Protein AF-A0AAJ1ADF1-F1 (afdb_monomer_lite)

Sequence (425 aa):
MHSAIRQTIESLRILTFALALIVPSACQGPNAGYLQNGIGSELSASDIATATKTQNLYFSHLCAQAGAAASCSAIPSIDRTAWTMIARQGMNDIDRRCDAYLQWLDDKKRSRAPILSEVRDLNSATVAIVGALDPSNGIALQVLAASFNLITRSIDNYHSRLLLEVDSSTINSVVLRARNDFRVNTRMAYYDTRPDAEYVLRSYLRLCLPFSIETNINNYTTLAAQGIRVDSQNSINTFPSQVIGPFAGGVERRFSSTGAVPPDPLPKALNGSITTWEKALQPNDLRTIQEYLCVREPASRFGANTRAAINIWREASTGSRDPKPLDSREGATLLSTAKKDGECANEHFRNIYERIHLGKPETEVAFIAKLATAVNRSVDAPAITTLSDARGLIAQYLTDHPEYTREGFGSDEVNPTMFKRIQSQ

Secondary structure (DSSP, 8-state):
-HHHHHHHHHHHHHHHHHHHHHSGGGS--TTHHHHHHTT-S-S--TTHHHHHHHHHHHHHHHHHHTTS-SSGGGS-SS-HHHHHHHHHHHHHHHHHHHHHHHHHHHHHHHHHHHHHHHHHHHHHHHHHHHHHH-TT-HHHHHHHHHHHHHHHHHHHHHH-SHHHHS-HHHHHHHHHHHHHHHHHHHTT----SHHHHHHHHHHHHHTTSHHHHHHHHHHHHHHHHTTPPP-SSSSS---------S-SS------------PPPPPPPPPBT--SHHHHT--HHHHHHHHHHTT----TTB--HHHHHHHHHHHHHHH---------HHHHHHHHHHHHHH----TTT-SSHHHHHHS-SHHHHHHHHHHHHHHTT--TTSS---STTTTHHHHHHHHHH-GGG--TT--TTPPPHHHHHHHHH-

pLDDT: mean 78.61, std 15.44, range [32.94, 97.19]

Organism: Rhizobium leguminosarum (NCBI:txid384)

Foldseek 3Di:
DVVVVVVVVVVVVVVVVVVVVVPPVPPPDPCPCCVVQNVHPDPPDVCVVVVVVVVQVVLLVLCVVLVHPSHCVPPPQFDFVSLQSSLVSLLVVLVVVLVVVLVVLVVVLVCLVVVLVVLVVVLVVVLVVCCVVCVPCVVVNVVSVVVSVVVNVVSVVVCPDPSSVDDSVLLCVQLVVLLVVLCVVCVPAIDTGPVSSVVSSVLNSCSSDPVLSVVSSVLVVVCVVVVHDDDPVSHPSPHPPHPDPDDDDDDDPDPPPPDDPPPDPDPDAAAAQDDPQSRPDDLVLQVLLCQLFLHDDRSRHCDPLVQVSLQQVCCQPPVDNDRDHQDNVNSVVSSVVSVVVDGDPNLQANGNNCCRQVVDQVSQQVLLVLLCVVLVHDCPPPPPSGLNSCQVSQLVVCVVPVVLDDPSDDSSHDGPVNSVVSVVD

Radius of gyration: 32.32 Å; chains: 1; bounding box: 68×87×89 Å

Structure (mmCIF, N/CA/C/O backbone):
data_AF-A0AAJ1ADF1-F1
#
_entry.id   AF-A0AAJ1ADF1-F1
#
loop_
_atom_site.group_PDB
_atom_site.id
_atom_site.type_symbol
_atom_site.label_atom_id
_atom_site.label_alt_id
_atom_site.label_comp_id
_atom_site.label_asym_id
_atom_site.label_entity_id
_atom_site.label_seq_id
_atom_site.pdbx_PDB_ins_code
_atom_site.Cartn_x
_atom_site.Cartn_y
_atom_site.Cartn_z
_atom_site.occupancy
_atom_site.B_iso_or_equiv
_atom_site.auth_seq_id
_atom_site.auth_comp_id
_atom_site.auth_asym_id
_atom_site.auth_atom_id
_atom_site.pdbx_PDB_model_num
ATOM 1 N N . MET A 1 1 ? -26.616 -5.960 48.939 1.00 52.31 1 MET A N 1
ATOM 2 C CA . MET A 1 1 ? -26.742 -6.902 47.799 1.00 52.31 1 MET A CA 1
ATOM 3 C C . MET A 1 1 ? -27.101 -6.226 46.477 1.00 52.31 1 MET A C 1
ATOM 5 O O . MET A 1 1 ? -26.425 -6.503 45.501 1.00 52.31 1 MET A O 1
ATOM 9 N N . HIS A 1 2 ? -28.089 -5.324 46.407 1.00 53.69 2 HIS A N 1
ATOM 10 C CA . HIS A 1 2 ? -28.489 -4.710 45.126 1.00 53.69 2 HIS A CA 1
ATOM 11 C C . HIS A 1 2 ? -27.421 -3.816 44.454 1.00 53.69 2 HIS A C 1
ATOM 13 O O . HIS A 1 2 ? -27.365 -3.778 43.229 1.00 53.69 2 HIS A O 1
ATOM 19 N N . SER A 1 3 ? -26.542 -3.135 45.206 1.00 57.75 3 SER A N 1
ATOM 20 C CA . SER A 1 3 ? -25.489 -2.304 44.588 1.00 57.75 3 SER A CA 1
ATOM 21 C C . SER A 1 3 ? -24.355 -3.130 43.968 1.00 57.75 3 SER A C 1
ATOM 23 O O . SER A 1 3 ? -23.874 -2.783 42.894 1.00 57.75 3 SER A O 1
ATOM 25 N N . ALA A 1 4 ? -23.993 -4.264 44.577 1.00 60.75 4 ALA A N 1
ATOM 26 C CA . ALA A 1 4 ? -22.943 -5.151 44.072 1.00 60.75 4 ALA A CA 1
ATOM 27 C C . ALA A 1 4 ? -23.319 -5.800 42.726 1.00 60.75 4 ALA A C 1
ATOM 29 O O . ALA A 1 4 ? -22.472 -5.944 41.852 1.00 60.75 4 ALA A O 1
ATOM 30 N N . ILE A 1 5 ? -24.604 -6.118 42.525 1.00 69.12 5 ILE A N 1
ATOM 31 C CA . ILE A 1 5 ? -25.114 -6.703 41.273 1.00 69.12 5 ILE A CA 1
ATOM 32 C C . ILE A 1 5 ? -25.142 -5.665 40.138 1.00 69.12 5 ILE A C 1
ATOM 34 O O . ILE A 1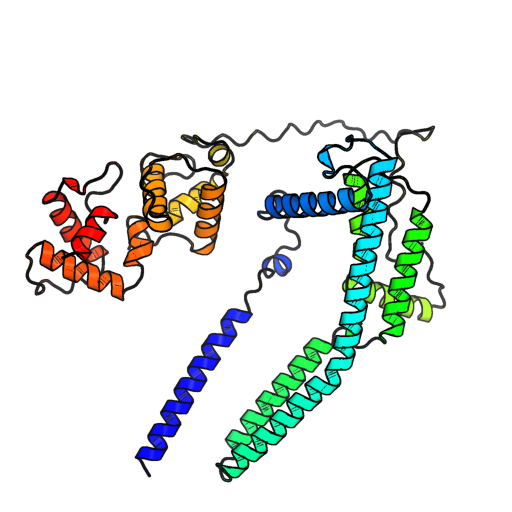 5 ? -24.932 -5.998 38.976 1.00 69.12 5 ILE A O 1
ATOM 38 N N . ARG A 1 6 ? -25.368 -4.383 40.449 1.00 71.94 6 ARG A N 1
ATOM 39 C CA . ARG A 1 6 ? -25.378 -3.321 39.429 1.00 71.94 6 ARG A CA 1
ATOM 40 C C . ARG A 1 6 ? -23.985 -3.059 38.858 1.00 71.94 6 ARG A C 1
ATOM 42 O O . ARG A 1 6 ? -23.842 -2.851 37.658 1.00 71.94 6 ARG A O 1
ATOM 49 N N . GLN A 1 7 ? -22.968 -3.122 39.714 1.00 72.94 7 GLN A N 1
ATOM 50 C CA . GLN A 1 7 ? -21.587 -2.820 39.344 1.00 72.94 7 GLN A CA 1
ATOM 51 C C . GLN A 1 7 ? -20.958 -3.924 38.472 1.00 72.94 7 GLN A C 1
ATOM 53 O O . GLN A 1 7 ? -20.185 -3.634 37.556 1.00 72.94 7 GLN A O 1
ATOM 58 N N . THR A 1 8 ? -21.343 -5.189 38.675 1.00 73.56 8 THR A N 1
ATOM 59 C CA . THR A 1 8 ? -20.903 -6.306 37.822 1.00 73.56 8 THR A CA 1
ATOM 60 C C . THR A 1 8 ? -21.534 -6.264 36.427 1.00 73.56 8 THR A C 1
ATOM 62 O O . THR A 1 8 ? -20.855 -6.563 35.445 1.00 73.56 8 THR A O 1
ATOM 65 N N . ILE A 1 9 ? -22.790 -5.818 36.304 1.00 76.19 9 ILE A N 1
ATOM 66 C CA . ILE A 1 9 ? -23.487 -5.703 35.010 1.00 76.19 9 ILE A CA 1
ATOM 67 C C . ILE A 1 9 ? -22.878 -4.601 34.126 1.00 76.19 9 ILE A C 1
ATOM 69 O O . ILE A 1 9 ? -22.724 -4.804 32.920 1.00 76.19 9 ILE A O 1
ATOM 73 N N . GLU A 1 10 ? -22.498 -3.451 34.692 1.00 74.25 10 GLU A N 1
ATOM 74 C CA . GLU A 1 10 ? -21.850 -2.380 33.914 1.00 74.25 10 GLU A CA 1
ATOM 75 C C . GLU A 1 10 ? -20.446 -2.770 33.442 1.00 74.25 10 GLU A C 1
ATOM 77 O O . GLU A 1 10 ? -20.095 -2.536 32.284 1.00 74.25 10 GLU A O 1
ATOM 82 N N . SER A 1 11 ? -19.683 -3.464 34.289 1.00 74.19 11 SER A N 1
ATOM 83 C CA . SER A 1 11 ? -18.347 -3.965 33.943 1.00 74.19 11 SER A CA 1
ATOM 84 C C . SER A 1 11 ? -18.398 -4.970 32.780 1.00 74.19 11 SER A C 1
ATOM 86 O O . SER A 1 11 ? -17.570 -4.922 31.869 1.00 74.19 11 SER A O 1
ATOM 88 N N . LEU A 1 12 ? -19.416 -5.841 32.761 1.00 73.00 12 LEU A N 1
ATOM 89 C CA . LEU A 1 12 ? -19.616 -6.833 31.702 1.00 73.00 12 LEU A CA 1
ATOM 90 C C . LEU A 1 12 ? -20.011 -6.189 30.360 1.00 73.00 12 LEU A C 1
ATOM 92 O O . LEU A 1 12 ? -19.578 -6.658 29.305 1.00 73.00 12 LEU A O 1
ATOM 96 N N . ARG A 1 13 ? -20.793 -5.098 30.392 1.00 76.88 13 ARG A N 1
ATOM 97 C CA . ARG A 1 13 ? -21.199 -4.333 29.197 1.00 76.88 13 ARG A CA 1
ATOM 98 C C . ARG A 1 13 ? -20.028 -3.613 28.536 1.00 76.88 13 ARG A C 1
ATOM 100 O O . ARG A 1 13 ? -19.919 -3.634 27.314 1.00 76.88 13 ARG A O 1
ATOM 107 N N . ILE A 1 14 ? -19.136 -3.016 29.328 1.00 76.00 14 ILE A N 1
ATOM 108 C CA . ILE A 1 14 ? -17.945 -2.334 28.800 1.00 76.00 14 ILE A CA 1
ATOM 109 C C . ILE A 1 14 ? -17.007 -3.349 28.129 1.00 76.00 14 ILE A C 1
ATOM 111 O O . ILE A 1 14 ? -16.511 -3.096 27.030 1.00 76.00 14 ILE A O 1
ATOM 115 N N . LEU A 1 15 ? -16.831 -4.531 28.731 1.00 76.44 15 LEU A N 1
ATOM 116 C CA . LEU A 1 15 ? -15.986 -5.588 28.168 1.00 76.44 15 LEU A CA 1
ATOM 117 C C . LEU A 1 15 ? -16.546 -6.149 26.847 1.00 76.44 15 LEU A C 1
ATOM 119 O O . LEU A 1 15 ? -15.790 -6.377 25.904 1.00 76.44 15 LEU A O 1
ATOM 123 N N . THR A 1 16 ? -17.869 -6.330 26.744 1.00 76.81 16 THR A N 1
ATOM 124 C CA . THR A 1 16 ? -18.513 -6.806 25.502 1.00 76.81 16 THR A CA 1
ATOM 125 C C . THR A 1 16 ? -18.439 -5.776 24.379 1.00 76.81 16 THR A C 1
ATOM 127 O O . THR A 1 16 ? -18.188 -6.151 23.234 1.00 76.81 16 THR A O 1
ATOM 130 N N . PHE A 1 17 ? -18.584 -4.485 24.690 1.00 74.31 17 PHE A N 1
ATOM 131 C CA . PHE A 1 17 ? -18.450 -3.418 23.694 1.00 74.31 17 PHE A CA 1
ATOM 132 C C . PHE A 1 17 ? -17.014 -3.291 23.168 1.00 74.31 17 PHE A C 1
ATOM 134 O O . PHE A 1 17 ? -16.808 -3.146 21.963 1.00 74.31 17 PHE A O 1
ATOM 141 N N . ALA A 1 18 ? -16.018 -3.409 24.052 1.00 70.69 18 ALA A N 1
ATOM 142 C CA . ALA A 1 18 ? -14.611 -3.384 23.664 1.00 70.69 18 ALA A CA 1
ATOM 143 C C . ALA A 1 18 ? -14.243 -4.573 22.759 1.00 70.69 18 ALA A C 1
ATOM 145 O O . ALA A 1 18 ? -13.550 -4.393 21.759 1.00 70.69 18 ALA A O 1
ATOM 146 N N . LEU A 1 19 ? -14.752 -5.775 23.054 1.00 70.44 19 LEU A N 1
ATOM 147 C CA . LEU A 1 19 ? -14.478 -6.967 22.249 1.00 70.44 19 LEU A CA 1
ATOM 148 C C . LEU A 1 19 ? -15.169 -6.915 20.872 1.00 70.44 19 LEU A C 1
ATOM 150 O O . LEU A 1 19 ? -14.577 -7.320 19.874 1.00 70.44 19 LEU A O 1
ATOM 154 N N . ALA A 1 20 ? -16.385 -6.361 20.792 1.00 71.06 20 ALA A N 1
ATOM 155 C CA . ALA A 1 20 ? -17.138 -6.233 19.540 1.00 71.06 20 ALA A CA 1
ATOM 156 C C . ALA A 1 20 ? -16.504 -5.248 18.536 1.00 71.06 20 ALA A C 1
ATOM 158 O O . ALA A 1 20 ? -16.662 -5.420 17.329 1.00 71.06 20 ALA A O 1
ATOM 159 N N . LEU A 1 21 ? -15.752 -4.249 19.011 1.00 63.16 21 LEU A N 1
ATOM 160 C CA . LEU A 1 21 ? -15.066 -3.266 18.160 1.00 63.16 21 LEU A CA 1
ATOM 161 C C . LEU A 1 21 ? -13.754 -3.787 17.547 1.00 63.16 21 LEU A C 1
ATOM 163 O O . LEU A 1 21 ? -13.321 -3.285 16.509 1.00 63.16 21 LEU A O 1
ATOM 167 N N . ILE A 1 22 ? -13.127 -4.804 18.143 1.00 65.06 22 ILE A N 1
ATOM 168 C CA . ILE A 1 22 ? -11.827 -5.325 17.683 1.00 65.06 22 ILE A CA 1
ATOM 169 C C . ILE A 1 22 ? -11.995 -6.331 16.530 1.00 65.06 22 ILE A C 1
ATOM 171 O O . ILE A 1 22 ? -11.151 -6.398 15.641 1.00 65.06 22 ILE A O 1
ATOM 175 N N . VAL A 1 23 ? -13.102 -7.077 16.487 1.00 66.38 23 VAL A N 1
ATOM 176 C CA . VAL A 1 23 ? -13.317 -8.150 15.497 1.00 66.38 23 VAL A CA 1
ATOM 177 C C . VAL A 1 23 ? -13.462 -7.658 14.039 1.00 66.38 23 VAL A C 1
ATOM 179 O O . VAL A 1 23 ? -12.849 -8.269 13.163 1.00 66.38 23 VAL A O 1
ATOM 182 N N . PRO A 1 24 ? -14.197 -6.574 13.709 1.00 57.03 24 PRO A N 1
ATOM 183 C CA . PRO A 1 24 ? -14.419 -6.212 12.305 1.00 57.03 24 PRO A CA 1
ATOM 184 C C . PRO A 1 24 ? -13.225 -5.519 11.626 1.00 57.03 24 PRO A C 1
ATOM 186 O O . PRO A 1 24 ? -13.122 -5.564 10.400 1.00 57.03 24 PRO A O 1
ATOM 189 N N . SER A 1 25 ? -12.290 -4.923 12.375 1.00 51.94 25 SER A N 1
ATOM 190 C CA . SER A 1 25 ? -11.129 -4.227 11.786 1.00 51.94 25 SER A CA 1
ATOM 191 C C . SER A 1 25 ? -10.020 -5.169 11.294 1.00 51.94 25 SER A C 1
ATOM 193 O O . SER A 1 25 ? -9.141 -4.743 10.547 1.00 51.94 25 SER A O 1
ATOM 195 N N . ALA A 1 26 ? -10.083 -6.460 11.637 1.00 54.59 26 ALA A N 1
ATOM 196 C CA . ALA A 1 26 ? -9.093 -7.458 11.231 1.00 54.59 26 ALA A CA 1
ATOM 197 C C . ALA A 1 26 ? -9.444 -8.216 9.931 1.00 54.59 26 ALA A C 1
ATOM 199 O O . ALA A 1 26 ? -8.597 -8.938 9.405 1.00 54.59 26 ALA A O 1
ATOM 200 N N . CYS A 1 27 ? -10.666 -8.077 9.396 1.00 57.41 27 CYS A N 1
ATOM 201 C CA . CYS A 1 27 ? -11.159 -8.953 8.320 1.00 57.41 27 CYS A CA 1
ATOM 202 C C . CYS A 1 27 ? -11.186 -8.350 6.906 1.00 57.41 27 CYS A C 1
ATOM 204 O O . CYS A 1 27 ? -11.403 -9.095 5.953 1.00 57.41 27 CYS A O 1
ATOM 206 N N . GLN A 1 28 ? -10.919 -7.055 6.715 1.00 51.38 28 GLN A N 1
ATOM 207 C CA . GLN A 1 28 ? -10.747 -6.478 5.372 1.00 51.38 28 GLN A CA 1
ATOM 208 C C . GLN A 1 28 ? -9.262 -6.345 5.042 1.00 51.38 28 GLN A C 1
ATOM 210 O O . GLN A 1 28 ? -8.676 -5.266 5.056 1.00 51.38 28 GLN A O 1
ATOM 215 N N . GLY A 1 29 ? -8.626 -7.487 4.777 1.00 52.69 29 GLY A N 1
ATOM 216 C CA . GLY A 1 29 ? -7.256 -7.497 4.284 1.00 52.69 29 GLY A CA 1
ATOM 217 C C . GLY A 1 29 ? -7.178 -6.878 2.878 1.00 52.69 29 GLY A C 1
ATOM 218 O O . GLY A 1 29 ? -8.080 -7.113 2.071 1.00 52.69 29 GLY A O 1
ATOM 219 N N . PRO A 1 30 ? -6.085 -6.176 2.525 1.00 52.12 30 PRO A N 1
ATOM 220 C CA . PRO A 1 30 ? -5.854 -5.565 1.203 1.00 52.12 30 PRO A CA 1
ATOM 221 C C . PRO A 1 30 ? -5.828 -6.553 0.012 1.00 52.12 30 PRO A C 1
ATOM 223 O O . PRO A 1 30 ? -5.516 -6.168 -1.109 1.00 52.12 30 PRO A O 1
ATOM 226 N N . ASN A 1 31 ? -6.182 -7.823 0.232 1.00 51.69 31 ASN A N 1
ATOM 227 C CA . ASN A 1 31 ? -6.078 -8.922 -0.722 1.00 51.69 31 ASN A CA 1
ATOM 228 C C . ASN A 1 31 ? -7.435 -9.484 -1.180 1.00 51.69 31 ASN A C 1
ATOM 230 O O . ASN A 1 31 ? -7.451 -10.440 -1.952 1.00 51.69 31 ASN A O 1
ATOM 234 N N . ALA A 1 32 ? -8.570 -8.923 -0.739 1.00 57.22 32 ALA A N 1
ATOM 235 C CA . ALA A 1 32 ? -9.896 -9.398 -1.157 1.00 57.22 32 ALA A CA 1
ATOM 236 C C . ALA A 1 32 ? -10.071 -9.385 -2.693 1.00 57.22 32 ALA A C 1
ATOM 238 O O . ALA A 1 32 ? -10.683 -10.290 -3.258 1.00 57.22 32 ALA A O 1
ATOM 239 N N . GLY A 1 33 ? -9.440 -8.421 -3.376 1.00 56.25 33 GLY A N 1
ATOM 240 C CA . GLY A 1 33 ? -9.437 -8.327 -4.838 1.00 56.25 33 GLY A CA 1
ATOM 241 C C . GLY A 1 33 ? -8.717 -9.481 -5.545 1.00 56.25 33 GLY A C 1
ATOM 242 O O . GLY A 1 33 ? -9.163 -9.893 -6.610 1.00 56.25 33 GLY A O 1
ATOM 243 N N . TYR A 1 34 ? -7.674 -10.068 -4.945 1.00 55.47 34 TYR A N 1
ATOM 244 C CA . TYR A 1 34 ? -6.945 -11.190 -5.554 1.00 55.47 34 TYR A CA 1
ATOM 245 C C . TYR A 1 34 ? -7.768 -12.482 -5.584 1.00 55.47 34 TYR A C 1
ATOM 247 O O . TYR A 1 34 ? -7.604 -13.292 -6.493 1.00 55.47 34 TYR A O 1
ATOM 255 N N . LEU A 1 35 ? -8.664 -12.673 -4.610 1.00 50.19 35 LEU A N 1
ATOM 256 C CA . LEU A 1 35 ? -9.540 -13.847 -4.555 1.00 50.19 35 LEU A CA 1
ATOM 257 C C . LEU A 1 35 ? -10.697 -13.764 -5.560 1.00 50.19 35 LEU A C 1
ATOM 259 O O . LEU A 1 35 ? -11.106 -14.796 -6.080 1.00 50.19 35 LEU A O 1
ATOM 263 N N . GLN A 1 36 ? -11.217 -12.564 -5.839 1.00 59.03 36 GLN A N 1
ATOM 264 C CA . GLN A 1 36 ? -12.329 -12.375 -6.782 1.00 59.03 36 GLN A CA 1
ATOM 265 C C . GLN A 1 36 ? -11.870 -12.139 -8.226 1.00 59.03 36 GLN A C 1
ATOM 267 O O . GLN A 1 36 ? -12.479 -12.675 -9.146 1.00 59.03 36 GLN A O 1
ATOM 272 N N . ASN A 1 37 ? -10.794 -11.373 -8.431 1.00 57.69 37 ASN A N 1
ATOM 273 C CA . ASN A 1 37 ? -10.387 -10.885 -9.755 1.00 57.69 37 ASN A CA 1
ATOM 274 C C . ASN A 1 37 ? -9.047 -11.469 -10.240 1.00 57.69 37 ASN A C 1
ATOM 276 O O . ASN A 1 37 ? -8.559 -11.106 -11.313 1.00 57.69 37 ASN A O 1
ATOM 280 N N . GLY A 1 38 ? -8.425 -12.364 -9.463 1.00 66.12 38 GLY A N 1
ATOM 281 C CA . GLY A 1 38 ? -7.092 -12.885 -9.761 1.00 66.12 38 GLY A CA 1
ATOM 282 C C . GLY A 1 38 ? -6.043 -11.770 -9.804 1.00 66.12 38 GLY A C 1
ATOM 283 O O . GLY A 1 38 ? -6.095 -10.825 -9.023 1.00 66.12 38 GLY A O 1
ATOM 284 N N . ILE A 1 39 ? -5.088 -11.864 -10.734 1.00 61.31 39 ILE A N 1
ATOM 285 C CA . ILE A 1 39 ? -4.073 -10.816 -10.958 1.00 61.31 39 ILE A CA 1
ATOM 286 C C . ILE A 1 39 ? -4.639 -9.563 -11.664 1.00 61.31 39 ILE A C 1
ATOM 288 O O . ILE A 1 39 ? -3.909 -8.601 -11.877 1.00 61.31 39 ILE A O 1
ATOM 292 N N . GLY A 1 40 ? -5.937 -9.559 -11.996 1.00 57.25 40 GLY A N 1
ATOM 293 C CA . GLY A 1 40 ? -6.588 -8.524 -12.795 1.00 57.25 40 GLY A CA 1
ATOM 294 C C . GLY A 1 40 ? -6.362 -8.713 -14.299 1.00 57.25 40 GLY A C 1
ATOM 295 O O . GLY A 1 40 ? -5.339 -9.237 -14.736 1.00 57.25 40 GLY A O 1
ATOM 296 N N . SER A 1 41 ? -7.341 -8.302 -15.107 1.00 62.44 41 SER A N 1
ATOM 297 C CA . SER A 1 41 ? -7.232 -8.251 -16.575 1.00 62.44 41 SER A CA 1
ATOM 298 C C . SER A 1 41 ? -6.757 -6.890 -17.090 1.00 62.44 41 SER A C 1
ATOM 300 O O . SER A 1 41 ? -6.517 -6.731 -18.285 1.00 62.44 41 SER A O 1
ATOM 302 N N . GLU A 1 42 ? -6.653 -5.893 -16.211 1.00 63.31 42 GLU A N 1
ATOM 303 C CA . GLU A 1 42 ? -6.238 -4.545 -16.579 1.00 63.31 42 GLU A CA 1
ATOM 304 C C . GLU A 1 42 ? -4.715 -4.424 -16.563 1.00 63.31 42 GLU A C 1
ATOM 306 O O . GLU A 1 42 ? -4.059 -4.668 -15.551 1.00 63.31 42 GLU A O 1
ATOM 311 N N . LEU A 1 43 ? -4.147 -3.985 -17.689 1.00 57.06 43 LEU A N 1
ATOM 312 C CA . LEU A 1 43 ? -2.718 -3.691 -17.793 1.00 57.06 43 LEU A CA 1
ATOM 313 C C . LEU A 1 43 ? -2.317 -2.449 -16.975 1.00 57.06 43 LEU A C 1
ATOM 315 O O . LEU A 1 43 ? -1.133 -2.232 -16.747 1.00 57.06 43 LEU A O 1
ATOM 319 N N . SER A 1 44 ? -3.288 -1.625 -16.565 1.00 58.53 44 SER A N 1
ATOM 320 C CA . SER A 1 44 ? -3.125 -0.400 -15.776 1.00 58.53 44 SER A CA 1
ATOM 321 C C . SER A 1 44 ? -3.500 -0.626 -14.311 1.00 58.53 44 SER A C 1
ATOM 323 O O . SER A 1 44 ? -4.377 0.046 -13.771 1.00 58.53 44 SER A O 1
ATOM 325 N N . ALA A 1 45 ? -2.859 -1.587 -13.651 1.00 68.19 45 ALA A N 1
ATOM 326 C CA . ALA A 1 45 ? -3.059 -1.766 -12.222 1.00 68.19 45 ALA A CA 1
ATOM 327 C C . ALA A 1 45 ? -2.546 -0.528 -11.454 1.00 68.19 45 ALA A C 1
ATOM 329 O O . ALA A 1 45 ? -1.471 0.017 -11.731 1.00 68.19 45 ALA A O 1
ATOM 330 N N . SER A 1 46 ? -3.338 -0.044 -10.491 1.00 67.06 46 SER A N 1
ATOM 331 C CA . SER A 1 46 ? -3.054 1.188 -9.734 1.00 67.06 46 SER A CA 1
ATOM 332 C C . SER A 1 46 ? -1.742 1.139 -8.941 1.00 67.06 46 SER A C 1
ATOM 334 O O . SER A 1 46 ? -1.231 2.167 -8.501 1.00 67.06 46 SER A O 1
ATOM 336 N N . ASP A 1 47 ? -1.192 -0.054 -8.743 1.00 70.12 47 ASP A N 1
ATOM 337 C CA . ASP A 1 47 ? 0.050 -0.319 -8.033 1.00 70.12 47 ASP A CA 1
ATOM 338 C C . ASP A 1 47 ? 1.292 -0.334 -8.941 1.00 70.12 47 ASP A C 1
ATOM 340 O O . ASP A 1 47 ? 2.404 -0.317 -8.412 1.00 70.12 47 ASP A O 1
ATOM 344 N N . ILE A 1 48 ? 1.156 -0.278 -10.275 1.00 76.50 48 ILE A N 1
ATOM 345 C CA . ILE A 1 48 ? 2.289 -0.387 -11.217 1.00 76.50 48 ILE A CA 1
ATOM 346 C C . ILE A 1 48 ? 3.364 0.662 -10.951 1.00 76.50 48 ILE A C 1
ATOM 348 O O . ILE A 1 48 ? 4.552 0.340 -10.980 1.00 76.50 48 ILE A O 1
ATOM 352 N N . ALA A 1 49 ? 2.988 1.907 -10.651 1.00 76.50 49 ALA A N 1
ATOM 353 C CA . ALA A 1 49 ? 3.958 2.961 -10.348 1.00 76.50 49 ALA A CA 1
ATOM 354 C C . ALA A 1 49 ? 4.782 2.629 -9.087 1.00 76.50 49 ALA A C 1
ATOM 356 O O . ALA A 1 49 ? 6.008 2.779 -9.070 1.00 76.50 49 ALA A O 1
ATOM 357 N N . THR A 1 50 ? 4.123 2.117 -8.046 1.00 70.38 50 THR A N 1
ATOM 358 C CA . THR A 1 50 ? 4.760 1.708 -6.787 1.00 70.38 50 THR A CA 1
ATOM 359 C C . THR A 1 50 ? 5.602 0.446 -6.967 1.00 70.38 50 THR A C 1
ATOM 361 O O . THR A 1 50 ? 6.731 0.387 -6.469 1.00 70.38 50 THR A O 1
ATOM 364 N N . ALA A 1 51 ? 5.104 -0.537 -7.718 1.00 69.06 51 ALA A N 1
ATOM 365 C CA . ALA A 1 51 ? 5.820 -1.760 -8.057 1.00 69.06 51 ALA A CA 1
ATOM 366 C C . ALA A 1 51 ? 7.080 -1.447 -8.877 1.00 69.06 51 ALA A C 1
ATOM 368 O O . ALA A 1 51 ? 8.171 -1.891 -8.522 1.00 69.06 51 ALA A O 1
ATOM 369 N N . THR A 1 52 ? 6.963 -0.586 -9.892 1.00 83.12 52 THR A N 1
ATOM 370 C CA . THR A 1 52 ? 8.082 -0.119 -10.727 1.00 83.12 52 THR A CA 1
ATOM 371 C C . THR A 1 52 ? 9.128 0.607 -9.887 1.00 83.12 52 THR A C 1
ATOM 373 O O . THR A 1 52 ? 10.322 0.331 -10.000 1.00 83.12 52 THR A O 1
ATOM 376 N N . LYS A 1 53 ? 8.702 1.510 -8.993 1.00 78.19 53 LYS A N 1
ATOM 377 C CA . LYS A 1 53 ? 9.612 2.216 -8.082 1.00 78.19 53 LYS A CA 1
ATOM 378 C C . LYS A 1 53 ? 10.352 1.243 -7.162 1.00 78.19 53 LYS A C 1
ATOM 380 O O . LYS A 1 53 ? 11.572 1.322 -7.054 1.00 78.19 53 LYS A O 1
ATOM 385 N N . THR A 1 54 ? 9.635 0.313 -6.535 1.00 69.69 54 THR A N 1
ATOM 386 C CA . THR A 1 54 ? 10.216 -0.694 -5.632 1.00 69.69 54 THR A CA 1
ATOM 387 C C . THR A 1 54 ? 11.186 -1.609 -6.370 1.00 69.69 54 THR A C 1
ATOM 389 O O . THR A 1 54 ? 12.274 -1.895 -5.877 1.00 69.69 54 THR A O 1
ATOM 392 N N . GLN A 1 55 ? 10.838 -2.015 -7.586 1.00 77.69 55 GLN A N 1
ATOM 393 C CA . GLN A 1 55 ? 11.698 -2.829 -8.429 1.00 77.69 55 GLN A CA 1
ATOM 394 C C . GLN A 1 55 ? 12.965 -2.078 -8.851 1.00 77.69 55 GLN A C 1
ATOM 396 O O . GLN A 1 55 ? 14.056 -2.635 -8.768 1.00 77.69 55 GLN A O 1
ATOM 401 N N . ASN A 1 56 ? 12.852 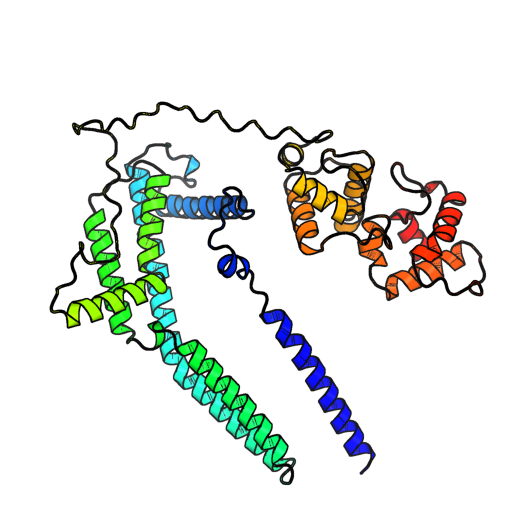-0.809 -9.253 1.00 82.88 56 ASN A N 1
ATOM 402 C CA . ASN A 1 56 ? 14.009 0.035 -9.565 1.00 82.88 56 ASN A CA 1
ATOM 403 C C . ASN A 1 56 ? 14.946 0.176 -8.358 1.00 82.88 56 ASN A C 1
ATOM 405 O O . ASN A 1 56 ? 16.161 0.057 -8.512 1.00 82.88 56 ASN A O 1
ATOM 409 N N . LEU A 1 57 ? 14.388 0.375 -7.161 1.00 74.75 57 LEU A N 1
ATOM 410 C CA . LEU A 1 57 ? 15.159 0.423 -5.918 1.00 74.75 57 LEU A CA 1
ATOM 411 C C . LEU A 1 57 ? 15.849 -0.915 -5.634 1.00 74.75 57 LEU A C 1
ATOM 413 O O . LEU A 1 57 ? 17.042 -0.938 -5.341 1.00 74.75 57 LEU A O 1
ATOM 417 N N . TYR A 1 58 ? 15.143 -2.035 -5.792 1.00 79.75 58 TYR A N 1
ATOM 418 C CA . TYR A 1 58 ? 15.730 -3.360 -5.612 1.00 79.75 58 TYR A CA 1
ATOM 419 C C . TYR A 1 58 ? 16.922 -3.591 -6.547 1.00 79.75 58 TYR A C 1
ATOM 421 O O . TYR A 1 58 ? 18.009 -3.934 -6.084 1.00 79.75 58 TYR A O 1
ATOM 429 N N . PHE A 1 59 ? 16.758 -3.316 -7.844 1.00 84.00 59 PHE A N 1
ATOM 430 C CA . PHE A 1 59 ? 17.857 -3.420 -8.800 1.00 84.00 59 PHE A CA 1
ATOM 431 C C . PHE A 1 59 ? 19.011 -2.479 -8.447 1.00 84.00 59 PHE A C 1
ATOM 433 O O . PHE A 1 59 ? 20.158 -2.906 -8.517 1.00 84.00 59 PHE A O 1
ATOM 440 N N . SER A 1 60 ? 18.741 -1.251 -7.989 1.00 79.31 60 SER A N 1
ATOM 441 C CA . SER A 1 60 ? 19.807 -0.332 -7.564 1.00 79.31 60 SER A CA 1
ATOM 442 C C . SER A 1 60 ? 20.680 -0.917 -6.445 1.00 79.31 60 SER A C 1
ATOM 444 O O . SER A 1 60 ? 21.905 -0.829 -6.519 1.00 79.31 60 SER A O 1
ATOM 446 N N . HIS A 1 61 ? 20.078 -1.619 -5.477 1.00 81.94 61 HIS A N 1
ATOM 447 C CA . HIS A 1 61 ? 20.823 -2.326 -4.435 1.00 81.94 61 HIS A CA 1
ATOM 448 C C . HIS A 1 61 ? 21.621 -3.510 -4.987 1.00 81.94 61 HIS A C 1
ATOM 450 O O . HIS A 1 61 ? 22.763 -3.706 -4.577 1.00 81.94 61 HIS A O 1
ATOM 456 N N . LEU A 1 62 ? 21.060 -4.278 -5.927 1.00 85.50 62 LEU A N 1
ATOM 457 C CA . LEU A 1 62 ? 21.788 -5.379 -6.563 1.00 85.50 62 LEU A CA 1
ATOM 458 C C . LEU A 1 62 ? 22.985 -4.884 -7.379 1.00 85.50 62 LEU A C 1
ATOM 460 O O . LEU A 1 62 ? 24.043 -5.499 -7.315 1.00 85.50 62 LEU A O 1
ATOM 464 N N . CYS A 1 63 ? 22.846 -3.768 -8.097 1.00 89.44 63 CYS A N 1
ATOM 465 C CA . CYS A 1 63 ? 23.942 -3.156 -8.847 1.00 89.44 63 CYS A CA 1
ATOM 466 C C . CYS A 1 63 ? 25.083 -2.731 -7.918 1.00 89.44 63 CYS A C 1
ATOM 468 O O . CYS A 1 63 ? 26.226 -3.121 -8.151 1.00 89.44 63 CYS A O 1
ATOM 470 N N . ALA A 1 64 ? 24.762 -2.047 -6.815 1.00 85.25 64 ALA A N 1
ATOM 471 C CA . ALA A 1 64 ? 25.755 -1.679 -5.809 1.00 85.25 64 ALA A CA 1
ATOM 472 C C . ALA A 1 64 ? 26.452 -2.910 -5.193 1.00 85.25 64 ALA A C 1
ATOM 474 O O . ALA A 1 64 ? 27.668 -2.913 -5.017 1.00 85.25 64 ALA A O 1
ATOM 475 N N . GLN A 1 65 ? 25.705 -3.979 -4.897 1.00 85.62 65 GLN A N 1
ATOM 476 C CA . GLN A 1 65 ? 26.265 -5.212 -4.328 1.00 85.62 65 GLN A CA 1
ATOM 477 C C . GLN A 1 65 ? 27.076 -6.043 -5.329 1.00 85.62 65 GLN A C 1
ATOM 479 O O . GLN A 1 65 ? 28.004 -6.739 -4.930 1.00 85.62 65 GLN A O 1
ATOM 484 N N . ALA A 1 66 ? 26.742 -5.981 -6.619 1.00 90.38 66 ALA A N 1
ATOM 485 C CA . ALA A 1 66 ? 27.466 -6.675 -7.680 1.00 90.38 66 ALA A CA 1
ATOM 486 C C . ALA A 1 66 ? 28.807 -5.999 -8.030 1.00 90.38 66 ALA A C 1
ATOM 488 O O . ALA A 1 66 ? 29.496 -6.459 -8.938 1.00 90.38 66 ALA A O 1
ATOM 489 N N . GLY A 1 67 ? 29.169 -4.900 -7.353 1.00 86.88 67 GLY A N 1
ATOM 490 C CA . GLY A 1 67 ? 30.340 -4.088 -7.693 1.00 86.88 67 GLY A CA 1
ATOM 491 C C . GLY A 1 67 ? 30.177 -3.313 -9.003 1.00 86.88 67 GLY A C 1
ATOM 492 O O . GLY A 1 67 ? 31.156 -2.791 -9.533 1.00 86.88 67 GLY A O 1
ATOM 493 N N . ALA A 1 68 ? 28.952 -3.239 -9.534 1.00 74.31 68 ALA A N 1
ATOM 494 C CA . ALA A 1 68 ? 28.618 -2.348 -10.632 1.00 74.31 68 ALA A CA 1
ATOM 495 C C . ALA A 1 68 ? 28.440 -0.914 -10.097 1.00 74.31 68 ALA A C 1
ATOM 497 O O . ALA A 1 68 ? 28.437 -0.675 -8.888 1.00 74.31 68 ALA A O 1
ATOM 498 N N . ALA A 1 69 ? 28.303 0.057 -11.003 1.00 72.06 69 ALA A N 1
ATOM 499 C CA . ALA A 1 69 ? 28.042 1.450 -10.644 1.00 72.06 69 ALA A CA 1
ATOM 500 C C . ALA A 1 69 ? 26.909 1.585 -9.601 1.00 72.06 69 ALA A C 1
ATOM 502 O O . ALA A 1 69 ? 25.981 0.775 -9.562 1.00 72.06 69 ALA A O 1
ATOM 503 N N . ALA A 1 70 ? 26.958 2.649 -8.786 1.00 65.31 70 ALA A N 1
ATOM 504 C CA . ALA A 1 70 ? 26.010 2.895 -7.690 1.00 65.31 70 ALA A CA 1
ATOM 505 C C . ALA A 1 70 ? 24.529 2.903 -8.125 1.00 65.31 70 ALA A C 1
ATOM 507 O O . ALA A 1 70 ? 23.637 2.697 -7.304 1.00 65.31 70 ALA A O 1
ATOM 508 N N . SER A 1 71 ? 24.258 3.110 -9.416 1.00 76.06 71 SER A N 1
ATOM 509 C CA . SER A 1 71 ? 22.947 2.929 -10.025 1.00 76.06 71 SER A CA 1
ATOM 510 C C . SER A 1 71 ? 23.042 2.083 -11.296 1.00 76.06 71 SER A C 1
ATOM 512 O O . SER A 1 71 ? 23.924 2.269 -12.135 1.00 76.06 71 SER A O 1
ATOM 514 N N . CYS A 1 72 ? 22.053 1.209 -11.504 1.00 80.12 72 CYS A N 1
ATOM 515 C CA . CYS A 1 72 ? 21.940 0.440 -12.748 1.00 80.12 72 CYS A CA 1
ATOM 516 C C . CYS A 1 72 ? 21.689 1.319 -13.984 1.00 80.12 72 CYS A C 1
ATOM 518 O O . CYS A 1 72 ? 21.741 0.823 -15.101 1.00 80.12 72 CYS A O 1
ATOM 520 N N . SER A 1 73 ? 21.390 2.611 -13.803 1.00 82.50 73 SER A N 1
ATOM 521 C CA . SER A 1 73 ? 21.185 3.559 -14.903 1.00 82.50 73 SER A CA 1
ATOM 522 C C . SER A 1 73 ? 22.464 3.862 -15.684 1.00 82.50 73 SER A C 1
ATOM 524 O O . SER A 1 73 ? 22.377 4.365 -16.796 1.00 82.50 73 SER A O 1
ATOM 526 N N . ALA A 1 74 ? 23.636 3.585 -15.103 1.00 81.31 74 ALA A N 1
ATOM 527 C CA . ALA A 1 74 ? 24.925 3.730 -15.777 1.00 81.31 74 ALA A CA 1
ATOM 528 C C . ALA A 1 74 ? 25.319 2.485 -16.592 1.00 81.31 74 ALA A C 1
ATOM 530 O O . ALA A 1 74 ? 26.305 2.522 -17.323 1.00 81.31 74 ALA A O 1
ATOM 531 N N . ILE A 1 75 ? 24.571 1.385 -16.460 1.00 83.81 75 ILE A N 1
ATOM 532 C CA . ILE A 1 75 ? 24.820 0.151 -17.203 1.00 83.81 75 ILE A CA 1
ATOM 533 C C . ILE A 1 75 ? 24.154 0.287 -18.576 1.00 83.81 75 ILE A C 1
ATOM 535 O O . ILE A 1 75 ? 22.973 0.649 -18.633 1.00 83.81 75 ILE A O 1
ATOM 539 N N . PRO A 1 76 ? 24.865 0.001 -19.681 1.00 85.00 76 PRO A N 1
ATOM 540 C CA . PRO A 1 76 ? 24.262 -0.032 -21.005 1.00 85.00 76 PRO A CA 1
ATOM 541 C C . PRO A 1 76 ? 23.024 -0.941 -21.050 1.00 85.00 76 PRO A C 1
ATOM 543 O O . PRO A 1 76 ? 22.931 -1.944 -20.338 1.00 85.00 76 PRO A O 1
ATOM 546 N N . SER A 1 77 ? 22.068 -0.612 -21.924 1.00 84.56 77 SER A N 1
ATOM 547 C CA . SER A 1 77 ? 20.853 -1.422 -22.113 1.00 84.56 77 SER A CA 1
ATOM 548 C C . SER A 1 77 ? 21.164 -2.876 -22.482 1.00 84.56 77 SER A C 1
ATOM 550 O O . SER A 1 77 ? 20.384 -3.767 -22.148 1.00 84.56 77 SER A O 1
ATOM 552 N N . ILE A 1 78 ? 22.314 -3.097 -23.124 1.00 87.94 78 ILE A N 1
ATOM 553 C CA . ILE A 1 78 ? 22.872 -4.403 -23.457 1.00 87.94 78 ILE A CA 1
ATOM 554 C C . ILE A 1 78 ? 24.287 -4.471 -22.872 1.00 87.94 78 ILE A C 1
ATOM 556 O O . ILE A 1 78 ? 25.219 -3.879 -23.412 1.00 87.94 78 ILE A O 1
ATOM 560 N N . ASP A 1 79 ? 24.437 -5.190 -21.763 1.00 88.94 79 ASP A N 1
ATOM 561 C CA . ASP A 1 79 ? 25.729 -5.485 -21.132 1.00 88.94 79 ASP A CA 1
ATOM 562 C C . ASP A 1 79 ? 25.665 -6.862 -20.469 1.00 88.94 79 ASP A C 1
ATOM 564 O O . ASP A 1 79 ? 25.257 -7.025 -19.314 1.00 88.94 79 ASP A O 1
ATOM 568 N N . ARG A 1 80 ? 26.094 -7.867 -21.234 1.00 91.81 80 ARG A N 1
ATOM 569 C CA . ARG A 1 80 ? 26.101 -9.273 -20.829 1.00 91.81 80 ARG A CA 1
ATOM 570 C C . ARG A 1 80 ? 26.762 -9.504 -19.477 1.00 91.81 80 ARG A C 1
ATOM 572 O O . ARG A 1 80 ? 26.270 -10.283 -18.659 1.00 91.81 80 ARG A O 1
ATOM 579 N N . THR A 1 81 ? 27.915 -8.884 -19.258 1.00 91.81 81 THR A N 1
ATOM 580 C CA . THR A 1 81 ? 28.734 -9.154 -18.077 1.00 91.81 81 THR A CA 1
ATOM 581 C C . THR A 1 81 ? 28.079 -8.535 -16.852 1.00 91.81 81 THR A C 1
ATOM 583 O O . THR A 1 81 ? 27.897 -9.224 -15.845 1.00 91.81 81 THR A O 1
ATOM 586 N N . ALA A 1 82 ? 27.652 -7.273 -16.950 1.00 91.25 82 ALA A N 1
ATOM 587 C CA . ALA A 1 82 ? 27.008 -6.573 -15.847 1.00 91.25 82 ALA A CA 1
ATOM 588 C C . ALA A 1 82 ? 25.681 -7.230 -15.443 1.00 91.25 82 ALA A C 1
ATOM 590 O O . ALA A 1 82 ? 25.499 -7.573 -14.271 1.00 91.25 82 ALA A O 1
ATOM 591 N N . TRP A 1 83 ? 24.780 -7.489 -16.398 1.00 92.94 83 TRP A N 1
ATOM 592 C CA . TRP A 1 83 ? 23.478 -8.098 -16.103 1.00 92.94 83 TRP A CA 1
ATOM 593 C C . TRP A 1 83 ? 23.607 -9.533 -15.586 1.00 92.94 83 TRP A C 1
ATOM 595 O O . TRP A 1 83 ? 22.854 -9.931 -14.694 1.00 92.94 83 TRP A O 1
ATOM 605 N N . THR A 1 84 ? 24.624 -10.280 -16.028 1.00 93.19 84 THR A N 1
ATOM 606 C CA . THR A 1 84 ? 24.916 -11.607 -15.469 1.00 93.19 84 THR A CA 1
ATOM 607 C C . THR A 1 84 ? 25.417 -11.554 -14.031 1.00 93.19 84 THR A C 1
ATOM 609 O O . THR A 1 84 ? 24.983 -12.361 -13.205 1.00 93.19 84 THR A O 1
ATOM 612 N N . MET A 1 85 ? 26.291 -10.605 -13.692 1.00 92.94 85 MET A N 1
ATOM 613 C CA . MET A 1 85 ? 26.727 -10.413 -12.305 1.00 92.94 85 MET A CA 1
ATOM 614 C C . MET A 1 85 ? 25.562 -9.988 -11.407 1.00 92.94 85 MET A C 1
ATOM 616 O O . MET A 1 85 ? 25.402 -10.541 -10.321 1.00 92.94 85 MET A O 1
ATOM 620 N N . ILE A 1 86 ? 24.698 -9.091 -11.887 1.00 90.50 86 ILE A N 1
ATOM 621 C CA . ILE A 1 86 ? 23.498 -8.644 -11.166 1.00 90.50 86 ILE A CA 1
ATOM 622 C C . ILE A 1 86 ? 22.531 -9.803 -10.927 1.00 90.50 86 ILE A C 1
ATOM 624 O O . ILE A 1 86 ? 22.068 -9.982 -9.803 1.00 90.50 86 ILE A O 1
ATOM 628 N N . ALA A 1 87 ? 22.249 -10.620 -11.946 1.00 91.88 87 ALA A N 1
ATOM 629 C CA . ALA A 1 87 ? 21.386 -11.789 -11.800 1.00 91.88 87 ALA A CA 1
ATOM 630 C C . ALA A 1 87 ? 21.959 -12.789 -10.782 1.00 91.88 87 ALA A C 1
ATOM 632 O O . ALA A 1 87 ? 21.242 -13.282 -9.915 1.00 91.88 87 ALA A O 1
ATOM 633 N N . ARG A 1 88 ? 23.271 -13.057 -10.822 1.00 93.69 88 ARG A N 1
ATOM 634 C CA . ARG A 1 88 ? 23.941 -13.926 -9.837 1.00 93.69 88 ARG A CA 1
ATOM 635 C C . ARG A 1 88 ? 23.897 -13.343 -8.426 1.00 93.69 88 ARG A C 1
ATOM 637 O O . ARG A 1 88 ? 23.658 -14.086 -7.476 1.00 93.69 88 ARG A O 1
ATOM 644 N N . GLN A 1 89 ? 24.072 -12.032 -8.286 1.00 93.38 89 GLN A N 1
ATOM 645 C CA . GLN A 1 89 ? 23.967 -11.361 -6.996 1.00 93.38 89 GLN A CA 1
ATOM 646 C C . GLN A 1 89 ? 22.535 -11.395 -6.451 1.00 93.38 89 GLN A C 1
ATOM 648 O O . GLN A 1 89 ? 22.335 -11.684 -5.274 1.00 93.38 89 GLN A O 1
ATOM 653 N N . GLY A 1 90 ? 21.531 -11.184 -7.304 1.00 85.94 90 GLY A N 1
ATOM 654 C CA . GLY A 1 90 ? 20.129 -11.323 -6.918 1.00 85.94 90 GLY A CA 1
ATOM 655 C C . GLY A 1 90 ? 19.775 -12.754 -6.504 1.00 85.94 90 GLY A C 1
ATOM 656 O O . GLY A 1 90 ? 19.063 -12.934 -5.523 1.00 85.94 90 GLY A O 1
ATOM 657 N N . MET A 1 91 ? 20.334 -13.780 -7.158 1.00 90.19 91 MET A N 1
ATOM 658 C CA . MET A 1 91 ? 20.184 -15.170 -6.703 1.00 90.19 91 MET A CA 1
ATOM 659 C C . MET A 1 91 ? 20.765 -15.379 -5.294 1.00 90.19 91 MET A C 1
ATOM 661 O O . MET A 1 91 ? 20.143 -16.056 -4.482 1.00 90.19 91 MET A O 1
ATOM 665 N N . ASN A 1 92 ? 21.903 -14.758 -4.959 1.00 92.56 92 ASN A N 1
ATOM 666 C CA . ASN A 1 92 ? 22.475 -14.830 -3.607 1.00 92.56 92 ASN A CA 1
ATOM 667 C C . ASN A 1 92 ? 21.617 -14.093 -2.552 1.00 92.56 92 ASN A C 1
ATOM 669 O O . ASN A 1 92 ? 21.529 -14.536 -1.408 1.00 92.56 92 ASN A O 1
ATOM 673 N N . ASP A 1 93 ? 20.974 -12.974 -2.903 1.00 83.25 93 ASP A N 1
ATOM 674 C CA . ASP A 1 93 ? 20.004 -12.301 -2.020 1.00 83.25 93 ASP A CA 1
ATOM 675 C C . ASP A 1 93 ? 18.749 -13.165 -1.805 1.00 83.25 93 ASP A C 1
ATOM 677 O O . ASP A 1 93 ? 18.313 -13.346 -0.666 1.00 83.25 93 ASP A O 1
ATOM 681 N N . ILE A 1 94 ? 18.210 -13.759 -2.876 1.00 82.12 94 ILE A N 1
ATOM 682 C CA . ILE A 1 94 ? 17.080 -14.697 -2.803 1.00 82.12 94 ILE A CA 1
ATOM 683 C C . ILE A 1 94 ? 17.433 -15.896 -1.919 1.00 82.12 94 ILE A C 1
ATOM 685 O O . ILE A 1 94 ? 16.620 -16.279 -1.085 1.00 82.12 94 ILE A O 1
ATOM 689 N N . ASP A 1 95 ? 18.646 -16.437 -2.039 1.00 87.62 95 ASP A N 1
ATOM 690 C CA . ASP A 1 95 ? 19.147 -17.527 -1.200 1.00 87.62 95 ASP A CA 1
ATOM 691 C C . ASP A 1 95 ? 19.072 -17.185 0.291 1.00 87.62 95 ASP A C 1
ATOM 693 O O . ASP A 1 95 ? 18.469 -17.927 1.063 1.00 87.62 95 ASP A O 1
ATOM 697 N N . ARG A 1 96 ? 19.582 -16.013 0.686 1.00 79.31 96 ARG A N 1
ATOM 698 C CA . ARG A 1 96 ? 19.534 -15.553 2.083 1.00 79.31 96 ARG A CA 1
ATOM 699 C C . ARG A 1 96 ? 18.105 -15.415 2.604 1.00 79.31 96 ARG A C 1
ATOM 701 O O . ARG A 1 96 ? 17.827 -15.776 3.745 1.00 79.31 96 ARG A O 1
ATOM 708 N N . ARG A 1 97 ? 17.195 -14.877 1.786 1.00 76.75 97 ARG A N 1
ATOM 709 C CA . ARG A 1 97 ? 15.774 -14.734 2.151 1.00 76.75 97 ARG A CA 1
ATOM 710 C C . ARG A 1 97 ? 15.079 -16.086 2.240 1.00 76.75 97 ARG A C 1
ATOM 712 O O . ARG A 1 97 ? 14.239 -16.277 3.112 1.00 76.75 97 ARG A O 1
ATOM 719 N N . CYS A 1 98 ? 15.437 -17.008 1.354 1.00 78.06 98 CYS A N 1
ATOM 720 C CA . CYS A 1 98 ? 14.936 -18.371 1.347 1.00 78.06 98 CYS A CA 1
ATOM 721 C C . CYS A 1 98 ? 15.368 -19.118 2.613 1.00 78.06 98 CYS A C 1
ATOM 723 O O . CYS A 1 98 ? 14.524 -19.690 3.291 1.00 78.06 98 CYS A O 1
ATOM 725 N N . ASP A 1 99 ? 16.645 -19.032 2.993 1.00 85.88 99 ASP A N 1
ATOM 726 C CA . ASP A 1 99 ? 17.166 -19.655 4.215 1.00 85.88 99 ASP A CA 1
ATOM 727 C C . ASP A 1 99 ? 16.508 -19.061 5.471 1.00 85.88 99 ASP A C 1
ATOM 729 O O . ASP A 1 99 ? 16.084 -19.800 6.358 1.00 85.88 99 ASP A O 1
ATOM 733 N N . ALA A 1 100 ? 16.323 -17.736 5.514 1.00 65.81 100 ALA A N 1
ATOM 734 C CA . ALA A 1 100 ? 15.592 -17.073 6.594 1.00 65.81 100 ALA A CA 1
ATOM 735 C C . ALA A 1 100 ? 14.117 -17.508 6.660 1.00 65.81 100 ALA A C 1
ATOM 737 O O . ALA A 1 100 ? 13.578 -17.698 7.749 1.00 65.81 100 ALA A O 1
ATOM 738 N N . TYR A 1 101 ? 13.462 -17.693 5.508 1.00 76.06 101 TYR A N 1
ATOM 739 C CA . TYR A 1 101 ? 12.093 -18.205 5.442 1.00 76.06 101 TYR A CA 1
ATOM 740 C C . TYR A 1 101 ? 11.998 -19.652 5.947 1.00 76.06 101 TYR A C 1
ATOM 742 O O . TYR A 1 101 ? 11.093 -19.968 6.715 1.00 76.06 101 TYR A O 1
ATOM 750 N N . LEU A 1 102 ? 12.947 -20.513 5.574 1.00 80.44 102 LEU A N 1
ATOM 751 C CA . LEU A 1 102 ? 13.014 -21.900 6.040 1.00 80.44 102 LEU A CA 1
ATOM 752 C C . LEU A 1 102 ? 13.285 -21.993 7.546 1.00 80.44 102 LEU A C 1
ATOM 754 O O . LEU A 1 102 ? 12.643 -22.785 8.234 1.00 80.44 102 LEU A O 1
ATOM 758 N N . GLN A 1 103 ? 14.179 -21.152 8.073 1.00 80.81 103 GLN A N 1
ATOM 759 C CA . GLN A 1 103 ? 14.425 -21.052 9.511 1.00 80.81 103 GLN A CA 1
ATOM 760 C C . GLN A 1 103 ? 13.172 -20.579 10.253 1.00 80.81 103 GLN A C 1
ATOM 762 O O . GLN A 1 103 ? 12.759 -21.204 11.225 1.00 80.81 103 GLN A O 1
ATOM 767 N N . TRP A 1 104 ? 12.519 -19.526 9.753 1.00 78.94 104 TRP A N 1
ATOM 768 C CA . TRP A 1 104 ? 11.254 -19.052 10.306 1.00 78.94 104 TRP A CA 1
ATOM 769 C C . TRP A 1 104 ? 10.177 -20.144 10.287 1.00 78.94 104 TRP A C 1
ATOM 771 O O . TRP A 1 104 ? 9.415 -20.263 11.244 1.00 78.94 104 TRP A O 1
ATOM 781 N N . LEU A 1 105 ? 10.111 -20.957 9.228 1.00 75.19 105 LEU A N 1
ATOM 782 C CA . LEU A 1 105 ? 9.158 -22.060 9.123 1.00 75.19 105 LEU A CA 1
ATOM 783 C C . LEU A 1 105 ? 9.432 -23.146 10.177 1.00 75.19 105 LEU A C 1
ATOM 785 O O . LEU A 1 105 ? 8.489 -23.600 10.827 1.00 75.19 105 LEU A O 1
ATOM 789 N N . ASP A 1 106 ? 10.700 -23.517 10.391 1.00 83.31 106 ASP A N 1
ATOM 790 C CA . ASP A 1 106 ? 11.099 -24.463 11.443 1.00 83.31 106 ASP A CA 1
ATOM 791 C C . ASP A 1 106 ? 10.788 -23.912 12.844 1.00 83.31 106 ASP A C 1
ATOM 793 O O . ASP A 1 106 ? 10.160 -24.598 13.655 1.00 83.31 106 ASP A O 1
ATOM 797 N N . ASP A 1 107 ? 11.129 -22.647 13.107 1.00 76.19 107 ASP A N 1
ATOM 798 C CA . ASP A 1 107 ? 10.820 -21.962 14.366 1.00 76.19 107 ASP A CA 1
ATOM 799 C C . ASP A 1 107 ? 9.308 -21.926 14.616 1.00 76.19 107 ASP A C 1
ATOM 801 O O . ASP A 1 107 ? 8.838 -22.214 15.721 1.00 76.19 107 ASP A O 1
ATOM 805 N N . LYS A 1 108 ? 8.511 -21.637 13.579 1.00 74.38 108 LYS A N 1
ATOM 806 C CA . LYS A 1 108 ? 7.048 -21.641 13.678 1.00 74.38 108 LYS A CA 1
ATOM 807 C C . LYS A 1 108 ? 6.487 -23.030 13.936 1.00 74.38 108 LYS A C 1
ATOM 809 O O . LYS A 1 108 ? 5.611 -23.155 14.796 1.00 74.38 108 LYS A O 1
ATOM 814 N N . LYS A 1 109 ? 7.010 -24.066 13.278 1.00 79.62 109 LYS A N 1
ATOM 815 C CA . LYS A 1 109 ? 6.634 -25.460 13.552 1.00 79.62 109 LYS A CA 1
ATOM 816 C C . LYS A 1 109 ? 6.927 -25.828 15.009 1.00 79.62 109 LYS A C 1
ATOM 818 O O . LYS A 1 109 ? 6.041 -26.334 15.697 1.00 79.62 109 LYS A O 1
ATOM 823 N N . ARG A 1 110 ? 8.122 -25.502 15.513 1.00 82.56 110 ARG A N 1
ATOM 824 C CA . ARG A 1 110 ? 8.519 -25.755 16.911 1.00 82.56 110 ARG A CA 1
ATOM 825 C C . ARG A 1 110 ? 7.712 -24.940 17.918 1.00 82.56 110 ARG A C 1
ATOM 827 O O . ARG A 1 110 ? 7.418 -25.445 18.996 1.00 82.56 110 ARG A O 1
ATOM 834 N N . SER A 1 111 ? 7.297 -23.723 17.562 1.00 78.56 111 SER A N 1
ATOM 835 C CA . SER A 1 111 ? 6.490 -22.858 18.433 1.00 78.56 111 SER A CA 1
ATOM 836 C C . SER A 1 111 ? 5.046 -23.333 18.629 1.00 78.56 111 SER A C 1
ATOM 838 O O . SER A 1 111 ? 4.401 -22.900 19.580 1.00 78.56 111 SER A O 1
ATOM 840 N N . ARG A 1 112 ? 4.541 -24.264 17.798 1.00 79.31 112 ARG A N 1
ATOM 841 C CA . ARG A 1 112 ? 3.168 -24.785 17.919 1.00 79.31 112 ARG A CA 1
ATOM 842 C C . ARG A 1 112 ? 2.913 -25.403 19.293 1.00 79.31 112 ARG A C 1
ATOM 844 O O . ARG A 1 112 ? 1.907 -25.089 19.919 1.00 79.31 112 ARG A O 1
ATOM 851 N N . ALA A 1 113 ? 3.806 -26.278 19.760 1.00 79.50 113 ALA A N 1
ATOM 852 C CA . ALA A 1 113 ? 3.617 -26.973 21.033 1.00 79.50 113 ALA A CA 1
ATOM 853 C C . ALA A 1 113 ? 3.650 -26.015 22.246 1.00 79.50 113 ALA A C 1
ATOM 855 O O . ALA A 1 113 ? 2.722 -26.089 23.048 1.00 79.50 113 ALA A O 1
ATOM 856 N N . PRO A 1 114 ? 4.613 -25.076 22.360 1.00 77.25 114 PRO A N 1
ATOM 857 C CA . PRO A 1 114 ? 4.590 -24.033 23.386 1.00 77.25 114 PRO A CA 1
ATOM 858 C C . PRO A 1 114 ? 3.336 -23.157 23.354 1.00 77.25 114 PRO A C 1
ATOM 860 O O . PRO A 1 114 ? 2.726 -22.966 24.396 1.00 77.25 114 PRO A O 1
ATOM 863 N N . ILE A 1 115 ? 2.899 -22.688 22.179 1.00 69.69 115 ILE A N 1
ATOM 864 C CA . ILE A 1 115 ? 1.697 -21.843 22.059 1.00 69.69 115 ILE A CA 1
ATOM 865 C C . ILE A 1 115 ? 0.442 -22.621 22.482 1.00 69.69 115 ILE A C 1
ATOM 867 O O . ILE A 1 115 ? -0.399 -22.102 23.211 1.00 69.69 115 ILE A O 1
ATOM 871 N N . LEU A 1 116 ? 0.312 -23.884 22.064 1.00 78.00 116 LEU A N 1
ATOM 872 C CA . LEU A 1 116 ? -0.795 -24.739 22.500 1.00 78.00 116 LEU A CA 1
ATOM 873 C C . LEU A 1 116 ? -0.735 -25.040 24.003 1.00 78.00 116 LEU A C 1
ATOM 875 O O . LEU A 1 116 ? -1.785 -25.115 24.638 1.00 78.00 116 LEU A O 1
ATOM 879 N N . SER A 1 117 ? 0.463 -25.209 24.573 1.00 79.31 117 SER A N 1
ATOM 880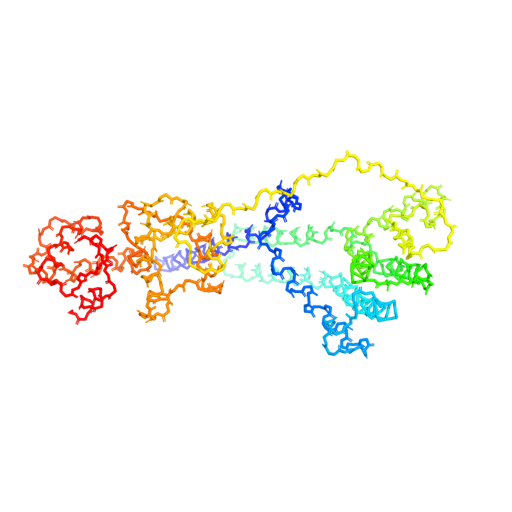 C CA . SER A 1 117 ? 0.644 -25.354 26.022 1.00 79.31 117 SER A CA 1
ATOM 881 C C . SER A 1 117 ? 0.197 -24.092 26.748 1.00 79.31 117 SER A C 1
ATOM 883 O O . SER A 1 117 ? -0.629 -24.180 27.643 1.00 79.31 117 SER A O 1
ATOM 885 N N . GLU A 1 118 ? 0.641 -22.919 26.300 1.00 74.19 118 GLU A N 1
ATOM 886 C CA . GLU A 1 118 ? 0.286 -21.630 26.891 1.00 74.19 118 GLU A CA 1
ATOM 887 C C . GLU A 1 118 ? -1.228 -21.384 26.849 1.00 74.19 118 GLU A C 1
ATOM 889 O O . GLU A 1 118 ? -1.820 -21.006 27.855 1.00 74.19 118 GLU A O 1
ATOM 894 N N . VAL A 1 119 ? -1.899 -21.683 25.730 1.00 71.06 119 VAL A N 1
ATOM 895 C CA . VAL A 1 119 ? -3.369 -21.590 25.633 1.00 71.06 119 VAL A CA 1
ATOM 896 C C . VAL A 1 119 ? -4.062 -22.546 26.611 1.00 71.06 119 VAL A C 1
ATOM 898 O O . VAL A 1 119 ? -5.080 -22.184 27.206 1.00 71.06 119 VAL A O 1
ATOM 901 N N . ARG A 1 120 ? -3.523 -23.756 26.815 1.00 76.88 120 ARG A N 1
ATOM 902 C CA . ARG A 1 120 ? -4.053 -24.717 27.799 1.00 76.88 120 ARG A CA 1
ATOM 903 C C . ARG A 1 120 ? -3.818 -24.252 29.236 1.00 76.88 120 ARG A C 1
ATOM 905 O O . ARG A 1 120 ? -4.734 -24.366 30.048 1.00 76.88 120 ARG A O 1
ATOM 912 N N . ASP A 1 121 ? -2.648 -23.696 29.528 1.00 75.19 121 ASP A N 1
ATOM 913 C CA . ASP A 1 121 ? -2.284 -23.174 30.846 1.00 75.19 121 ASP A CA 1
ATOM 914 C C . ASP A 1 121 ? -3.133 -21.943 31.196 1.00 75.19 121 ASP A C 1
ATOM 916 O O . ASP A 1 121 ? -3.689 -21.866 32.293 1.00 75.19 121 ASP A O 1
ATOM 920 N N . LEU A 1 122 ? -3.347 -21.036 30.236 1.00 67.00 122 LEU A N 1
ATOM 921 C CA . LEU A 1 122 ? -4.257 -19.895 30.367 1.00 67.00 122 LEU A CA 1
ATOM 922 C C . LEU A 1 122 ? -5.705 -20.341 30.584 1.00 67.00 122 LEU A C 1
ATOM 924 O O . LEU A 1 122 ? -6.387 -19.787 31.446 1.00 67.00 122 LEU A O 1
ATOM 928 N N . ASN A 1 123 ? -6.176 -21.350 29.846 1.00 71.81 123 ASN A N 1
ATOM 929 C CA . ASN A 1 123 ? -7.507 -21.917 30.056 1.00 71.81 123 ASN A CA 1
ATOM 930 C C . ASN A 1 123 ? -7.642 -22.503 31.473 1.00 71.81 123 ASN A C 1
ATOM 932 O O . ASN A 1 123 ? -8.600 -22.190 32.176 1.00 71.81 123 ASN A O 1
ATOM 936 N N . SER A 1 124 ? -6.659 -23.292 31.921 1.00 76.19 124 SER A N 1
ATOM 937 C CA . SER A 1 124 ? -6.623 -23.884 33.266 1.00 76.19 124 SER A CA 1
ATOM 938 C C . SER A 1 124 ? -6.645 -22.815 34.365 1.00 76.19 124 SER A C 1
ATOM 940 O O . SER A 1 124 ? -7.481 -22.865 35.270 1.00 76.19 124 SER A O 1
ATOM 942 N N . ALA A 1 125 ? -5.796 -21.790 34.246 1.00 71.62 125 ALA A N 1
ATOM 943 C CA . ALA A 1 125 ? -5.748 -20.672 35.183 1.00 71.62 125 ALA A CA 1
ATOM 944 C C . ALA A 1 125 ? -7.066 -19.882 35.205 1.00 71.62 125 ALA A C 1
ATOM 946 O O . ALA A 1 125 ? -7.585 -19.567 36.275 1.00 71.62 125 ALA A O 1
ATOM 947 N N . THR A 1 126 ? -7.647 -19.608 34.034 1.00 66.38 126 THR A N 1
ATOM 948 C CA . THR A 1 126 ? -8.913 -18.870 33.917 1.00 66.38 126 THR A CA 1
ATOM 949 C C . THR A 1 126 ? -10.071 -19.647 34.548 1.00 66.38 126 THR A C 1
ATOM 951 O O . THR A 1 126 ? -10.856 -19.073 35.302 1.00 66.38 126 THR A O 1
ATOM 954 N N . VAL A 1 127 ? -10.157 -20.960 34.306 1.00 71.19 127 VAL A N 1
ATOM 955 C CA . VAL A 1 127 ? -11.157 -21.845 34.928 1.00 71.19 127 VAL A CA 1
ATOM 956 C C . VAL A 1 127 ? -10.992 -21.885 36.449 1.00 71.19 127 VAL A C 1
ATOM 958 O O . VAL A 1 127 ? -11.989 -21.788 37.162 1.00 71.19 127 VAL A O 1
ATOM 961 N N . ALA A 1 128 ? -9.759 -21.966 36.960 1.00 70.38 128 ALA A N 1
ATOM 962 C CA . ALA A 1 128 ? -9.490 -21.960 38.398 1.00 70.38 128 ALA A CA 1
ATOM 963 C C . ALA A 1 128 ? -9.899 -20.636 39.067 1.00 70.38 128 ALA A C 1
ATOM 965 O O . ALA A 1 128 ? -10.534 -20.652 40.121 1.00 70.38 128 ALA A O 1
ATOM 966 N N . ILE A 1 129 ? -9.592 -19.493 38.441 1.00 61.53 129 ILE A N 1
ATOM 967 C CA . ILE A 1 129 ? -9.966 -18.163 38.947 1.00 61.53 129 ILE A CA 1
ATOM 968 C C . ILE A 1 129 ? -11.489 -18.004 38.971 1.00 61.53 129 ILE A C 1
ATOM 970 O O . ILE A 1 129 ? -12.051 -17.602 39.987 1.00 61.53 129 ILE A O 1
ATOM 974 N N . VAL A 1 130 ? -12.173 -18.342 37.876 1.00 64.06 130 VAL A N 1
ATOM 975 C CA . VAL A 1 130 ? -13.634 -18.191 37.786 1.00 64.06 130 VAL A CA 1
ATOM 976 C C . VAL A 1 130 ? -14.350 -19.164 38.719 1.00 64.06 130 VAL A C 1
ATOM 978 O O . VAL A 1 130 ? -15.299 -18.766 39.387 1.00 64.06 130 VAL A O 1
ATOM 981 N N . GLY A 1 131 ? -13.858 -20.399 38.846 1.00 67.94 131 GLY A N 1
ATOM 982 C CA . GLY A 1 131 ? -14.389 -21.371 39.802 1.00 67.94 131 GLY A CA 1
ATOM 983 C C . GLY A 1 131 ? -14.205 -20.948 41.263 1.00 67.94 131 GLY A C 1
ATOM 984 O O . GLY A 1 131 ? -15.066 -21.241 42.088 1.00 67.94 131 GLY A O 1
ATOM 985 N N . ALA A 1 132 ? -13.125 -20.228 41.588 1.00 67.06 132 ALA A N 1
ATOM 986 C CA . ALA A 1 132 ? -12.902 -19.684 42.928 1.00 67.06 132 ALA A CA 1
ATOM 987 C C . ALA A 1 132 ? -13.793 -18.467 43.240 1.00 67.06 132 ALA A C 1
ATOM 989 O O . ALA A 1 132 ? -14.178 -18.273 44.392 1.00 67.06 132 ALA A O 1
ATOM 990 N N . LEU A 1 133 ? -14.114 -17.647 42.234 1.00 64.81 133 LEU A N 1
ATOM 991 C CA . LEU A 1 133 ? -14.908 -16.424 42.399 1.00 64.81 133 LEU A CA 1
ATOM 992 C C . LEU A 1 133 ? -16.423 -16.665 42.342 1.00 64.81 133 LEU A C 1
ATOM 994 O O . LEU A 1 133 ? -17.168 -15.959 43.019 1.00 64.81 133 LEU A O 1
ATOM 998 N N . ASP A 1 134 ? -16.885 -17.642 41.558 1.00 60.47 134 ASP A N 1
ATOM 999 C CA . ASP A 1 134 ? -18.306 -17.989 41.439 1.00 60.47 134 ASP A CA 1
ATOM 1000 C C . ASP A 1 134 ? -18.496 -19.514 41.283 1.00 60.47 134 ASP A C 1
ATOM 1002 O O . ASP A 1 134 ? -18.728 -20.018 40.177 1.00 60.47 134 ASP A O 1
ATOM 1006 N N . PRO A 1 135 ? -18.419 -20.277 42.393 1.00 61.66 135 PRO A N 1
ATOM 1007 C CA . PRO A 1 135 ? -18.500 -21.742 42.378 1.00 61.66 135 PRO A CA 1
ATOM 1008 C C . PRO A 1 135 ? -19.849 -22.277 41.876 1.00 61.66 135 PRO A C 1
ATOM 1010 O O . PRO A 1 135 ? -19.956 -23.434 41.474 1.00 61.66 135 PRO A O 1
ATOM 1013 N N . SER A 1 136 ? -20.895 -21.447 41.928 1.00 51.19 136 SER A N 1
ATOM 1014 C CA . SER A 1 136 ? -22.269 -21.802 41.566 1.00 51.19 136 SER A CA 1
ATOM 1015 C C . SER A 1 136 ? -22.587 -21.647 40.079 1.00 51.19 136 SER A C 1
ATOM 1017 O O . SER A 1 136 ? -23.598 -22.176 39.613 1.00 51.19 136 SER A O 1
ATOM 1019 N N . ASN A 1 137 ? -21.753 -20.941 39.313 1.00 57.75 137 ASN A N 1
ATOM 1020 C CA . ASN A 1 137 ? -22.083 -20.535 37.950 1.00 57.75 137 ASN A CA 1
ATOM 1021 C C . ASN A 1 137 ? -21.346 -21.367 36.895 1.00 57.75 137 ASN A C 1
ATOM 1023 O O . ASN A 1 137 ? -20.442 -20.909 36.192 1.00 57.75 137 ASN A O 1
ATOM 1027 N N . GLY A 1 138 ? -21.784 -22.620 36.749 1.00 59.31 138 GLY A N 1
ATOM 1028 C CA . GLY A 1 138 ? -21.232 -23.558 35.766 1.00 59.31 138 GLY A CA 1
ATOM 1029 C C . GLY A 1 138 ? -21.361 -23.100 34.305 1.00 59.31 138 GLY A C 1
ATOM 1030 O O . GLY A 1 138 ? -20.589 -23.545 33.458 1.00 59.31 138 GLY A O 1
ATOM 1031 N N . ILE A 1 139 ? -22.282 -22.179 33.998 1.00 65.44 139 ILE A N 1
ATOM 1032 C CA . ILE A 1 139 ? -22.480 -21.647 32.641 1.00 65.44 139 ILE A CA 1
ATOM 1033 C C . ILE A 1 139 ? -21.298 -20.757 32.230 1.00 65.44 139 ILE A C 1
ATOM 1035 O O . ILE A 1 139 ? -20.806 -20.873 31.107 1.00 65.44 139 ILE A O 1
ATOM 1039 N N . ALA A 1 140 ? -20.786 -19.918 33.137 1.00 52.50 140 ALA A N 1
ATOM 1040 C CA . ALA A 1 140 ? -19.628 -19.065 32.859 1.00 52.50 140 ALA A CA 1
ATOM 1041 C C . ALA A 1 140 ? -18.367 -19.892 32.542 1.00 52.50 140 ALA A C 1
ATOM 1043 O O . ALA A 1 140 ? -17.639 -19.588 31.594 1.00 52.50 140 ALA A O 1
ATOM 1044 N N . LEU A 1 141 ? -18.156 -20.992 33.274 1.00 63.12 141 LEU A N 1
ATOM 1045 C CA . LEU A 1 141 ? -17.059 -21.934 33.031 1.00 63.12 141 LEU A CA 1
ATOM 1046 C C . LEU A 1 141 ? -17.185 -22.642 31.670 1.00 63.12 141 LEU A C 1
ATOM 1048 O O . LEU A 1 141 ? -16.185 -22.805 30.970 1.00 63.12 141 LEU A O 1
ATOM 1052 N N . GLN A 1 142 ? -18.403 -23.011 31.255 1.00 65.75 142 GLN A N 1
ATOM 1053 C CA . GLN A 1 142 ? -18.647 -23.641 29.949 1.00 65.75 142 GLN A CA 1
ATOM 1054 C C . GLN A 1 142 ? -18.365 -22.696 28.774 1.00 65.75 142 GLN A C 1
ATOM 1056 O O . GLN A 1 142 ? -17.756 -23.111 27.786 1.00 65.75 142 GLN A O 1
ATOM 1061 N N . VAL A 1 143 ? -18.763 -21.424 28.875 1.00 62.12 143 VAL A N 1
ATOM 1062 C CA . VAL A 1 143 ? -18.523 -20.421 27.820 1.00 62.12 143 VAL A CA 1
ATOM 1063 C C . VAL A 1 143 ? -17.027 -20.138 27.647 1.00 62.12 143 VAL A C 1
ATOM 1065 O O . VAL A 1 143 ? -16.536 -20.048 26.516 1.00 62.12 143 VAL A O 1
ATOM 1068 N N . LEU A 1 144 ? -16.276 -20.053 28.748 1.00 57.38 144 LEU A N 1
ATOM 1069 C CA . LEU A 1 144 ? -14.821 -19.876 28.705 1.00 57.38 144 LEU A CA 1
ATOM 1070 C C . LEU A 1 144 ? -14.128 -21.088 28.078 1.00 57.38 144 LEU A C 1
ATOM 1072 O O . LEU A 1 144 ? -13.333 -20.923 27.151 1.00 57.38 144 LEU A O 1
ATOM 1076 N N . ALA A 1 145 ? -14.502 -22.302 28.491 1.00 64.12 145 ALA A N 1
ATOM 1077 C CA . ALA A 1 145 ? -13.972 -23.530 27.907 1.00 64.12 145 ALA A CA 1
ATOM 1078 C C . ALA A 1 145 ? -14.253 -23.623 26.394 1.00 64.12 145 ALA A C 1
ATOM 1080 O O . ALA A 1 145 ? -13.367 -23.986 25.618 1.00 64.12 145 ALA A O 1
ATOM 1081 N N . ALA A 1 146 ? -15.456 -23.242 25.949 1.00 66.31 146 ALA A N 1
ATOM 1082 C CA . ALA A 1 146 ? -15.804 -23.200 24.528 1.00 66.31 146 ALA A CA 1
ATOM 1083 C C . ALA A 1 146 ? -14.951 -22.184 23.744 1.00 66.31 146 ALA A C 1
ATOM 1085 O O . ALA A 1 146 ? -14.522 -22.479 22.627 1.00 66.31 146 ALA A O 1
ATOM 1086 N N . SER A 1 147 ? -14.651 -21.027 24.339 1.00 59.38 147 SER A N 1
ATOM 1087 C CA . SER A 1 147 ? -13.843 -19.966 23.721 1.00 59.38 147 SER A CA 1
ATOM 1088 C C . SER A 1 147 ? -12.381 -20.386 23.548 1.00 59.38 147 SER A C 1
ATOM 1090 O O . SER A 1 147 ? -11.826 -20.261 22.456 1.00 59.38 147 SER A O 1
ATOM 1092 N N . PHE A 1 148 ? -11.764 -20.975 24.577 1.00 70.25 148 PHE A N 1
ATOM 1093 C CA . PHE A 1 148 ? -10.399 -21.504 24.470 1.00 70.25 148 PHE A CA 1
ATOM 1094 C C . PHE A 1 148 ? -10.308 -22.716 23.533 1.00 70.25 148 PHE A C 1
ATOM 1096 O O . PHE A 1 148 ? -9.319 -22.864 22.812 1.00 70.25 148 PHE A O 1
ATOM 1103 N N . ASN A 1 149 ? -11.348 -23.554 23.465 1.00 71.31 149 ASN A N 1
ATOM 1104 C CA . ASN A 1 149 ? -11.422 -24.644 22.491 1.00 71.31 149 ASN A CA 1
ATOM 1105 C C . ASN A 1 149 ? -11.533 -24.113 21.050 1.00 71.31 149 ASN A C 1
ATOM 1107 O O . ASN A 1 149 ? -10.904 -24.655 20.145 1.00 71.31 149 ASN A O 1
ATOM 1111 N N . LEU A 1 150 ? -12.273 -23.022 20.825 1.00 67.88 150 LEU A N 1
ATOM 1112 C CA . LEU A 1 150 ? -12.325 -22.350 19.524 1.00 67.88 150 LEU A CA 1
ATOM 1113 C C . LEU A 1 150 ? -10.963 -21.757 19.138 1.00 67.88 150 LEU A C 1
ATOM 1115 O O . LEU A 1 150 ? -10.540 -21.923 17.995 1.00 67.88 150 LEU A O 1
ATOM 1119 N N . ILE A 1 151 ? -10.258 -21.118 20.077 1.00 60.66 151 ILE A N 1
ATOM 1120 C CA .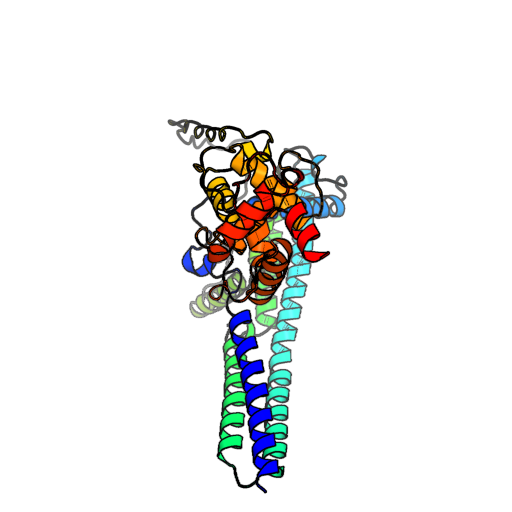 ILE A 1 151 ? -8.892 -20.608 19.863 1.00 60.66 151 ILE A CA 1
ATOM 1121 C C . ILE A 1 151 ? -7.945 -21.763 19.519 1.00 60.66 151 ILE A C 1
ATOM 1123 O O . ILE A 1 151 ? -7.236 -21.690 18.520 1.00 60.66 151 ILE A O 1
ATOM 1127 N N . THR A 1 152 ? -7.997 -22.861 20.277 1.00 71.06 152 THR A N 1
ATOM 1128 C CA . THR A 1 152 ? -7.206 -24.076 20.019 1.00 71.06 152 THR A CA 1
ATOM 1129 C C . THR A 1 152 ? -7.471 -24.620 18.614 1.00 71.06 152 THR A C 1
ATOM 1131 O O . THR A 1 152 ? -6.534 -24.809 17.846 1.00 71.06 152 THR A O 1
ATOM 1134 N N . ARG A 1 153 ? -8.745 -24.768 18.224 1.00 70.38 153 ARG A N 1
ATOM 1135 C CA . ARG A 1 153 ? -9.137 -25.214 16.875 1.00 70.38 153 ARG A CA 1
ATOM 1136 C C . ARG A 1 153 ? -8.737 -24.228 15.781 1.00 70.38 153 ARG A C 1
ATOM 1138 O O . ARG A 1 153 ? -8.430 -24.647 14.674 1.00 70.38 153 ARG A O 1
ATOM 1145 N N . SER A 1 154 ? 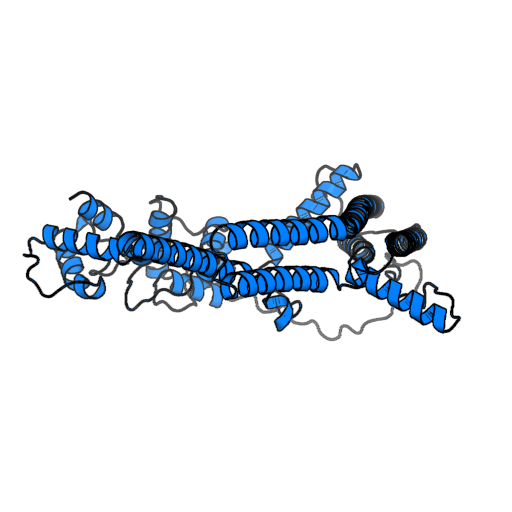-8.734 -22.929 16.068 1.00 63.41 154 SER A N 1
ATOM 1146 C CA . SER A 1 154 ? -8.296 -21.898 15.120 1.00 63.41 154 SER A CA 1
ATOM 1147 C C . SER A 1 154 ? -6.788 -21.961 14.897 1.00 63.41 154 SER A C 1
ATOM 1149 O O . SER A 1 154 ? -6.341 -21.848 13.760 1.00 63.41 154 SER A O 1
ATOM 1151 N N . ILE A 1 155 ? -6.014 -22.207 15.959 1.00 69.25 155 ILE A N 1
ATOM 1152 C CA . ILE A 1 155 ? -4.573 -22.470 15.882 1.00 69.25 155 ILE A CA 1
ATOM 1153 C C . ILE A 1 155 ? -4.333 -23.769 15.106 1.00 69.25 155 ILE A C 1
ATOM 1155 O O . ILE A 1 155 ? -3.532 -23.770 14.178 1.00 69.25 155 ILE A O 1
ATOM 1159 N N . ASP A 1 156 ? -5.061 -24.847 15.399 1.00 72.19 156 ASP A N 1
ATOM 1160 C CA . ASP A 1 156 ? -4.935 -26.108 14.659 1.00 72.19 156 ASP A CA 1
ATOM 1161 C C . ASP A 1 156 ? -5.284 -25.946 13.171 1.00 72.19 156 ASP A C 1
ATOM 1163 O O . ASP A 1 156 ? -4.513 -26.382 12.322 1.00 72.19 156 ASP A O 1
ATOM 1167 N N . ASN A 1 157 ? -6.367 -25.237 12.833 1.00 65.62 157 ASN A N 1
ATOM 1168 C CA . ASN A 1 157 ? -6.739 -24.937 11.446 1.00 65.62 157 ASN A CA 1
ATOM 1169 C C . ASN A 1 157 ? -5.703 -24.043 10.747 1.00 65.62 157 ASN A C 1
ATOM 1171 O O . ASN A 1 157 ? -5.386 -24.259 9.579 1.00 65.62 157 ASN A O 1
ATOM 1175 N N . TYR A 1 158 ? -5.143 -23.056 11.451 1.00 65.94 158 TYR A N 1
ATOM 1176 C CA . TYR A 1 158 ? -4.062 -22.214 10.935 1.00 65.94 158 TYR A CA 1
ATOM 1177 C C . TYR A 1 158 ? -2.790 -23.032 10.662 1.00 65.94 158 TYR A C 1
ATOM 1179 O O . TYR A 1 158 ? -2.111 -22.820 9.655 1.00 65.94 158 TYR A O 1
ATOM 1187 N N . HIS A 1 159 ? -2.500 -24.006 11.528 1.00 62.66 159 HIS A N 1
ATOM 1188 C CA . HIS A 1 159 ? -1.375 -24.927 11.398 1.00 62.66 159 HIS A CA 1
ATOM 1189 C C . HIS A 1 159 ? -1.654 -26.144 10.494 1.00 62.66 159 HIS A C 1
ATOM 1191 O O . HIS A 1 159 ? -0.728 -26.909 10.246 1.00 62.66 159 HIS A O 1
ATOM 1197 N N . SER A 1 160 ? -2.866 -26.296 9.945 1.00 60.19 160 SER A N 1
ATOM 1198 C CA . SER A 1 160 ? -3.274 -27.412 9.067 1.00 60.19 160 SER A CA 1
ATOM 1199 C C . SER A 1 160 ? -2.755 -27.293 7.623 1.00 60.19 160 SER A C 1
ATOM 1201 O O . SER A 1 160 ? -3.154 -28.058 6.746 1.00 60.19 160 SER A O 1
ATOM 1203 N N . ARG A 1 161 ? -1.894 -26.313 7.323 1.00 63.31 161 ARG A N 1
ATOM 1204 C CA . ARG A 1 161 ? -1.242 -26.223 6.010 1.00 63.31 161 ARG A CA 1
ATOM 1205 C C . ARG A 1 161 ? -0.175 -27.307 5.888 1.00 63.31 161 ARG A C 1
ATOM 1207 O O . ARG A 1 161 ? 0.624 -27.480 6.805 1.00 63.31 161 ARG A O 1
ATOM 1214 N N . LEU A 1 162 ? -0.101 -27.950 4.721 1.00 62.84 162 LEU A N 1
ATOM 1215 C CA . LEU A 1 162 ? 0.823 -29.051 4.421 1.00 62.84 162 LEU A CA 1
ATOM 1216 C C . LEU A 1 162 ? 2.276 -28.752 4.843 1.00 62.84 162 LEU A C 1
ATOM 1218 O O . LEU A 1 162 ? 2.958 -29.613 5.394 1.00 62.84 162 LEU A O 1
ATOM 1222 N N . LEU A 1 163 ? 2.740 -27.511 4.658 1.00 59.28 163 LEU A N 1
ATOM 1223 C CA . LEU A 1 163 ? 4.095 -27.079 5.035 1.00 59.28 163 LEU A CA 1
ATOM 1224 C C . LEU A 1 163 ? 4.413 -27.147 6.533 1.00 59.28 163 LEU A C 1
ATOM 1226 O O . LEU A 1 163 ? 5.583 -27.119 6.898 1.00 59.28 163 LEU A O 1
ATOM 1230 N N . LEU A 1 164 ? 3.409 -27.192 7.406 1.00 63.38 164 LEU A N 1
ATOM 1231 C CA . LEU A 1 164 ? 3.600 -27.281 8.856 1.00 63.38 164 LEU A CA 1
ATOM 1232 C C . LEU A 1 164 ? 3.481 -28.723 9.367 1.00 63.38 164 LEU A C 1
ATOM 1234 O O . LEU A 1 164 ? 3.935 -29.019 10.474 1.00 63.38 164 LEU A O 1
ATOM 1238 N N . GLU A 1 165 ? 2.931 -29.622 8.550 1.00 72.12 165 GLU A N 1
ATOM 1239 C CA . GLU A 1 165 ? 2.842 -31.055 8.834 1.00 72.12 165 GLU A CA 1
ATOM 1240 C C . GLU A 1 165 ? 4.105 -31.792 8.376 1.00 72.12 165 GLU A C 1
ATOM 1242 O O . GLU A 1 165 ? 4.670 -32.581 9.136 1.00 72.12 165 GLU A O 1
ATOM 1247 N N . VAL A 1 166 ? 4.616 -31.470 7.183 1.00 79.94 166 VAL A N 1
ATOM 1248 C CA . VAL A 1 166 ? 5.833 -32.085 6.631 1.00 79.94 166 VAL A CA 1
ATOM 1249 C C . VAL A 1 166 ? 7.060 -31.754 7.488 1.00 79.94 166 VAL A C 1
ATOM 1251 O O . VAL A 1 166 ? 7.195 -30.661 8.042 1.00 79.94 166 VAL A O 1
ATOM 1254 N N . ASP A 1 167 ? 7.977 -32.711 7.634 1.00 83.94 167 ASP A N 1
ATOM 1255 C CA . ASP A 1 167 ? 9.227 -32.512 8.368 1.00 83.94 167 ASP A CA 1
ATOM 1256 C C . ASP A 1 167 ? 10.100 -31.413 7.759 1.00 83.94 167 ASP A C 1
ATOM 1258 O O . ASP A 1 167 ? 10.331 -31.384 6.548 1.00 83.94 167 ASP A O 1
ATOM 1262 N N . SER A 1 168 ? 10.642 -30.535 8.614 1.00 84.69 168 SER A N 1
ATOM 1263 C CA . SER A 1 168 ? 11.513 -29.428 8.199 1.00 84.69 168 SER A CA 1
ATOM 1264 C C . SER A 1 168 ? 12.719 -29.925 7.394 1.00 84.69 168 SER A C 1
ATOM 1266 O O . SER A 1 168 ? 13.166 -29.255 6.469 1.00 84.69 168 SER A O 1
ATOM 1268 N N . SER A 1 169 ? 13.221 -31.132 7.688 1.00 84.06 169 SER A N 1
ATOM 1269 C CA . SER A 1 169 ? 14.288 -31.794 6.925 1.00 84.06 169 SER A CA 1
ATOM 1270 C C . SER A 1 169 ? 13.880 -32.088 5.478 1.00 84.06 169 SER A C 1
ATOM 1272 O O . SER A 1 169 ? 14.662 -31.837 4.561 1.00 84.06 169 SER A O 1
ATOM 1274 N N . THR A 1 170 ? 12.650 -32.555 5.257 1.00 85.31 170 THR A N 1
ATOM 1275 C CA . THR A 1 170 ? 12.096 -32.813 3.923 1.00 85.31 170 THR A CA 1
ATOM 1276 C C . THR A 1 170 ? 11.954 -31.508 3.153 1.00 85.31 170 THR A C 1
ATOM 1278 O O . THR A 1 170 ? 12.459 -31.410 2.035 1.00 85.31 170 THR A O 1
ATOM 1281 N N . ILE A 1 171 ? 11.371 -30.479 3.776 1.00 85.81 171 ILE A N 1
ATOM 1282 C CA . ILE A 1 171 ? 11.214 -29.148 3.170 1.00 85.81 171 ILE A CA 1
ATOM 1283 C C . ILE A 1 171 ? 12.578 -28.572 2.768 1.00 85.81 171 ILE A C 1
ATOM 1285 O O . ILE A 1 171 ? 12.777 -28.196 1.611 1.00 85.81 171 ILE A O 1
ATOM 1289 N N . ASN A 1 172 ? 13.542 -28.585 3.693 1.00 88.81 172 ASN A N 1
ATOM 1290 C CA . ASN A 1 172 ? 14.902 -28.118 3.440 1.00 88.81 172 ASN A CA 1
ATOM 1291 C C . ASN A 1 172 ? 15.555 -28.893 2.291 1.00 88.81 172 ASN A C 1
ATOM 1293 O O . ASN A 1 172 ? 16.126 -28.284 1.390 1.00 88.81 172 ASN A O 1
ATOM 1297 N N . SER A 1 173 ? 15.439 -30.225 2.270 1.00 86.06 173 SER A N 1
ATOM 1298 C CA . SER A 1 173 ? 16.042 -31.050 1.216 1.00 86.06 173 SER A CA 1
ATOM 1299 C C . SER A 1 173 ? 15.469 -30.751 -0.174 1.00 86.06 173 SER A C 1
ATOM 1301 O O . SER A 1 173 ? 16.223 -30.677 -1.145 1.00 86.06 173 SER A O 1
ATOM 1303 N N . VAL A 1 174 ? 14.155 -30.523 -0.268 1.00 87.06 174 VAL A N 1
ATOM 1304 C CA . VAL A 1 174 ? 13.459 -30.208 -1.521 1.00 87.06 174 VAL A CA 1
ATOM 1305 C C . VAL A 1 174 ? 13.894 -28.845 -2.046 1.00 87.06 174 VAL A C 1
ATOM 1307 O O . VAL A 1 174 ? 14.255 -28.727 -3.217 1.00 87.06 174 VAL A O 1
ATOM 1310 N N . VAL A 1 175 ? 13.911 -27.827 -1.183 1.00 87.56 175 VAL A N 1
ATOM 1311 C CA . VAL A 1 175 ? 14.278 -26.460 -1.572 1.00 87.56 175 VAL A CA 1
ATOM 1312 C C . VAL A 1 175 ? 15.757 -26.357 -1.933 1.00 87.56 175 VAL A C 1
ATOM 1314 O O . VAL A 1 175 ? 16.092 -25.779 -2.968 1.00 87.56 175 VAL A O 1
ATOM 1317 N N . LEU A 1 176 ? 16.647 -26.950 -1.130 1.00 91.00 176 LEU A N 1
ATOM 1318 C CA . LEU A 1 176 ? 18.087 -26.947 -1.403 1.00 91.00 176 LEU A CA 1
ATOM 1319 C C . LEU A 1 176 ? 18.413 -27.669 -2.712 1.00 91.00 176 LEU A C 1
ATOM 1321 O O . LEU A 1 176 ? 19.209 -27.160 -3.501 1.00 91.00 176 LEU A O 1
ATOM 1325 N N . ARG A 1 177 ? 17.764 -28.811 -2.983 1.00 87.38 177 ARG A N 1
ATOM 1326 C CA . ARG A 1 177 ? 17.917 -29.519 -4.259 1.00 87.38 177 ARG A CA 1
ATOM 1327 C C . ARG A 1 177 ? 17.430 -28.666 -5.429 1.00 87.38 177 ARG A C 1
ATOM 1329 O O . ARG A 1 177 ? 18.196 -28.445 -6.357 1.00 87.38 177 ARG A O 1
ATOM 1336 N N . ALA A 1 178 ? 16.213 -28.123 -5.356 1.00 86.38 178 ALA A N 1
ATOM 1337 C CA . ALA A 1 178 ? 15.649 -27.308 -6.433 1.00 86.38 178 ALA A CA 1
ATOM 1338 C C . ALA A 1 178 ? 16.515 -26.074 -6.752 1.00 86.38 178 ALA A C 1
ATOM 1340 O O . ALA A 1 178 ? 16.758 -25.765 -7.920 1.00 86.38 178 ALA A O 1
ATOM 1341 N N . ARG A 1 179 ? 17.031 -25.394 -5.720 1.00 90.31 179 ARG A N 1
ATOM 1342 C CA . ARG A 1 179 ? 17.964 -24.267 -5.871 1.00 90.31 179 ARG A CA 1
ATOM 1343 C C . ARG A 1 179 ? 19.276 -24.699 -6.514 1.00 90.31 179 ARG A C 1
ATOM 1345 O O . ARG A 1 179 ? 19.730 -24.052 -7.456 1.00 90.31 179 ARG A O 1
ATOM 1352 N N . ASN A 1 180 ? 19.871 -25.792 -6.035 1.00 92.56 180 ASN A N 1
ATOM 1353 C CA . ASN A 1 180 ? 21.104 -26.327 -6.602 1.00 92.56 180 ASN A CA 1
ATOM 1354 C C . ASN A 1 180 ? 20.931 -26.684 -8.084 1.00 92.56 180 ASN A C 1
ATOM 1356 O O . ASN A 1 180 ? 21.727 -26.243 -8.909 1.00 92.56 180 ASN A O 1
ATOM 1360 N N . ASP A 1 181 ? 19.868 -27.407 -8.428 1.00 87.56 181 ASP A N 1
ATOM 1361 C CA . ASP A 1 181 ? 19.585 -27.825 -9.802 1.00 87.56 181 ASP A CA 1
ATOM 1362 C C . ASP A 1 181 ? 19.399 -26.609 -10.719 1.00 87.56 181 ASP A C 1
ATOM 1364 O O . ASP A 1 181 ? 19.963 -26.550 -11.813 1.00 87.56 181 ASP A O 1
ATOM 1368 N N . PHE A 1 182 ? 18.700 -25.573 -10.244 1.00 90.12 182 PHE A N 1
ATOM 1369 C CA . PHE A 1 182 ? 18.585 -24.308 -10.964 1.00 90.12 182 PHE A CA 1
ATOM 1370 C C . PHE A 1 182 ? 19.940 -23.627 -11.170 1.00 90.12 182 PHE A C 1
ATOM 1372 O O . PHE A 1 182 ? 20.246 -23.197 -12.284 1.00 90.12 182 PHE A O 1
ATOM 1379 N N . ARG A 1 183 ? 20.788 -23.542 -10.137 1.00 91.94 183 ARG A N 1
ATOM 1380 C CA . ARG A 1 183 ? 22.124 -22.930 -10.255 1.00 91.94 183 ARG A CA 1
ATOM 1381 C C . ARG A 1 183 ? 23.037 -23.717 -11.194 1.00 91.94 183 ARG A C 1
ATOM 1383 O O . ARG A 1 183 ? 23.775 -23.102 -11.960 1.00 91.94 183 ARG A O 1
ATOM 1390 N N . VAL A 1 184 ? 22.978 -25.048 -11.175 1.00 90.00 184 VAL A N 1
ATOM 1391 C CA . VAL A 1 184 ? 23.719 -25.909 -12.110 1.00 90.00 184 VAL A CA 1
ATOM 1392 C C . VAL A 1 184 ? 23.263 -25.652 -13.547 1.00 90.00 184 VAL A C 1
ATOM 1394 O O . VAL A 1 184 ? 24.101 -25.375 -14.406 1.00 90.00 184 VAL A O 1
ATOM 1397 N N . ASN A 1 185 ? 21.952 -25.646 -13.793 1.00 85.75 185 ASN A N 1
ATOM 1398 C CA . ASN A 1 185 ? 21.388 -25.470 -15.135 1.00 85.75 185 ASN A CA 1
ATOM 1399 C C . ASN A 1 185 ? 21.620 -24.063 -15.706 1.00 85.75 185 ASN A C 1
ATOM 1401 O O . ASN A 1 185 ? 21.766 -23.891 -16.914 1.00 85.75 185 ASN A O 1
ATOM 1405 N N . THR A 1 186 ? 21.704 -23.050 -14.844 1.00 87.62 186 THR A N 1
ATOM 1406 C CA . THR A 1 186 ? 21.941 -21.650 -15.232 1.00 87.62 186 THR A CA 1
ATOM 1407 C C . THR A 1 186 ? 23.406 -21.219 -15.156 1.00 87.62 186 THR A C 1
ATOM 1409 O O . THR A 1 186 ? 23.724 -20.073 -15.475 1.00 87.62 186 THR A O 1
ATOM 1412 N N . ARG A 1 187 ? 24.334 -22.108 -14.776 1.00 87.94 187 ARG A N 1
ATOM 1413 C CA . ARG A 1 187 ? 25.751 -21.752 -14.574 1.00 87.94 187 ARG A CA 1
ATOM 1414 C C . ARG A 1 187 ? 26.402 -21.156 -15.826 1.00 87.94 187 ARG A C 1
ATOM 1416 O O . ARG A 1 187 ? 27.200 -20.225 -15.711 1.00 87.94 187 ARG A O 1
ATOM 1423 N N . MET A 1 188 ? 26.038 -21.689 -16.992 1.00 84.81 188 MET A N 1
ATOM 1424 C CA . MET A 1 188 ? 26.529 -21.271 -18.312 1.00 84.81 188 MET A CA 1
ATOM 1425 C C . MET A 1 188 ? 25.590 -20.284 -19.020 1.00 84.81 188 MET A C 1
ATOM 1427 O O . MET A 1 188 ? 25.851 -19.909 -20.159 1.00 84.81 188 MET A O 1
ATOM 1431 N N . ALA A 1 189 ? 24.493 -19.878 -18.373 1.00 87.31 189 ALA A N 1
ATOM 1432 C CA . ALA A 1 189 ? 23.574 -18.902 -18.936 1.00 87.31 189 ALA A CA 1
ATOM 1433 C C . ALA A 1 189 ? 24.147 -17.485 -18.802 1.00 87.31 189 ALA A C 1
ATOM 1435 O O . ALA A 1 189 ? 24.754 -17.127 -17.785 1.00 87.31 189 ALA A O 1
ATOM 1436 N N . TYR A 1 190 ? 23.918 -16.688 -19.840 1.00 91.19 190 TYR A N 1
ATOM 1437 C CA . TYR A 1 190 ? 24.254 -15.273 -19.900 1.00 91.19 190 TYR A CA 1
ATOM 1438 C C . TYR A 1 190 ? 22.966 -14.459 -19.986 1.00 91.19 190 TYR A C 1
ATOM 1440 O O . TYR A 1 190 ? 22.002 -14.897 -20.611 1.00 91.19 190 TYR A O 1
ATOM 1448 N N . TYR A 1 191 ? 22.965 -13.286 -19.363 1.00 91.38 191 TYR A N 1
ATOM 1449 C CA . TYR A 1 191 ? 21.827 -12.370 -19.355 1.00 91.38 191 TYR A CA 1
ATOM 1450 C C . TYR A 1 191 ? 22.292 -11.052 -19.958 1.00 91.38 191 TYR A C 1
ATOM 1452 O O . TYR A 1 191 ? 23.215 -10.440 -19.424 1.00 91.38 191 TYR A O 1
ATOM 1460 N N . ASP A 1 192 ? 21.702 -10.660 -21.086 1.00 92.44 192 ASP A N 1
ATOM 1461 C CA . ASP A 1 192 ? 22.167 -9.518 -21.879 1.00 92.44 192 ASP A CA 1
ATOM 1462 C C . ASP A 1 192 ? 21.465 -8.217 -21.472 1.00 92.44 192 ASP A C 1
ATOM 1464 O O . ASP A 1 192 ? 22.046 -7.138 -21.602 1.00 92.44 192 ASP A O 1
ATOM 1468 N N . THR A 1 193 ? 20.239 -8.314 -20.951 1.00 92.75 193 THR A N 1
ATOM 1469 C CA . THR A 1 193 ? 19.390 -7.162 -20.636 1.00 92.75 193 THR A CA 1
ATOM 1470 C C . THR A 1 193 ? 18.789 -7.230 -19.229 1.00 92.75 193 THR A C 1
ATOM 1472 O O . THR A 1 193 ? 18.736 -8.280 -18.580 1.00 92.75 193 THR A O 1
ATOM 1475 N N . ARG A 1 194 ? 18.270 -6.091 -18.749 1.00 90.38 194 ARG A N 1
ATOM 1476 C CA . ARG A 1 194 ? 17.544 -6.016 -17.471 1.00 90.38 194 ARG A CA 1
ATOM 1477 C C . ARG A 1 194 ? 16.325 -6.952 -17.404 1.00 90.38 194 ARG A C 1
ATOM 1479 O O . ARG A 1 194 ? 16.194 -7.630 -16.384 1.00 90.38 194 ARG A O 1
ATOM 1486 N N . PRO A 1 195 ? 15.436 -7.014 -18.418 1.00 90.38 195 PRO A N 1
ATOM 1487 C CA . PRO A 1 195 ? 14.322 -7.962 -18.412 1.00 90.38 195 PRO A CA 1
ATOM 1488 C C . PRO A 1 195 ? 14.761 -9.424 -18.277 1.00 90.38 195 PRO A C 1
ATOM 1490 O O . PRO A 1 195 ? 14.112 -10.173 -17.550 1.00 90.38 195 PRO A O 1
ATOM 1493 N N . ASP A 1 196 ? 15.883 -9.819 -18.890 1.00 88.19 196 ASP A N 1
ATOM 1494 C CA . ASP A 1 196 ? 16.405 -11.190 -18.771 1.00 88.19 196 ASP A CA 1
ATOM 1495 C C . ASP A 1 196 ? 16.824 -11.497 -17.331 1.00 88.19 196 ASP A C 1
ATOM 1497 O O . ASP A 1 196 ? 16.449 -12.530 -16.766 1.00 88.19 196 ASP A O 1
ATOM 1501 N N . ALA A 1 197 ? 17.556 -10.564 -16.710 1.00 87.50 197 ALA A N 1
ATOM 1502 C CA . ALA A 1 197 ? 17.955 -10.661 -15.310 1.00 87.50 197 ALA A CA 1
ATOM 1503 C C . ALA A 1 197 ? 16.730 -10.711 -14.379 1.00 87.50 197 ALA A C 1
ATOM 1505 O O . ALA A 1 197 ? 16.675 -11.501 -13.440 1.00 87.50 197 ALA A O 1
ATOM 1506 N N . GLU A 1 198 ? 15.706 -9.903 -14.640 1.00 84.69 198 GLU A N 1
ATOM 1507 C CA . GLU A 1 198 ? 14.465 -9.925 -13.869 1.00 84.69 198 GLU A CA 1
ATOM 1508 C C . GLU A 1 198 ? 13.714 -11.252 -13.998 1.00 84.69 198 GLU A C 1
ATOM 1510 O O . GLU A 1 198 ? 13.242 -11.807 -13.001 1.00 84.69 198 GLU A O 1
ATOM 1515 N N . TYR A 1 199 ? 13.610 -11.768 -15.219 1.00 85.75 199 TYR A N 1
ATOM 1516 C CA . TYR A 1 199 ? 12.910 -13.007 -15.508 1.00 85.75 199 TYR A CA 1
ATOM 1517 C C . TYR A 1 199 ? 13.557 -14.204 -14.803 1.00 85.75 199 TYR A C 1
ATOM 1519 O O . TYR A 1 199 ? 12.853 -14.994 -14.160 1.00 85.75 199 TYR A O 1
ATOM 1527 N N . VAL A 1 200 ? 14.892 -14.312 -14.837 1.00 87.25 200 VAL A N 1
ATOM 1528 C CA . VAL A 1 200 ? 15.596 -15.378 -14.110 1.00 87.25 200 VAL A CA 1
ATOM 1529 C C . VAL A 1 200 ? 15.439 -15.229 -12.596 1.00 87.25 200 VAL A C 1
ATOM 1531 O O . VAL A 1 200 ? 15.166 -16.220 -11.921 1.00 87.25 200 VAL A O 1
ATOM 1534 N N . LEU A 1 201 ? 15.523 -14.009 -12.054 1.00 84.00 201 LEU A N 1
ATOM 1535 C CA . LEU A 1 201 ? 15.371 -13.769 -10.615 1.00 84.00 201 LEU A CA 1
ATOM 1536 C C . LEU A 1 201 ? 13.968 -14.126 -10.120 1.00 84.00 201 LEU A C 1
ATOM 1538 O O . LEU A 1 201 ? 13.828 -14.785 -9.091 1.00 84.00 201 LEU A O 1
ATOM 1542 N N . ARG A 1 202 ? 12.920 -13.756 -10.866 1.00 79.75 202 ARG A N 1
ATOM 1543 C CA . ARG A 1 202 ? 11.537 -14.148 -10.548 1.00 79.75 202 ARG A CA 1
ATOM 1544 C C . ARG A 1 202 ? 11.353 -15.662 -10.608 1.00 79.75 202 ARG A C 1
ATOM 1546 O O . ARG A 1 202 ? 10.674 -16.222 -9.750 1.00 79.75 202 ARG A O 1
ATOM 1553 N N . SER A 1 203 ? 11.963 -16.319 -11.590 1.00 79.06 203 SER A N 1
ATOM 1554 C CA . SER A 1 203 ? 11.911 -17.778 -11.727 1.00 79.06 203 SER A CA 1
ATOM 1555 C C . SER A 1 203 ? 12.614 -18.479 -10.563 1.00 79.06 203 SER A C 1
ATOM 1557 O O . SER A 1 203 ? 12.071 -19.428 -10.007 1.00 79.06 203 SER A O 1
ATOM 1559 N N . TYR A 1 204 ? 13.767 -17.964 -10.132 1.00 86.62 204 TYR A N 1
ATOM 1560 C CA . TYR A 1 204 ? 14.502 -18.496 -8.988 1.00 86.62 204 TYR A CA 1
ATOM 1561 C C . TYR A 1 204 ? 13.766 -18.268 -7.660 1.00 86.62 204 TYR A C 1
ATOM 1563 O O . TYR A 1 204 ? 13.635 -19.191 -6.859 1.00 86.62 204 TYR A O 1
ATOM 1571 N N . LEU A 1 205 ? 13.196 -17.074 -7.450 1.00 81.50 205 LEU A N 1
ATOM 1572 C CA . LEU A 1 205 ? 12.403 -16.746 -6.259 1.00 81.50 205 LEU A CA 1
ATOM 1573 C C . LEU A 1 205 ? 11.209 -17.692 -6.081 1.00 81.50 205 LEU A C 1
ATOM 1575 O O . LEU A 1 205 ? 10.887 -18.072 -4.954 1.00 81.50 205 LEU A O 1
ATOM 1579 N N . ARG A 1 206 ? 10.569 -18.103 -7.184 1.00 76.56 206 ARG A N 1
ATOM 1580 C CA . ARG A 1 206 ? 9.427 -19.028 -7.151 1.00 76.56 206 ARG A CA 1
ATOM 1581 C C . ARG A 1 206 ? 9.757 -20.362 -6.490 1.00 76.56 206 ARG A C 1
ATOM 1583 O O . ARG A 1 206 ? 8.849 -20.943 -5.908 1.00 76.56 206 ARG A O 1
ATOM 1590 N N . LEU A 1 207 ? 11.011 -20.820 -6.512 1.00 77.19 207 LEU A N 1
ATOM 1591 C CA . LEU A 1 207 ? 11.422 -22.082 -5.880 1.00 77.19 207 LEU A CA 1
ATOM 1592 C C . LEU A 1 207 ? 11.239 -22.071 -4.355 1.00 77.19 207 LEU A C 1
ATOM 1594 O O . LEU A 1 207 ? 11.015 -23.118 -3.755 1.00 77.19 207 LEU A O 1
ATOM 1598 N N . CYS A 1 208 ? 11.308 -20.888 -3.742 1.00 78.88 208 CYS A N 1
ATOM 1599 C CA . CYS A 1 208 ? 11.191 -20.693 -2.298 1.00 78.88 208 CYS A CA 1
ATOM 1600 C C . CYS A 1 208 ? 9.783 -20.273 -1.856 1.00 78.88 208 CYS A C 1
ATOM 1602 O O . CYS A 1 208 ? 9.563 -20.015 -0.674 1.00 78.88 208 CYS A O 1
ATOM 1604 N N . LEU A 1 209 ? 8.828 -20.164 -2.787 1.00 77.44 209 LEU A N 1
ATOM 1605 C CA . LEU A 1 209 ? 7.457 -19.805 -2.443 1.00 77.44 209 LEU A CA 1
ATOM 1606 C C . LEU A 1 209 ? 6.715 -21.002 -1.829 1.00 77.44 209 LEU A C 1
ATOM 1608 O O . LEU A 1 209 ? 6.873 -22.120 -2.326 1.00 77.44 209 LEU A O 1
ATOM 1612 N N . PRO A 1 210 ? 5.837 -20.770 -0.832 1.00 75.69 210 PRO A N 1
ATOM 1613 C CA . PRO A 1 210 ? 5.091 -21.826 -0.145 1.00 75.69 210 PRO A CA 1
ATOM 1614 C C . PRO A 1 210 ? 4.419 -22.823 -1.102 1.00 75.69 210 PRO A C 1
ATOM 1616 O O . PRO A 1 210 ? 4.637 -24.027 -1.009 1.00 75.69 210 PRO A O 1
ATOM 1619 N N . PHE A 1 211 ? 3.674 -22.311 -2.086 1.00 74.38 211 PHE A N 1
ATOM 1620 C CA . PHE A 1 211 ? 2.948 -23.127 -3.061 1.00 74.38 211 PHE A CA 1
ATOM 1621 C C . PHE A 1 211 ? 3.869 -24.041 -3.887 1.00 74.38 211 PHE A C 1
ATOM 1623 O O . PHE A 1 211 ? 3.543 -25.204 -4.123 1.00 74.38 211 PHE A O 1
ATOM 1630 N N . SER A 1 212 ? 5.032 -23.542 -4.312 1.00 76.50 212 SER A N 1
ATOM 1631 C CA . SER A 1 212 ? 5.991 -24.335 -5.088 1.00 76.50 212 SER A CA 1
ATOM 1632 C C . SER A 1 212 ? 6.601 -25.453 -4.249 1.00 76.50 212 SER A C 1
ATOM 1634 O O . SER A 1 212 ? 6.832 -26.545 -4.759 1.00 76.50 212 SER A O 1
ATOM 1636 N N . ILE A 1 213 ? 6.848 -25.202 -2.961 1.00 77.25 213 ILE A N 1
ATOM 1637 C CA . ILE A 1 213 ? 7.368 -26.204 -2.026 1.00 77.25 213 ILE A CA 1
ATOM 1638 C C . ILE A 1 213 ? 6.338 -27.321 -1.828 1.00 77.25 213 ILE A C 1
ATOM 1640 O O . ILE A 1 213 ? 6.681 -28.488 -2.003 1.00 77.25 213 ILE A O 1
ATOM 1644 N N . GLU A 1 214 ? 5.081 -26.972 -1.533 1.00 79.81 214 GLU A N 1
ATOM 1645 C CA . GLU A 1 214 ? 3.974 -27.934 -1.389 1.00 79.81 214 GLU A CA 1
ATOM 1646 C C . GLU A 1 214 ? 3.808 -28.783 -2.648 1.00 79.81 214 GLU A C 1
ATOM 1648 O O . GLU A 1 214 ? 3.755 -30.010 -2.590 1.00 79.81 214 GLU A O 1
ATOM 1653 N N . THR A 1 215 ? 3.802 -28.121 -3.803 1.00 77.88 215 THR A N 1
ATOM 1654 C CA . THR A 1 215 ? 3.682 -28.769 -5.107 1.00 77.88 215 THR A CA 1
ATOM 1655 C C . THR A 1 215 ? 4.854 -29.713 -5.380 1.00 77.88 215 THR A C 1
ATOM 1657 O O . THR A 1 215 ? 4.647 -30.842 -5.820 1.00 77.88 215 THR A O 1
ATOM 1660 N N . ASN A 1 216 ? 6.087 -29.294 -5.083 1.00 80.62 216 ASN A N 1
ATOM 1661 C CA . ASN A 1 216 ? 7.261 -30.146 -5.249 1.00 80.62 216 ASN A CA 1
ATOM 1662 C C . ASN A 1 216 ? 7.192 -31.367 -4.327 1.00 80.62 216 ASN A C 1
ATOM 1664 O O . ASN A 1 216 ? 7.421 -32.476 -4.799 1.00 80.62 216 ASN A O 1
ATOM 1668 N N . ILE A 1 217 ? 6.825 -31.197 -3.054 1.00 82.06 217 ILE A N 1
ATOM 1669 C CA . ILE A 1 217 ? 6.644 -32.314 -2.114 1.00 82.06 217 ILE A CA 1
ATOM 1670 C C . ILE A 1 217 ? 5.591 -33.295 -2.642 1.00 82.06 217 ILE A C 1
ATOM 1672 O O . ILE A 1 217 ? 5.870 -34.490 -2.710 1.00 82.06 217 ILE A O 1
ATOM 1676 N N . ASN A 1 218 ? 4.432 -32.801 -3.085 1.00 81.38 218 ASN A N 1
ATOM 1677 C CA . ASN A 1 218 ? 3.362 -33.632 -3.645 1.00 81.38 218 ASN A CA 1
ATOM 1678 C C . ASN A 1 218 ? 3.797 -34.383 -4.913 1.00 81.38 218 ASN A C 1
ATOM 1680 O O . ASN A 1 218 ? 3.439 -35.545 -5.106 1.00 81.38 218 ASN A O 1
ATOM 1684 N N . ASN A 1 219 ? 4.605 -33.756 -5.768 1.00 80.12 219 ASN A N 1
ATOM 1685 C CA . ASN A 1 219 ? 5.176 -34.430 -6.931 1.00 80.12 219 ASN A CA 1
ATOM 1686 C C . ASN A 1 219 ? 6.174 -35.515 -6.520 1.00 80.12 219 ASN A C 1
ATOM 1688 O O . ASN A 1 219 ? 6.117 -36.617 -7.056 1.00 80.12 219 ASN A O 1
ATOM 1692 N N . TYR A 1 220 ? 7.060 -35.241 -5.555 1.00 79.81 220 TYR A N 1
ATOM 1693 C CA . TYR A 1 220 ? 8.009 -36.238 -5.054 1.00 79.81 220 TYR A CA 1
ATOM 1694 C C . TYR A 1 220 ? 7.291 -37.447 -4.452 1.00 79.81 220 TYR A C 1
ATOM 1696 O O . TYR A 1 220 ? 7.688 -38.574 -4.734 1.00 79.81 220 TYR A O 1
ATOM 1704 N N . THR A 1 221 ? 6.231 -37.240 -3.666 1.00 77.62 221 THR A N 1
ATOM 1705 C CA . THR A 1 221 ? 5.459 -38.342 -3.071 1.00 77.62 221 THR A CA 1
ATOM 1706 C C . THR A 1 221 ? 4.689 -39.133 -4.128 1.00 77.62 221 THR A C 1
ATOM 1708 O O . THR A 1 221 ? 4.726 -40.362 -4.111 1.00 77.62 221 THR A O 1
ATOM 1711 N N . THR A 1 222 ? 4.062 -38.454 -5.093 1.00 76.94 222 THR A N 1
ATOM 1712 C CA . THR A 1 222 ? 3.297 -39.101 -6.172 1.00 76.94 222 THR A CA 1
ATOM 1713 C C . THR A 1 222 ? 4.201 -39.900 -7.113 1.00 76.94 222 THR A C 1
ATOM 1715 O O . THR A 1 222 ? 3.915 -41.059 -7.406 1.00 76.94 222 THR A O 1
ATOM 1718 N N . LEU A 1 223 ? 5.323 -39.322 -7.551 1.00 74.81 223 LEU A N 1
ATOM 1719 C CA . LEU A 1 223 ? 6.277 -39.994 -8.440 1.00 74.81 223 LEU A CA 1
ATOM 1720 C C . LEU A 1 223 ? 6.991 -41.148 -7.729 1.00 74.81 223 LEU A C 1
ATOM 1722 O O . LEU A 1 223 ? 7.153 -42.217 -8.317 1.00 74.81 223 LEU A O 1
ATOM 1726 N N . ALA A 1 224 ? 7.343 -40.983 -6.447 1.00 72.25 224 ALA A N 1
ATOM 1727 C CA . ALA A 1 224 ? 7.901 -42.070 -5.645 1.00 72.25 224 ALA A CA 1
ATOM 1728 C C . ALA A 1 224 ? 6.916 -43.241 -5.504 1.00 72.25 224 ALA A C 1
ATOM 1730 O O . ALA A 1 224 ? 7.327 -44.391 -5.650 1.00 72.25 224 ALA A O 1
ATOM 1731 N N . ALA A 1 225 ? 5.622 -42.969 -5.294 1.00 73.25 225 ALA A N 1
ATOM 1732 C CA . ALA A 1 225 ? 4.587 -44.004 -5.258 1.00 73.25 225 ALA A CA 1
ATOM 1733 C C . ALA A 1 225 ? 4.438 -44.744 -6.601 1.00 73.25 225 ALA A C 1
ATOM 1735 O O . ALA A 1 225 ? 4.092 -45.922 -6.624 1.00 73.25 225 ALA A O 1
ATOM 1736 N N . GLN A 1 226 ? 4.744 -44.076 -7.715 1.00 79.62 226 GLN A N 1
ATOM 1737 C CA . GLN A 1 226 ? 4.752 -44.658 -9.061 1.00 79.62 226 GLN A CA 1
ATOM 1738 C C . GLN A 1 226 ? 6.086 -45.336 -9.426 1.00 79.62 226 GLN A C 1
ATOM 1740 O O . GLN A 1 226 ? 6.223 -45.865 -10.527 1.00 79.62 226 GLN A O 1
ATOM 1745 N N . GLY A 1 227 ? 7.084 -45.321 -8.535 1.00 76.69 227 GLY A N 1
ATOM 1746 C CA . GLY A 1 227 ? 8.425 -45.849 -8.809 1.00 76.69 227 GLY A CA 1
ATOM 1747 C C . GLY A 1 227 ? 9.225 -45.030 -9.831 1.00 76.69 227 GLY A C 1
ATOM 1748 O O . GLY A 1 227 ? 10.252 -45.497 -10.325 1.00 76.69 227 GLY A O 1
ATOM 1749 N N . ILE A 1 228 ? 8.779 -43.812 -10.152 1.00 76.75 228 ILE A N 1
ATOM 1750 C CA . ILE A 1 228 ? 9.411 -42.923 -11.127 1.00 76.75 228 ILE A CA 1
ATOM 1751 C C . ILE A 1 228 ? 10.418 -42.028 -10.400 1.00 76.75 228 ILE A C 1
ATOM 1753 O O . ILE A 1 228 ? 10.110 -41.396 -9.388 1.00 76.75 228 ILE A O 1
ATOM 1757 N N . ARG A 1 229 ? 11.647 -41.946 -10.923 1.00 71.62 229 ARG A N 1
ATOM 1758 C CA . ARG A 1 229 ? 12.640 -40.987 -10.423 1.00 71.62 229 ARG A CA 1
ATOM 1759 C C . ARG A 1 229 ? 12.275 -39.584 -10.897 1.00 71.62 229 ARG A C 1
ATOM 1761 O O . ARG A 1 229 ? 12.023 -39.379 -12.078 1.00 71.62 229 ARG A O 1
ATOM 1768 N N . VAL A 1 230 ? 12.286 -38.622 -9.979 1.00 64.25 230 VAL A N 1
ATOM 1769 C CA . VAL A 1 230 ? 12.075 -37.213 -10.327 1.00 64.25 230 VAL A CA 1
ATOM 1770 C C . VAL A 1 230 ? 13.292 -36.703 -11.091 1.00 64.25 230 VAL A C 1
ATOM 1772 O O . VAL A 1 230 ? 14.412 -36.756 -10.581 1.00 64.25 230 VAL A O 1
ATOM 1775 N N . ASP A 1 231 ? 13.062 -36.217 -12.305 1.00 65.69 231 ASP A N 1
ATOM 1776 C CA . ASP A 1 231 ? 14.052 -35.564 -13.155 1.00 65.69 231 ASP A CA 1
ATOM 1777 C C . ASP A 1 231 ? 13.578 -34.152 -13.545 1.00 65.69 231 ASP A C 1
ATOM 1779 O O . ASP A 1 231 ? 12.503 -33.696 -13.148 1.00 65.69 231 ASP A O 1
ATOM 1783 N N . SER A 1 232 ? 14.398 -33.430 -14.310 1.00 58.31 232 SER A N 1
ATOM 1784 C CA . SER A 1 232 ? 14.082 -32.075 -14.772 1.00 58.31 232 SER A CA 1
ATOM 1785 C C . SER A 1 232 ? 12.888 -32.010 -15.730 1.00 58.31 232 SER A C 1
ATOM 1787 O O . SER A 1 232 ? 12.304 -30.936 -15.861 1.00 58.31 232 SER A O 1
ATOM 1789 N N . GLN A 1 233 ? 12.514 -33.118 -16.380 1.00 60.75 233 GLN A N 1
ATOM 1790 C CA . GLN A 1 233 ? 11.394 -33.182 -17.326 1.00 60.75 233 GLN A CA 1
ATOM 1791 C C . GLN A 1 233 ? 10.057 -33.400 -16.613 1.00 60.75 233 GLN A C 1
ATOM 1793 O O . GLN A 1 233 ? 9.029 -32.905 -17.067 1.00 60.75 233 GLN A O 1
ATOM 1798 N N . ASN A 1 234 ? 10.091 -34.072 -15.464 1.00 61.53 234 ASN A N 1
ATOM 1799 C CA . ASN A 1 234 ? 8.917 -34.411 -14.663 1.00 61.53 234 ASN A CA 1
ATOM 1800 C C . ASN A 1 234 ? 8.748 -33.489 -13.440 1.00 61.53 234 ASN A C 1
ATOM 1802 O O . ASN A 1 234 ? 7.897 -33.733 -12.584 1.00 61.53 234 ASN A O 1
ATOM 1806 N N . SER A 1 235 ? 9.558 -32.428 -13.338 1.00 62.34 235 SER A N 1
ATOM 1807 C CA . SER A 1 235 ? 9.446 -31.409 -12.290 1.00 62.34 235 SER A CA 1
ATOM 1808 C C . SER A 1 235 ? 8.664 -30.184 -12.777 1.00 62.34 235 SER A C 1
ATOM 1810 O O . SER A 1 235 ? 8.823 -29.737 -13.910 1.00 62.34 235 SER A O 1
ATOM 1812 N N . ILE A 1 236 ? 7.868 -29.577 -11.890 1.00 57.62 236 ILE A N 1
ATOM 1813 C CA . ILE A 1 236 ? 7.133 -28.325 -12.170 1.00 57.62 236 ILE A CA 1
ATOM 1814 C C . ILE A 1 236 ? 8.069 -27.112 -12.302 1.00 57.62 236 ILE A C 1
ATOM 1816 O O . ILE A 1 236 ? 7.662 -26.045 -12.761 1.00 57.62 236 ILE A O 1
ATOM 1820 N N . ASN A 1 237 ? 9.350 -27.273 -11.971 1.00 60.56 237 ASN A N 1
ATOM 1821 C CA . ASN A 1 237 ? 10.354 -26.241 -12.157 1.00 60.56 237 ASN A CA 1
ATOM 1822 C C . ASN A 1 237 ? 10.735 -26.173 -13.644 1.00 60.56 237 ASN A C 1
ATOM 1824 O O . ASN A 1 237 ? 11.784 -26.662 -14.059 1.00 60.56 237 ASN A O 1
ATOM 1828 N N . THR A 1 238 ? 9.867 -25.579 -14.467 1.00 54.62 238 THR A N 1
ATOM 1829 C CA . THR A 1 238 ? 10.184 -25.285 -15.865 1.00 54.62 238 THR A CA 1
ATOM 1830 C C . THR A 1 238 ? 11.318 -24.268 -15.875 1.00 54.62 238 THR A C 1
ATOM 1832 O O . THR A 1 238 ? 11.142 -23.108 -15.493 1.00 54.62 238 THR A O 1
ATOM 1835 N N . PHE A 1 239 ? 12.511 -24.712 -16.260 1.00 56.41 239 PHE A N 1
ATOM 1836 C CA . PHE A 1 239 ? 13.645 -23.815 -16.417 1.00 56.41 239 PHE A CA 1
ATOM 1837 C C . PHE A 1 239 ? 13.325 -22.807 -17.523 1.00 56.41 239 PHE A C 1
ATOM 1839 O O . PHE A 1 239 ? 12.688 -23.182 -18.516 1.00 56.41 239 PHE A O 1
ATOM 1846 N N . PRO A 1 240 ? 13.766 -21.546 -17.395 1.00 52.38 240 PRO A N 1
ATOM 1847 C CA . PRO A 1 240 ? 13.753 -20.638 -18.525 1.00 52.38 240 PRO A CA 1
ATOM 1848 C C . PRO A 1 240 ? 14.574 -21.298 -19.636 1.00 52.38 240 PRO A C 1
ATOM 1850 O O . PRO A 1 240 ? 15.796 -21.414 -19.530 1.00 52.38 240 PRO A O 1
ATOM 1853 N N . SER A 1 241 ? 13.890 -21.820 -20.660 1.00 48.22 241 SER A N 1
ATOM 1854 C CA . SER A 1 241 ? 14.549 -22.308 -21.870 1.00 48.22 241 SER A CA 1
ATOM 1855 C C . SER A 1 241 ? 15.408 -21.155 -22.347 1.00 48.22 241 SER A C 1
ATOM 1857 O O . SER A 1 241 ? 14.879 -20.055 -22.489 1.00 48.22 241 SER A O 1
ATOM 1859 N N . GLN A 1 242 ? 16.718 -21.393 -22.439 1.00 42.44 242 GLN A N 1
ATOM 1860 C CA . GLN A 1 242 ? 17.739 -20.372 -22.647 1.00 42.44 242 GLN A CA 1
ATOM 1861 C C . GLN A 1 242 ? 17.196 -19.250 -23.532 1.00 42.44 242 GLN A C 1
ATOM 1863 O O . GLN A 1 242 ? 16.836 -19.488 -24.685 1.00 42.44 242 GLN A O 1
ATOM 1868 N N . VAL A 1 243 ? 17.096 -18.039 -22.980 1.00 42.81 243 VAL A N 1
ATOM 1869 C CA . VAL A 1 243 ? 16.899 -16.838 -23.789 1.00 42.81 243 VAL A CA 1
ATOM 1870 C C . VAL A 1 243 ? 18.227 -16.662 -24.516 1.00 42.81 243 VAL A C 1
ATOM 1872 O O . VAL A 1 243 ? 19.163 -16.051 -24.009 1.00 42.81 243 VAL A O 1
ATOM 1875 N N . ILE A 1 244 ? 18.370 -17.382 -25.628 1.00 42.69 244 ILE A N 1
ATOM 1876 C CA . ILE A 1 244 ? 19.550 -17.362 -26.478 1.00 42.69 244 ILE A CA 1
ATOM 1877 C C . ILE A 1 244 ? 19.645 -15.929 -27.002 1.00 42.69 244 ILE A C 1
ATOM 1879 O O . ILE A 1 244 ? 18.826 -15.504 -27.818 1.00 42.69 244 ILE A O 1
ATOM 1883 N N . GLY A 1 245 ? 20.622 -15.180 -26.484 1.00 42.59 245 GLY A N 1
ATOM 1884 C CA . GLY A 1 245 ? 21.061 -13.909 -27.055 1.00 42.59 245 GLY A CA 1
ATOM 1885 C C . GLY A 1 245 ? 21.402 -14.062 -28.546 1.00 42.59 245 GLY A C 1
ATOM 1886 O O . GLY A 1 245 ? 21.518 -15.179 -29.054 1.00 42.59 245 GLY A O 1
ATOM 1887 N N . PRO A 1 246 ? 21.543 -12.960 -29.292 1.00 40.94 246 PRO A N 1
ATOM 1888 C CA . PRO A 1 246 ? 21.446 -12.972 -30.746 1.00 40.94 246 PRO A CA 1
ATOM 1889 C C . PRO A 1 246 ? 22.463 -13.915 -31.415 1.00 40.94 246 PRO A C 1
ATOM 1891 O O . PRO A 1 246 ? 23.672 -13.742 -31.302 1.00 40.94 246 PRO A O 1
ATOM 1894 N N . PHE A 1 247 ? 21.909 -14.903 -32.122 1.00 40.78 247 PHE A N 1
ATOM 1895 C CA . PHE A 1 247 ? 22.354 -15.526 -33.371 1.00 40.78 247 PHE A CA 1
ATOM 1896 C C . PHE A 1 247 ? 23.862 -15.685 -33.634 1.00 40.78 247 PHE A C 1
ATOM 1898 O O . PHE A 1 247 ? 24.514 -14.815 -34.205 1.00 40.78 247 PHE A O 1
ATOM 1905 N N . ALA A 1 248 ? 24.336 -16.920 -33.466 1.00 40.25 248 ALA A N 1
ATOM 1906 C CA . ALA A 1 248 ? 25.223 -17.547 -34.443 1.00 40.25 248 ALA A CA 1
ATOM 1907 C C . ALA A 1 248 ? 24.521 -18.808 -34.989 1.00 40.25 248 ALA A C 1
ATOM 1909 O O . ALA A 1 248 ? 24.649 -19.891 -34.433 1.00 40.25 248 ALA A O 1
ATOM 1910 N N . GLY A 1 249 ? 23.721 -18.642 -36.050 1.00 45.28 249 GLY A N 1
ATOM 1911 C CA . GLY A 1 249 ? 23.253 -19.740 -36.911 1.00 45.28 249 GLY A CA 1
ATOM 1912 C C . GLY A 1 249 ? 22.116 -20.629 -36.384 1.00 45.28 249 GLY A C 1
ATOM 1913 O O . GLY A 1 249 ? 22.333 -21.802 -36.104 1.00 45.28 249 GLY A O 1
ATOM 1914 N N . GLY A 1 250 ? 20.878 -20.125 -36.345 1.00 38.22 250 GLY A N 1
ATOM 1915 C CA . GLY A 1 250 ? 19.694 -20.954 -36.088 1.00 38.22 250 GLY A CA 1
ATOM 1916 C C . GLY A 1 250 ? 18.440 -20.374 -36.739 1.00 38.22 250 GLY A C 1
ATOM 1917 O O . GLY A 1 250 ? 18.048 -19.264 -36.420 1.00 38.22 250 GLY A O 1
ATOM 1918 N N . VAL A 1 251 ? 17.866 -21.124 -37.680 1.00 40.62 251 VAL A N 1
ATOM 1919 C CA . VAL A 1 251 ? 16.645 -20.896 -38.482 1.00 40.62 251 VAL A CA 1
ATOM 1920 C C . VAL A 1 251 ? 15.673 -19.829 -37.938 1.00 40.62 251 VAL A C 1
A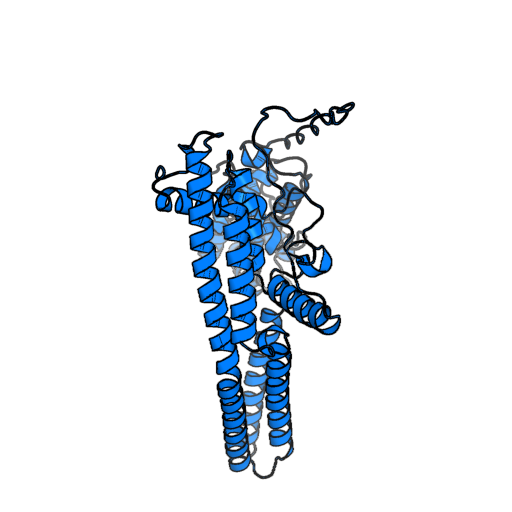TOM 1922 O O . VAL A 1 251 ? 15.057 -20.013 -36.888 1.00 40.62 251 VAL A O 1
ATOM 1925 N N . GLU A 1 252 ? 15.461 -18.757 -38.716 1.00 33.03 252 GLU A N 1
ATOM 1926 C CA . GLU A 1 252 ? 14.359 -17.801 -38.531 1.00 33.03 252 GLU A CA 1
ATOM 1927 C C . GLU A 1 252 ? 13.015 -18.548 -38.477 1.00 33.03 252 GLU A C 1
ATOM 1929 O O . GLU A 1 252 ? 12.487 -18.984 -39.503 1.00 33.03 252 GLU A O 1
ATOM 1934 N N . ARG A 1 253 ? 12.386 -18.628 -37.302 1.00 41.06 253 ARG A N 1
ATOM 1935 C CA . ARG A 1 253 ? 10.925 -18.722 -37.260 1.00 41.06 253 ARG A CA 1
ATOM 1936 C C . ARG A 1 253 ? 10.382 -17.318 -37.470 1.00 41.06 253 ARG A C 1
ATOM 1938 O O . ARG A 1 253 ? 10.239 -16.550 -36.523 1.00 41.06 253 ARG A O 1
ATOM 1945 N N . ARG A 1 254 ? 10.103 -16.982 -38.731 1.00 32.94 254 ARG A N 1
ATOM 1946 C CA . ARG A 1 254 ? 9.323 -15.793 -39.080 1.00 32.94 254 ARG A CA 1
ATOM 1947 C C . ARG A 1 254 ? 7.941 -15.925 -38.453 1.00 32.94 254 ARG A C 1
ATOM 1949 O O . ARG A 1 254 ? 7.088 -16.647 -38.963 1.00 32.94 254 ARG A O 1
ATOM 1956 N N . PHE A 1 255 ? 7.710 -15.215 -37.357 1.00 38.66 255 PHE A N 1
ATOM 1957 C CA . PHE A 1 255 ? 6.354 -14.819 -37.017 1.00 38.66 255 PHE A CA 1
ATOM 1958 C C . PHE A 1 255 ? 5.913 -13.830 -38.093 1.00 38.66 255 PHE A C 1
ATOM 1960 O O . PHE A 1 255 ? 6.520 -12.776 -38.263 1.00 38.66 255 PHE A O 1
ATOM 1967 N N . SER A 1 256 ? 4.900 -14.210 -38.868 1.00 40.38 256 SER A N 1
ATOM 1968 C CA . SER A 1 256 ? 4.258 -13.323 -39.833 1.00 40.38 256 SER A CA 1
ATOM 1969 C C . SER A 1 256 ? 3.609 -12.166 -39.076 1.00 40.38 256 SER A C 1
ATOM 1971 O O . SER A 1 256 ? 2.467 -12.271 -38.636 1.00 40.38 256 SER A O 1
ATOM 1973 N N . SER A 1 257 ? 4.333 -11.059 -38.900 1.00 45.00 257 SER A N 1
ATOM 1974 C CA . SER A 1 257 ? 3.789 -9.800 -38.387 1.00 45.00 257 SER A CA 1
ATOM 1975 C C . SER A 1 257 ? 3.047 -9.062 -39.505 1.00 45.00 257 SER A C 1
ATOM 1977 O O . SER A 1 257 ? 3.402 -7.955 -39.907 1.00 45.00 257 SER A O 1
ATOM 1979 N N . THR A 1 258 ? 2.015 -9.684 -40.061 1.00 43.97 258 THR A N 1
ATOM 1980 C CA . THR A 1 258 ? 1.051 -8.988 -40.915 1.00 43.97 258 THR A CA 1
ATOM 1981 C C . THR A 1 258 ? -0.043 -8.433 -40.016 1.00 43.97 258 THR A C 1
ATOM 1983 O O . THR A 1 258 ? -1.081 -9.058 -39.827 1.00 43.97 258 THR A O 1
ATOM 1986 N N . GLY A 1 259 ? 0.243 -7.282 -39.408 1.00 42.53 259 GLY A N 1
ATOM 1987 C CA . GLY A 1 259 ? -0.704 -6.525 -38.596 1.00 42.53 259 GLY A CA 1
ATOM 1988 C C . GLY A 1 259 ? 0.010 -5.647 -37.579 1.00 42.53 259 GLY A C 1
ATOM 1989 O O . GLY A 1 259 ? 0.155 -6.037 -36.426 1.00 42.53 259 GLY A O 1
ATOM 1990 N N . ALA A 1 260 ? 0.471 -4.466 -37.997 1.00 42.22 260 ALA A N 1
ATOM 1991 C CA . ALA A 1 260 ? 0.793 -3.413 -37.044 1.00 42.22 260 ALA A CA 1
ATOM 1992 C C . ALA A 1 260 ? -0.500 -3.089 -36.288 1.00 42.22 260 ALA A C 1
ATOM 1994 O O . ALA A 1 260 ? -1.439 -2.559 -36.880 1.00 42.22 260 ALA A O 1
ATOM 1995 N N . VAL A 1 261 ? -0.572 -3.464 -35.010 1.00 42.59 261 VAL A N 1
ATOM 1996 C CA . VAL A 1 261 ? -1.617 -2.954 -34.123 1.00 42.59 261 VAL A CA 1
ATOM 1997 C C . VAL A 1 261 ? -1.411 -1.439 -34.104 1.00 42.59 261 VAL A C 1
ATOM 1999 O O . VAL A 1 261 ? -0.318 -1.003 -33.726 1.00 42.59 261 VAL A O 1
ATOM 2002 N N . PRO A 1 262 ? -2.366 -0.632 -34.604 1.00 50.62 262 PRO A N 1
ATOM 2003 C CA . PRO A 1 262 ? -2.224 0.811 -34.545 1.00 50.62 262 PRO A CA 1
ATOM 2004 C C . PRO A 1 262 ? -2.006 1.193 -33.077 1.00 50.62 262 PRO A C 1
ATOM 2006 O O . PRO A 1 262 ? -2.686 0.630 -32.217 1.00 50.62 262 PRO A O 1
ATOM 2009 N N . PRO A 1 263 ? -1.038 2.076 -32.769 1.00 51.97 263 PRO A N 1
ATOM 2010 C CA . PRO A 1 263 ? -0.838 2.528 -31.401 1.00 51.97 263 PRO A CA 1
ATOM 2011 C C . PRO A 1 263 ? -2.178 3.030 -30.878 1.00 51.97 263 PRO A C 1
ATOM 2013 O O . PRO A 1 263 ? -2.853 3.794 -31.578 1.00 51.97 263 PRO A O 1
ATOM 2016 N N . ASP A 1 264 ? -2.569 2.564 -29.689 1.00 46.38 264 ASP A N 1
ATOM 2017 C CA . ASP A 1 264 ? -3.808 3.010 -29.068 1.00 46.38 264 ASP A CA 1
ATOM 2018 C C . ASP A 1 264 ? -3.850 4.541 -29.115 1.00 46.38 264 ASP A C 1
ATOM 2020 O O . ASP A 1 264 ? -2.837 5.195 -28.818 1.00 46.38 264 ASP A O 1
ATOM 2024 N N . PRO A 1 265 ? -4.975 5.134 -29.550 1.00 53.06 265 PRO A N 1
ATOM 2025 C CA . PRO A 1 265 ? -5.085 6.575 -29.642 1.00 53.06 265 PRO A CA 1
ATOM 2026 C C . PRO A 1 265 ? -4.730 7.168 -28.281 1.00 53.06 265 PRO A C 1
ATOM 2028 O O . PRO A 1 265 ? -5.318 6.795 -27.263 1.00 53.06 265 PRO A O 1
ATOM 2031 N N . LEU A 1 266 ? -3.739 8.069 -28.273 1.00 54.03 266 LEU A N 1
ATOM 2032 C CA . LEU A 1 266 ? -3.309 8.767 -27.065 1.00 54.03 266 LEU A CA 1
ATOM 2033 C C . LEU A 1 266 ? -4.556 9.279 -26.328 1.00 54.03 266 LEU A C 1
ATOM 2035 O O . LEU A 1 266 ? -5.411 9.897 -26.979 1.00 54.03 266 LEU A O 1
ATOM 2039 N N . PRO A 1 267 ? -4.683 9.029 -25.010 1.00 62.50 267 PRO A N 1
ATOM 2040 C CA . PRO A 1 267 ? -5.830 9.483 -24.242 1.00 62.50 267 PRO A CA 1
ATOM 2041 C C . PRO A 1 267 ? -6.065 10.963 -24.521 1.00 62.50 267 PRO A C 1
ATOM 2043 O O . PRO A 1 267 ? -5.151 11.784 -24.408 1.00 62.50 267 PRO A O 1
ATOM 2046 N N . LYS A 1 268 ? -7.281 11.302 -24.957 1.00 75.62 268 LYS A N 1
ATOM 2047 C CA . LYS A 1 268 ? -7.640 12.687 -25.247 1.00 75.62 268 LYS A CA 1
ATOM 2048 C C . LYS A 1 268 ? -7.426 13.496 -23.969 1.00 75.62 268 LYS A C 1
ATOM 2050 O O . LYS A 1 268 ? -8.073 13.220 -22.962 1.00 75.62 268 LYS A O 1
ATOM 2055 N N . ALA A 1 269 ? -6.511 14.463 -24.019 1.00 80.25 269 ALA A N 1
ATOM 2056 C CA . ALA A 1 269 ? -6.186 15.293 -22.867 1.00 80.25 269 ALA A CA 1
ATOM 2057 C C . ALA A 1 269 ? -7.462 15.923 -22.284 1.00 80.25 269 ALA A C 1
ATOM 2059 O O . ALA A 1 269 ? -8.314 16.423 -23.027 1.00 80.25 269 ALA A O 1
ATOM 2060 N N . LEU A 1 270 ? -7.592 15.888 -20.958 1.00 89.94 270 LEU A N 1
ATOM 2061 C CA . LEU A 1 270 ? -8.721 16.484 -20.249 1.00 89.94 270 LEU A CA 1
ATOM 2062 C C . LEU A 1 270 ? -8.731 18.004 -20.464 1.00 89.94 270 LEU A C 1
ATOM 2064 O O . LEU A 1 270 ? -7.702 18.676 -20.373 1.00 89.94 270 LEU A O 1
ATOM 2068 N N . ASN A 1 271 ? -9.902 18.581 -20.730 1.00 92.19 271 ASN A N 1
ATOM 2069 C CA . ASN A 1 271 ? -9.998 20.020 -20.974 1.00 92.19 271 ASN A CA 1
ATOM 2070 C C . ASN A 1 271 ? -9.634 20.802 -19.700 1.00 92.19 271 ASN A C 1
ATOM 2072 O O . ASN A 1 271 ? -10.127 20.506 -18.614 1.00 92.19 271 ASN A O 1
ATOM 2076 N N . GLY A 1 272 ? -8.777 21.816 -19.814 1.00 91.69 272 GLY A N 1
ATOM 2077 C CA . GLY A 1 272 ? -8.349 22.626 -18.666 1.00 91.69 272 GLY A CA 1
ATOM 2078 C C . GLY A 1 272 ? -7.273 21.985 -17.780 1.00 91.69 272 GLY A C 1
ATOM 2079 O O . GLY A 1 272 ? -6.928 22.569 -16.754 1.00 91.69 272 GLY A O 1
ATOM 2080 N N . SER A 1 273 ? -6.714 20.824 -18.147 1.00 93.50 273 SER A N 1
ATOM 2081 C CA . SER A 1 273 ? -5.515 20.281 -17.491 1.00 93.50 273 SER A CA 1
ATOM 2082 C C . SER A 1 273 ? -4.295 21.175 -17.762 1.00 93.50 273 SER A C 1
ATOM 2084 O O . SER A 1 273 ? -4.003 21.498 -18.916 1.00 93.50 273 SER A O 1
ATOM 2086 N N . ILE A 1 274 ? -3.567 21.548 -16.714 1.00 94.75 274 ILE A N 1
ATOM 2087 C CA . ILE A 1 274 ? -2.389 22.421 -16.755 1.00 94.75 274 ILE A CA 1
ATOM 2088 C C . ILE A 1 274 ? -1.124 21.570 -16.617 1.00 94.75 274 ILE A C 1
ATOM 2090 O O . ILE A 1 274 ? -0.225 21.652 -17.459 1.00 94.75 274 ILE A O 1
ATOM 2094 N N . THR A 1 275 ? -1.054 20.728 -15.582 1.00 93.94 275 THR A N 1
ATOM 2095 C CA . THR A 1 275 ? 0.157 19.952 -15.270 1.00 93.94 275 THR A CA 1
ATOM 2096 C C . THR A 1 275 ? 0.253 18.664 -16.085 1.00 93.94 275 THR A C 1
ATOM 2098 O O . THR A 1 275 ? -0.730 18.172 -16.639 1.00 93.94 275 THR A O 1
ATOM 2101 N N . THR A 1 276 ? 1.459 18.099 -16.183 1.00 90.62 276 THR A N 1
ATOM 2102 C CA . THR A 1 276 ? 1.682 16.794 -16.833 1.00 90.62 276 THR A CA 1
ATOM 2103 C C . THR A 1 276 ? 0.918 15.675 -16.136 1.00 90.62 276 THR A C 1
ATOM 2105 O O . THR A 1 276 ? 0.414 14.783 -16.810 1.00 90.62 276 THR A O 1
ATOM 2108 N N . TRP A 1 277 ? 0.788 15.753 -14.809 1.00 92.62 277 TRP A N 1
ATOM 2109 C CA . TRP A 1 277 ? -0.025 14.824 -14.035 1.00 92.62 277 TRP A CA 1
ATOM 2110 C C . TRP A 1 277 ? -1.502 14.948 -14.405 1.00 92.62 277 TRP A C 1
ATOM 2112 O O . TRP A 1 277 ? -2.098 13.952 -14.788 1.00 92.62 277 TRP A O 1
ATOM 2122 N N . GLU A 1 278 ? -2.063 16.163 -14.406 1.00 94.69 278 GLU A N 1
ATOM 2123 C CA . GLU A 1 278 ? -3.468 16.405 -14.774 1.00 94.69 278 GLU A CA 1
ATOM 2124 C C . GLU A 1 278 ? -3.798 15.938 -16.197 1.00 94.69 278 GLU A C 1
ATOM 2126 O O . GLU A 1 278 ? -4.879 15.410 -16.439 1.00 94.69 278 GLU A O 1
ATOM 2131 N N . LYS A 1 279 ? -2.855 16.103 -17.134 1.00 92.88 279 LYS A N 1
ATOM 2132 C CA . LYS A 1 279 ? -2.981 15.619 -18.518 1.00 92.88 279 LYS A CA 1
ATOM 2133 C C . LYS A 1 279 ? -3.005 14.093 -18.620 1.00 92.88 279 LYS A C 1
ATOM 2135 O O . LYS A 1 279 ? -3.537 13.574 -19.594 1.00 92.88 279 LYS A O 1
ATOM 2140 N N . ALA A 1 280 ? -2.412 13.398 -17.652 1.00 89.56 280 ALA A N 1
ATOM 2141 C CA . ALA A 1 280 ? -2.342 11.943 -17.610 1.00 89.56 280 ALA A CA 1
ATOM 2142 C C . ALA A 1 280 ? -3.535 11.293 -16.884 1.00 89.56 280 ALA A C 1
ATOM 2144 O O . ALA A 1 280 ? -3.628 10.066 -16.886 1.00 89.56 280 ALA A O 1
ATOM 2145 N N . LEU A 1 281 ? -4.437 12.072 -16.266 1.00 92.69 281 LEU A N 1
ATOM 2146 C CA . LEU A 1 281 ? -5.622 11.500 -15.622 1.00 92.69 281 LEU A CA 1
ATOM 2147 C C . LEU A 1 281 ? -6.600 10.926 -16.636 1.00 92.69 281 LEU A C 1
ATOM 2149 O O . LEU A 1 281 ? -6.886 11.523 -17.673 1.00 92.69 281 LEU A O 1
ATOM 2153 N N . GLN A 1 282 ? -7.199 9.805 -16.248 1.00 92.44 282 GLN A N 1
ATOM 2154 C CA . GLN A 1 282 ? -8.374 9.275 -16.917 1.00 92.44 282 GLN A CA 1
ATOM 2155 C C . GLN A 1 282 ? -9.630 10.048 -16.476 1.00 92.44 282 GLN A C 1
ATOM 2157 O O . GLN A 1 282 ? -9.701 10.500 -15.327 1.00 92.44 282 GLN A O 1
ATOM 2162 N N . PRO A 1 283 ? -10.668 10.154 -17.328 1.00 92.69 283 PRO A N 1
ATOM 2163 C CA . PRO A 1 283 ? -11.933 10.794 -16.957 1.00 92.69 283 PRO A CA 1
ATOM 2164 C C . PRO A 1 283 ? -12.569 10.211 -15.685 1.00 92.69 283 PRO A C 1
ATOM 2166 O O . PRO A 1 283 ? -13.128 10.947 -14.878 1.00 92.69 283 PRO A O 1
ATOM 2169 N N . ASN A 1 284 ? -12.437 8.898 -15.460 1.00 91.44 284 ASN A N 1
ATOM 2170 C CA . ASN A 1 284 ? -12.952 8.238 -14.255 1.00 91.44 284 ASN A CA 1
ATOM 2171 C C . ASN A 1 284 ? -12.230 8.694 -12.975 1.00 91.44 284 ASN A C 1
ATOM 2173 O O . ASN A 1 284 ? -12.874 8.884 -11.942 1.00 91.44 284 ASN A O 1
ATOM 2177 N N . ASP A 1 285 ? -10.912 8.906 -13.038 1.00 95.25 285 ASP A N 1
ATOM 2178 C CA . ASP A 1 285 ? -10.149 9.422 -11.899 1.00 95.25 285 ASP A CA 1
ATOM 2179 C C . ASP A 1 285 ? -10.510 10.891 -11.628 1.00 95.25 285 ASP A C 1
ATOM 2181 O O . ASP A 1 285 ? -10.679 11.275 -10.472 1.00 95.25 285 ASP A O 1
ATOM 2185 N N . LEU A 1 286 ? -10.702 11.705 -12.678 1.00 95.94 286 LEU A N 1
ATOM 2186 C CA . LEU A 1 286 ? -11.164 13.087 -12.516 1.00 95.94 286 LEU A CA 1
ATOM 2187 C C . LEU A 1 286 ? -12.566 13.141 -11.894 1.00 95.94 286 LEU A C 1
ATOM 2189 O O . LEU A 1 286 ? -12.778 13.928 -10.974 1.00 95.94 286 LEU A O 1
ATOM 2193 N N . ARG A 1 287 ? -13.492 12.276 -12.329 1.00 95.88 287 ARG A N 1
ATOM 2194 C CA . ARG A 1 287 ? -14.824 12.155 -11.717 1.00 95.88 287 ARG A CA 1
ATOM 2195 C C . ARG A 1 287 ? -14.726 11.849 -10.225 1.00 95.88 287 ARG A C 1
ATOM 2197 O O . ARG A 1 287 ? -15.325 12.556 -9.427 1.00 95.88 287 ARG A O 1
ATOM 2204 N N . THR A 1 288 ? -13.899 10.867 -9.864 1.00 95.81 288 THR A N 1
ATOM 2205 C CA . THR A 1 288 ? -13.672 10.471 -8.464 1.00 95.81 288 THR A CA 1
ATOM 2206 C C . THR A 1 288 ? -13.175 11.656 -7.628 1.00 95.81 288 THR A C 1
ATOM 2208 O O . THR A 1 288 ? -13.628 11.875 -6.507 1.00 95.81 288 THR A O 1
ATOM 2211 N N . ILE A 1 289 ? -12.262 12.465 -8.179 1.00 97.19 289 ILE A N 1
ATOM 2212 C CA . ILE A 1 289 ? -11.771 13.681 -7.518 1.00 97.19 289 ILE A CA 1
ATOM 2213 C C . ILE A 1 289 ? -12.886 14.727 -7.387 1.00 97.19 289 ILE A C 1
ATOM 2215 O O . ILE A 1 289 ? -13.042 15.306 -6.317 1.00 97.19 289 ILE A O 1
ATOM 2219 N N . GLN A 1 290 ? -13.660 14.980 -8.444 1.00 96.56 290 GLN A N 1
ATOM 2220 C CA . GLN A 1 290 ? -14.748 15.965 -8.432 1.00 96.56 290 GLN A CA 1
ATOM 2221 C C . GLN A 1 290 ? -15.845 15.592 -7.429 1.00 96.56 290 GLN A C 1
ATOM 2223 O O . GLN A 1 290 ? -16.258 16.438 -6.638 1.00 96.56 290 GLN A O 1
ATOM 2228 N N . GLU A 1 291 ? -16.251 14.323 -7.396 1.00 95.69 291 GLU A N 1
ATOM 2229 C CA . GLU A 1 291 ? -17.225 13.790 -6.440 1.00 95.69 291 GLU A CA 1
ATOM 2230 C C . GLU A 1 291 ? -16.712 13.885 -5.006 1.00 95.69 291 GLU A C 1
ATOM 2232 O O . GLU A 1 291 ? -17.451 14.304 -4.118 1.00 95.69 291 GLU A O 1
ATOM 2237 N N . TYR A 1 292 ? -15.438 13.564 -4.765 1.00 96.56 292 TYR A N 1
ATOM 2238 C CA . TYR A 1 292 ? -14.826 13.732 -3.449 1.00 96.56 292 TYR A CA 1
ATOM 2239 C C . TYR A 1 292 ? -14.813 15.201 -3.001 1.00 96.56 292 TYR A C 1
ATOM 2241 O O . TYR A 1 292 ? -15.122 15.486 -1.843 1.00 96.56 292 TYR A O 1
ATOM 2249 N N . LEU A 1 293 ? -14.512 16.123 -3.922 1.00 96.56 293 LEU A N 1
ATOM 2250 C CA . LEU A 1 293 ? -14.453 17.569 -3.688 1.00 96.56 293 LEU A CA 1
ATOM 2251 C C . LEU A 1 293 ? -15.830 18.261 -3.595 1.00 96.56 293 LEU A C 1
ATOM 2253 O O . LEU A 1 293 ? -15.872 19.474 -3.387 1.00 96.56 293 LEU A O 1
ATOM 2257 N N . CYS A 1 294 ? -16.930 17.511 -3.722 1.00 96.06 294 CYS A N 1
ATOM 2258 C CA . CYS A 1 294 ? -18.311 18.011 -3.769 1.00 96.06 294 CYS A CA 1
ATOM 2259 C C . CYS A 1 294 ? -18.617 18.909 -4.991 1.00 96.06 294 CYS A C 1
ATOM 2261 O O . CYS A 1 294 ? -19.468 19.793 -4.932 1.00 96.06 294 CYS A O 1
ATOM 2263 N N . VAL A 1 295 ? -17.929 18.704 -6.120 1.00 95.12 295 VAL A N 1
ATOM 2264 C CA . VAL A 1 295 ? -18.093 19.511 -7.341 1.00 95.12 295 VAL A CA 1
ATOM 2265 C C . VAL A 1 295 ? -18.960 18.782 -8.365 1.00 95.12 295 VAL A C 1
ATOM 2267 O O . VAL A 1 295 ? -18.627 17.690 -8.818 1.00 95.12 295 VAL A O 1
ATOM 2270 N N . ARG A 1 296 ? -20.045 19.428 -8.811 1.00 88.75 296 ARG A N 1
ATOM 2271 C CA . ARG A 1 296 ? -20.915 18.940 -9.896 1.00 88.75 296 ARG A CA 1
ATOM 2272 C C . ARG A 1 296 ? -20.480 19.510 -11.248 1.00 88.75 296 ARG A C 1
ATOM 2274 O O . ARG A 1 296 ? -21.128 20.390 -11.808 1.00 88.75 296 ARG A O 1
ATOM 2281 N N . GLU A 1 297 ? -19.361 19.023 -11.770 1.00 89.69 297 GLU A N 1
ATOM 2282 C CA . GLU A 1 297 ? -18.882 19.340 -13.122 1.00 89.69 297 GLU A CA 1
ATOM 2283 C C . GLU A 1 297 ? -18.721 18.058 -13.954 1.00 89.69 297 GLU A C 1
ATOM 2285 O O . GLU A 1 297 ? -18.560 16.976 -13.393 1.00 89.69 297 GLU A O 1
ATOM 2290 N N . PRO A 1 298 ? -18.778 18.133 -15.298 1.00 88.06 298 PRO A N 1
ATOM 2291 C CA . PRO A 1 298 ? -18.531 16.964 -16.127 1.00 88.06 298 PRO A CA 1
ATOM 2292 C C . PRO A 1 298 ? -17.083 16.477 -15.973 1.00 88.06 298 PRO A C 1
ATOM 2294 O O . PRO A 1 298 ? -16.137 17.264 -16.078 1.00 88.06 298 PRO A O 1
ATOM 2297 N N . ALA A 1 299 ? -16.931 15.155 -15.859 1.00 87.69 299 ALA A N 1
ATOM 2298 C CA . ALA A 1 299 ? -15.673 14.416 -15.686 1.00 87.69 299 ALA A CA 1
ATOM 2299 C C . ALA A 1 299 ? -14.626 14.593 -16.803 1.00 87.69 299 ALA A C 1
ATOM 2301 O O . ALA A 1 299 ? -13.563 13.979 -16.784 1.00 87.69 299 ALA A O 1
ATOM 2302 N N . SER A 1 300 ? -14.923 15.404 -17.817 1.00 88.31 300 SER A N 1
ATOM 2303 C CA . SER A 1 300 ? -14.056 15.664 -18.962 1.00 88.31 300 SER A CA 1
ATOM 2304 C C . SER A 1 300 ? -13.247 16.960 -18.843 1.00 88.31 300 SER A C 1
ATOM 2306 O O . SER A 1 300 ? -12.520 17.294 -19.784 1.00 88.31 300 SER A O 1
ATOM 2308 N N . ARG A 1 301 ? -13.409 17.749 -17.765 1.00 94.44 301 ARG A N 1
ATOM 2309 C CA . ARG A 1 301 ? -12.722 19.045 -17.630 1.00 94.44 301 ARG A CA 1
ATOM 2310 C C . ARG A 1 301 ? -12.383 19.455 -16.194 1.00 94.44 301 ARG A C 1
ATOM 2312 O O . ARG A 1 301 ? -13.189 19.272 -15.291 1.00 94.44 301 ARG A O 1
ATOM 2319 N N . PHE A 1 302 ? -11.246 20.129 -16.025 1.00 94.19 302 PHE A N 1
ATOM 2320 C CA . PHE A 1 302 ? -10.909 20.909 -14.830 1.00 94.19 302 PHE A CA 1
ATOM 2321 C C . PHE A 1 302 ? -11.501 22.322 -14.954 1.00 94.19 302 PHE A C 1
ATOM 2323 O O . PHE A 1 302 ? -10.821 23.246 -15.405 1.00 94.19 302 PHE A O 1
ATOM 2330 N N . GLY A 1 303 ? -12.783 22.481 -14.611 1.00 92.75 303 GLY A N 1
ATOM 2331 C CA . GLY A 1 303 ? -13.463 23.779 -14.634 1.00 92.75 303 GLY A CA 1
ATOM 2332 C C . GLY A 1 303 ? -13.043 24.706 -13.489 1.00 92.75 303 GLY A C 1
ATOM 2333 O O . GLY A 1 303 ? -12.286 24.317 -12.596 1.00 92.75 303 GLY A O 1
ATOM 2334 N N . ALA A 1 304 ? -13.540 25.946 -13.509 1.00 92.69 304 ALA A N 1
ATOM 2335 C CA . ALA A 1 304 ? -13.248 26.942 -12.476 1.00 92.69 304 ALA A CA 1
ATOM 2336 C C . ALA A 1 304 ? -13.666 26.456 -11.076 1.00 92.69 304 ALA A C 1
ATOM 2338 O O . ALA A 1 304 ? -12.904 26.620 -10.124 1.00 92.69 304 ALA A O 1
ATOM 2339 N N . ASN A 1 305 ? -14.801 25.754 -10.970 1.00 92.38 305 ASN A N 1
ATOM 2340 C CA . ASN A 1 305 ? -15.286 25.218 -9.697 1.00 92.38 305 ASN A CA 1
ATOM 2341 C C . ASN A 1 305 ? -14.391 24.077 -9.202 1.00 92.38 305 ASN A C 1
ATOM 2343 O O . ASN A 1 305 ? -14.009 24.057 -8.034 1.00 92.38 305 ASN A O 1
ATOM 2347 N N . THR A 1 306 ? -13.962 23.171 -10.094 1.00 95.25 306 THR A N 1
ATOM 2348 C CA . THR A 1 306 ? -12.983 22.128 -9.738 1.00 95.25 306 THR A CA 1
ATOM 2349 C C . THR A 1 306 ? -11.676 22.750 -9.227 1.00 95.25 306 THR A C 1
ATOM 2351 O O . THR A 1 306 ? -11.107 22.288 -8.239 1.00 95.25 306 THR A O 1
ATOM 2354 N N . ARG A 1 307 ? -11.197 23.831 -9.858 1.00 94.56 307 ARG A N 1
ATOM 2355 C CA . ARG A 1 307 ? -9.976 24.540 -9.434 1.00 94.56 307 ARG A CA 1
ATOM 2356 C C . ARG A 1 307 ? -10.134 25.221 -8.078 1.00 94.56 307 ARG A C 1
ATOM 2358 O O . ARG A 1 307 ? -9.236 25.103 -7.243 1.00 94.56 307 ARG A O 1
ATOM 2365 N N . ALA A 1 308 ? -11.261 25.890 -7.847 1.00 92.88 308 ALA A N 1
ATOM 2366 C CA . ALA A 1 308 ? -11.581 26.485 -6.556 1.00 92.88 308 ALA A CA 1
ATOM 2367 C C . ALA A 1 308 ? -11.612 25.409 -5.460 1.00 92.88 308 ALA A C 1
ATOM 2369 O O . ALA A 1 308 ? -10.914 25.539 -4.454 1.00 92.88 308 ALA A O 1
ATOM 2370 N N . ALA A 1 309 ? -12.301 24.291 -5.702 1.00 94.62 309 ALA A N 1
ATOM 2371 C CA . ALA A 1 309 ? -12.404 23.191 -4.748 1.00 94.62 309 ALA A CA 1
ATOM 2372 C C . ALA A 1 309 ? -11.056 22.525 -4.424 1.00 94.62 309 ALA A C 1
ATOM 2374 O O . ALA A 1 309 ? -10.793 22.202 -3.265 1.00 94.62 309 ALA A O 1
ATOM 2375 N N . ILE A 1 310 ? -10.157 22.387 -5.405 1.00 95.56 310 ILE A N 1
ATOM 2376 C CA . ILE A 1 310 ? -8.781 21.915 -5.170 1.00 95.56 310 ILE A CA 1
ATOM 2377 C C . ILE A 1 310 ? -8.029 22.856 -4.216 1.00 95.56 310 ILE A C 1
ATOM 2379 O O . ILE A 1 310 ? -7.350 22.394 -3.297 1.00 95.56 310 ILE A O 1
ATOM 2383 N N . ASN A 1 311 ? -8.151 24.171 -4.406 1.00 94.00 311 ASN A N 1
ATOM 2384 C CA . ASN A 1 311 ? -7.492 25.146 -3.535 1.00 94.00 311 ASN A CA 1
ATOM 2385 C C . ASN A 1 311 ? -8.077 25.122 -2.114 1.00 94.00 311 ASN A C 1
ATOM 2387 O O . ASN A 1 311 ? -7.323 25.214 -1.147 1.00 94.00 311 ASN A O 1
ATOM 2391 N N . ILE A 1 312 ? -9.392 24.922 -1.978 1.00 92.69 312 ILE A N 1
ATOM 2392 C CA . ILE A 1 312 ? -10.052 24.729 -0.679 1.00 92.69 312 ILE A CA 1
ATOM 2393 C C . ILE A 1 312 ? -9.509 23.491 0.025 1.00 92.69 312 ILE A C 1
ATOM 2395 O O . ILE A 1 312 ? -9.137 23.558 1.195 1.00 92.69 312 ILE A O 1
ATOM 2399 N N . TRP A 1 313 ? -9.451 22.363 -0.684 1.00 95.19 313 TRP A N 1
ATOM 2400 C CA . TRP A 1 313 ? -8.905 21.125 -0.141 1.00 95.19 313 TRP A CA 1
ATOM 2401 C C . TRP A 1 313 ? -7.457 21.312 0.321 1.00 95.19 313 TRP A C 1
ATOM 2403 O O . TRP A 1 313 ? -7.088 20.818 1.389 1.00 95.19 313 TRP A O 1
ATOM 2413 N N . ARG A 1 314 ? -6.648 22.066 -0.434 1.00 94.25 314 ARG A N 1
ATOM 2414 C CA . ARG A 1 314 ? -5.268 22.385 -0.053 1.00 94.25 314 ARG A CA 1
ATOM 2415 C C . ARG A 1 314 ? -5.217 23.229 1.221 1.00 94.25 314 ARG A C 1
ATOM 2417 O O . ARG A 1 314 ? -4.460 22.875 2.127 1.00 94.25 314 ARG A O 1
ATOM 2424 N N . GLU A 1 315 ? -6.032 24.280 1.331 1.00 92.50 315 GLU A N 1
ATOM 2425 C CA . GLU A 1 315 ? -6.103 25.117 2.540 1.00 92.50 315 GLU A CA 1
ATOM 2426 C C . GLU A 1 315 ? -6.573 24.295 3.753 1.00 92.50 315 GLU A C 1
ATOM 2428 O O . GLU A 1 315 ? -5.989 24.409 4.829 1.00 92.50 315 GLU A O 1
ATOM 2433 N N . ALA A 1 316 ? -7.553 23.407 3.568 1.00 90.44 316 ALA A N 1
ATOM 2434 C CA . ALA A 1 316 ? -8.058 22.512 4.608 1.00 90.44 316 ALA A CA 1
ATOM 2435 C C . ALA A 1 316 ? -7.016 21.479 5.068 1.00 90.44 316 ALA A C 1
ATOM 2437 O O . ALA A 1 316 ? -6.870 21.238 6.262 1.00 90.44 316 ALA A O 1
ATOM 2438 N N . SER A 1 317 ? -6.297 20.863 4.126 1.00 89.44 317 SER A N 1
ATOM 2439 C CA . SER A 1 317 ? -5.428 19.711 4.408 1.00 89.44 317 SER A CA 1
ATOM 2440 C C . SER A 1 317 ? -4.009 20.112 4.807 1.00 89.44 317 SER A C 1
ATOM 2442 O O . SER A 1 317 ? -3.356 19.404 5.567 1.00 89.44 317 SER A O 1
ATOM 2444 N N . THR A 1 318 ? -3.505 21.224 4.268 1.00 86.81 318 THR A N 1
ATOM 2445 C CA . THR A 1 318 ? -2.102 21.649 4.436 1.00 86.81 318 THR A CA 1
ATOM 2446 C C . THR A 1 318 ? -1.954 23.018 5.094 1.00 86.81 318 THR A C 1
ATOM 2448 O O . THR A 1 318 ? -0.847 23.392 5.471 1.00 86.81 318 THR A O 1
ATOM 2451 N N . GLY A 1 319 ? -3.037 23.796 5.202 1.00 87.38 319 GLY A N 1
ATOM 2452 C CA . GLY A 1 319 ? -2.989 25.187 5.657 1.00 87.38 319 GLY A CA 1
ATOM 2453 C C . GLY A 1 319 ? -2.419 26.178 4.632 1.00 87.38 319 GLY A C 1
ATOM 2454 O O . GLY A 1 319 ? -2.399 27.376 4.909 1.00 87.38 319 GLY A O 1
ATOM 2455 N N . SER A 1 320 ? -1.968 25.719 3.457 1.00 88.38 320 SER A N 1
ATOM 2456 C CA . SER A 1 320 ? -1.437 26.591 2.403 1.00 88.38 320 SER A CA 1
ATOM 2457 C C . SER A 1 320 ? -2.560 27.306 1.650 1.00 88.38 320 SER A C 1
ATOM 2459 O O . SER A 1 320 ? -3.540 26.685 1.240 1.00 88.38 320 SER A O 1
ATOM 2461 N N . ARG A 1 321 ? -2.390 28.617 1.447 1.00 87.25 321 ARG A N 1
ATOM 2462 C CA . ARG A 1 321 ? -3.322 29.483 0.705 1.00 87.25 321 ARG A CA 1
ATOM 2463 C C . ARG A 1 321 ? -2.887 29.766 -0.727 1.00 87.25 321 ARG A C 1
ATOM 2465 O O . ARG A 1 321 ? -3.630 30.423 -1.449 1.00 87.25 321 ARG A O 1
ATOM 2472 N N . ASP A 1 322 ? -1.712 29.294 -1.130 1.00 87.62 322 ASP A N 1
ATOM 2473 C CA . ASP A 1 322 ? -1.147 29.650 -2.424 1.00 87.62 322 ASP A CA 1
ATOM 2474 C C . ASP A 1 322 ? -1.880 28.890 -3.538 1.00 87.62 322 ASP A C 1
ATOM 2476 O O . ASP A 1 322 ? -1.830 27.649 -3.588 1.00 87.62 322 ASP A O 1
ATOM 2480 N N . PRO A 1 323 ? -2.584 29.598 -4.441 1.00 88.12 323 PRO A N 1
ATOM 2481 C CA . PRO A 1 323 ? -3.235 28.957 -5.565 1.00 88.12 323 PRO A CA 1
ATOM 2482 C C . PRO A 1 323 ? -2.152 28.482 -6.531 1.00 88.12 323 PRO A C 1
ATOM 2484 O O . PRO A 1 323 ? -1.504 29.273 -7.214 1.00 88.12 323 PRO A O 1
ATOM 2487 N N . LYS A 1 324 ? -1.951 27.167 -6.596 1.00 91.25 324 LYS A N 1
ATOM 2488 C CA . LYS A 1 324 ? -1.040 26.541 -7.557 1.00 91.25 324 LYS A CA 1
ATOM 2489 C C . LYS A 1 324 ? -1.692 25.343 -8.254 1.00 91.25 324 LYS A C 1
ATOM 2491 O O . LYS A 1 324 ? -2.536 24.669 -7.648 1.00 91.25 324 LYS A O 1
ATOM 2496 N N . PRO A 1 325 ? -1.302 25.053 -9.510 1.00 91.81 325 PRO A N 1
ATOM 2497 C CA . PRO A 1 325 ? -1.689 23.822 -10.191 1.00 91.81 325 PRO A CA 1
ATOM 2498 C C . PRO A 1 325 ? -1.311 22.581 -9.376 1.00 91.81 325 PRO A C 1
ATOM 2500 O O . PRO A 1 325 ? -0.395 22.625 -8.553 1.00 91.81 325 PRO A O 1
ATOM 2503 N N . LEU A 1 326 ? -2.023 21.478 -9.594 1.00 92.31 326 LEU A N 1
ATOM 2504 C CA . LEU A 1 326 ? -1.825 20.260 -8.822 1.00 92.31 326 LEU A CA 1
ATOM 2505 C C . LEU A 1 326 ? -0.557 19.544 -9.311 1.00 92.31 326 LEU A C 1
ATOM 2507 O O . LEU A 1 326 ? -0.483 19.107 -10.465 1.00 92.31 326 LEU A O 1
ATOM 2511 N N . ASP A 1 327 ? 0.457 19.447 -8.452 1.00 93.44 327 ASP A N 1
ATOM 2512 C CA . ASP A 1 327 ? 1.660 18.676 -8.766 1.00 93.44 327 ASP A CA 1
ATOM 2513 C C . ASP A 1 327 ? 1.405 17.162 -8.655 1.00 93.44 327 ASP A C 1
ATOM 2515 O O . ASP A 1 327 ? 0.390 16.715 -8.117 1.00 93.44 327 ASP A O 1
ATOM 2519 N N . SER A 1 328 ? 2.329 16.347 -9.172 1.00 90.25 328 SER A N 1
ATOM 2520 C CA . SER A 1 328 ? 2.155 14.891 -9.215 1.00 90.25 328 SER A CA 1
ATOM 2521 C C . SER A 1 328 ? 1.992 14.247 -7.834 1.00 90.25 328 SER A C 1
ATOM 2523 O O . SER A 1 328 ? 1.351 13.203 -7.718 1.00 90.25 328 SER A O 1
ATOM 2525 N N . ARG A 1 329 ? 2.582 14.832 -6.783 1.00 91.81 329 ARG A N 1
ATOM 2526 C CA . ARG A 1 329 ? 2.527 14.290 -5.421 1.00 91.81 329 ARG A CA 1
ATOM 2527 C C . ARG A 1 329 ? 1.218 14.676 -4.741 1.00 91.81 329 ARG A C 1
ATOM 2529 O O . ARG A 1 329 ? 0.562 13.809 -4.161 1.00 91.81 329 ARG A O 1
ATOM 2536 N N . GLU A 1 330 ? 0.837 15.948 -4.821 1.00 94.62 330 GLU A N 1
ATOM 2537 C CA . GLU A 1 330 ? -0.447 16.452 -4.323 1.00 94.62 330 GLU A CA 1
ATOM 2538 C C . GLU A 1 330 ? -1.606 15.745 -5.022 1.00 94.62 330 GLU A C 1
ATOM 2540 O O . GLU A 1 330 ? -2.529 15.283 -4.356 1.00 94.62 330 GLU A O 1
ATOM 2545 N N . GLY A 1 331 ? -1.516 15.569 -6.341 1.00 95.38 331 GLY A N 1
ATOM 2546 C CA . GLY A 1 331 ? -2.541 14.893 -7.121 1.00 95.38 331 GLY A CA 1
ATOM 2547 C C . GLY A 1 331 ? -2.715 13.426 -6.787 1.00 95.38 331 GLY A C 1
ATOM 2548 O O . GLY A 1 331 ? -3.841 12.980 -6.567 1.00 95.38 331 GLY A O 1
ATOM 2549 N N . ALA A 1 332 ? -1.617 12.679 -6.669 1.00 91.25 332 ALA A N 1
ATOM 2550 C CA . ALA A 1 332 ? -1.687 11.290 -6.226 1.00 91.25 332 ALA A CA 1
ATOM 2551 C C . ALA A 1 332 ? -2.294 11.172 -4.817 1.00 91.25 332 ALA A C 1
ATOM 2553 O O . ALA A 1 332 ? -3.106 10.281 -4.566 1.00 91.25 332 ALA A O 1
ATOM 2554 N N . THR A 1 333 ? -1.942 12.096 -3.917 1.00 94.31 333 THR A N 1
ATOM 2555 C CA . THR A 1 333 ? -2.501 12.142 -2.558 1.00 94.31 333 THR A CA 1
ATOM 2556 C C . THR A 1 333 ? -4.005 12.396 -2.605 1.00 94.31 333 THR A C 1
ATOM 2558 O O . THR A 1 333 ? -4.760 11.587 -2.078 1.00 94.31 333 THR A O 1
ATOM 2561 N N . LEU A 1 334 ? -4.454 13.437 -3.312 1.00 96.12 334 LEU A N 1
ATOM 2562 C CA . LEU A 1 334 ? -5.872 13.761 -3.468 1.00 96.12 334 LEU A CA 1
ATOM 2563 C C . LEU A 1 334 ? -6.671 12.591 -4.060 1.00 96.12 334 LEU A C 1
ATOM 2565 O O . LEU A 1 334 ? -7.710 12.230 -3.517 1.00 96.12 334 LEU A O 1
ATOM 2569 N N . LEU A 1 335 ? -6.171 11.962 -5.128 1.00 96.25 335 LEU A N 1
ATOM 2570 C CA . LEU A 1 335 ? -6.841 10.828 -5.767 1.00 96.25 335 LEU A CA 1
ATOM 2571 C C . LEU A 1 335 ? -6.934 9.612 -4.835 1.00 96.25 335 LEU A C 1
ATOM 2573 O O . LEU A 1 335 ? -7.971 8.956 -4.780 1.00 96.25 335 LEU A O 1
ATOM 2577 N N . SER A 1 336 ? -5.864 9.300 -4.097 1.00 92.12 336 SER A N 1
ATOM 2578 C CA . SER A 1 336 ? -5.882 8.181 -3.144 1.00 92.12 336 SER A CA 1
ATOM 2579 C C . SER A 1 336 ? -6.849 8.419 -1.983 1.00 92.12 336 SER A C 1
ATOM 2581 O O . SER A 1 336 ? -7.596 7.509 -1.627 1.00 92.12 336 SER A O 1
ATOM 2583 N N . THR A 1 337 ? -6.901 9.641 -1.447 1.00 93.31 337 THR A N 1
ATOM 2584 C CA . THR A 1 337 ? -7.878 10.021 -0.420 1.00 93.31 337 THR A CA 1
ATOM 2585 C C . THR A 1 337 ? -9.300 9.949 -0.965 1.00 93.31 337 THR A C 1
ATOM 2587 O O . THR A 1 337 ? -10.162 9.362 -0.321 1.00 93.31 337 THR A O 1
ATOM 2590 N N . ALA A 1 338 ? -9.535 10.439 -2.185 1.00 96.31 338 ALA A N 1
ATOM 2591 C CA . ALA A 1 338 ? -10.840 10.371 -2.837 1.00 96.31 338 ALA A CA 1
ATOM 2592 C C . ALA A 1 338 ? -11.347 8.928 -2.987 1.00 96.31 338 ALA A C 1
ATOM 2594 O O . ALA A 1 338 ? -12.493 8.635 -2.655 1.00 96.31 338 ALA A O 1
ATOM 2595 N N . LYS A 1 339 ? -10.473 8.002 -3.405 1.00 92.81 339 LYS A N 1
ATOM 2596 C CA . LYS A 1 339 ? -10.802 6.569 -3.509 1.00 92.81 339 LYS A CA 1
ATOM 2597 C C . LYS A 1 339 ? -11.094 5.920 -2.155 1.00 92.81 339 LYS A C 1
ATOM 2599 O O . LYS A 1 339 ? -11.877 4.979 -2.095 1.00 92.81 339 LYS A O 1
ATOM 2604 N N . LYS A 1 340 ? -10.451 6.392 -1.085 1.00 93.00 340 LYS A N 1
ATOM 2605 C CA . LYS A 1 340 ? -10.602 5.841 0.265 1.00 93.00 340 LYS A CA 1
ATOM 2606 C C . LYS A 1 340 ? -11.865 6.345 0.961 1.00 93.00 340 LYS A C 1
ATOM 2608 O O . LYS A 1 340 ? -12.595 5.551 1.544 1.00 93.00 340 LYS A O 1
ATOM 2613 N N . ASP A 1 341 ? -12.088 7.653 0.920 1.00 91.12 341 ASP A N 1
ATOM 2614 C CA . ASP A 1 341 ? -13.123 8.315 1.714 1.00 91.12 341 ASP A CA 1
ATOM 2615 C C . ASP A 1 341 ? -14.468 8.375 0.970 1.00 91.12 341 ASP A C 1
ATOM 2617 O O . ASP A 1 341 ? -15.501 8.653 1.579 1.00 91.12 341 ASP A O 1
ATOM 2621 N N . GLY A 1 342 ? -14.470 8.095 -0.336 1.00 92.19 342 GLY A N 1
ATOM 2622 C CA . GLY A 1 342 ? -15.668 7.992 -1.162 1.00 92.19 342 GLY A CA 1
ATOM 2623 C C . GLY A 1 342 ? -16.290 9.336 -1.544 1.00 92.19 342 GLY A C 1
ATOM 2624 O O . GLY A 1 342 ? -15.758 10.421 -1.269 1.00 92.19 342 GLY A O 1
ATOM 2625 N N . GLU A 1 343 ? -17.443 9.248 -2.200 1.00 93.06 343 GLU A N 1
ATOM 2626 C CA . GLU A 1 343 ? -18.184 10.379 -2.761 1.00 93.06 343 GLU A CA 1
ATOM 2627 C C . GLU A 1 343 ? -18.664 11.362 -1.680 1.00 93.06 343 GLU A C 1
ATOM 2629 O O . GLU A 1 343 ? -18.959 10.987 -0.542 1.00 93.06 343 GLU A O 1
ATOM 2634 N N . CYS A 1 344 ? -18.734 12.650 -2.022 1.00 93.31 344 CYS A N 1
ATOM 2635 C CA . CYS A 1 344 ? -19.321 13.652 -1.144 1.00 93.31 344 CYS A CA 1
ATOM 2636 C C . CYS A 1 344 ? -20.851 13.536 -1.132 1.00 93.31 344 CYS A C 1
ATOM 2638 O O . CYS A 1 344 ? -21.493 13.512 -2.184 1.00 93.31 344 CYS A O 1
ATOM 2640 N N . ALA A 1 345 ? -21.448 13.539 0.063 1.00 90.94 345 ALA A N 1
ATOM 2641 C CA . ALA A 1 345 ? -22.891 13.664 0.238 1.00 90.94 345 ALA A CA 1
ATOM 2642 C C . ALA A 1 345 ? -23.342 15.087 -0.143 1.00 90.94 345 ALA A C 1
ATOM 2644 O O . ALA A 1 345 ? -23.540 15.943 0.717 1.00 90.94 345 ALA A O 1
ATOM 2645 N N . ASN A 1 346 ? -23.485 15.337 -1.448 1.00 82.31 346 ASN A N 1
ATOM 2646 C CA . ASN A 1 346 ? -23.771 16.654 -2.037 1.00 82.31 346 ASN A CA 1
ATOM 2647 C C . ASN A 1 346 ? -25.117 17.268 -1.599 1.00 82.31 346 ASN A C 1
ATOM 2649 O O . ASN A 1 346 ? -25.412 18.420 -1.925 1.00 82.31 346 ASN A O 1
ATOM 2653 N N . GLU A 1 347 ? -25.976 16.481 -0.951 1.00 86.06 347 GLU A N 1
ATOM 2654 C CA . GLU A 1 347 ? -27.207 16.966 -0.319 1.00 86.06 347 GLU A CA 1
ATOM 2655 C C . GLU A 1 347 ? -26.912 17.706 0.991 1.00 86.06 347 GLU A C 1
ATOM 2657 O O . GLU A 1 347 ? -27.595 18.675 1.306 1.00 86.06 347 GLU A O 1
ATOM 2662 N N . HIS A 1 348 ? -25.860 17.299 1.707 1.00 89.88 348 HIS A N 1
ATOM 2663 C CA . HIS A 1 348 ? -25.494 17.842 3.015 1.00 89.88 348 HIS A CA 1
ATOM 2664 C C . HIS A 1 348 ? -24.374 18.888 2.920 1.00 89.88 348 HIS A C 1
ATOM 2666 O O . HIS A 1 348 ? -24.487 19.995 3.454 1.00 89.88 348 HIS A O 1
ATOM 2672 N N . PHE A 1 349 ? -23.314 18.577 2.168 1.00 94.19 349 PHE A N 1
ATOM 2673 C CA . PHE A 1 349 ? -22.143 19.443 2.007 1.00 94.19 349 PHE A CA 1
ATOM 2674 C C . PHE A 1 349 ? -22.094 20.067 0.613 1.00 94.19 349 PHE A C 1
ATOM 2676 O O . PHE A 1 349 ? -22.316 19.391 -0.393 1.00 94.19 349 PHE A O 1
ATOM 2683 N N . ARG A 1 350 ? -21.767 21.360 0.550 1.00 93.81 350 ARG A N 1
ATOM 2684 C CA . ARG A 1 350 ? -21.591 22.101 -0.706 1.00 93.81 350 ARG A CA 1
ATOM 2685 C C . ARG A 1 350 ? -20.144 22.113 -1.183 1.00 93.81 350 ARG A C 1
ATOM 2687 O O . ARG A 1 350 ? -19.905 22.187 -2.381 1.00 93.81 350 ARG A O 1
ATOM 2694 N N . ASN A 1 351 ? -19.184 21.998 -0.266 1.00 94.81 351 ASN A N 1
ATOM 2695 C CA . ASN A 1 351 ? -17.766 21.943 -0.598 1.00 94.81 351 ASN A CA 1
ATOM 2696 C C . ASN A 1 351 ? -16.982 21.011 0.341 1.00 94.81 351 ASN A C 1
ATOM 2698 O O . ASN A 1 351 ? -17.442 20.603 1.411 1.00 94.81 351 ASN A O 1
ATOM 2702 N N . ILE A 1 352 ? -15.751 20.693 -0.060 1.00 95.44 352 ILE A N 1
ATOM 2703 C CA . ILE A 1 352 ? -14.849 19.813 0.693 1.00 95.44 352 ILE A CA 1
ATOM 2704 C C . ILE A 1 352 ? -14.476 20.343 2.088 1.00 95.44 352 ILE A C 1
ATOM 2706 O O . ILE A 1 352 ? -14.190 19.554 2.987 1.00 95.44 352 ILE A O 1
ATOM 2710 N N . TYR A 1 353 ? -14.477 21.662 2.300 1.00 95.25 353 TYR A N 1
ATOM 2711 C CA . TYR A 1 353 ? -14.130 22.234 3.602 1.00 95.25 353 TYR A CA 1
ATOM 2712 C C . TYR A 1 353 ? -15.173 21.882 4.657 1.00 95.25 353 TYR A C 1
ATOM 2714 O O . TYR A 1 353 ? -14.812 21.447 5.754 1.00 95.25 353 TYR A O 1
ATOM 2722 N N . GLU A 1 354 ? -16.449 22.033 4.297 1.00 95.31 354 GLU A N 1
ATOM 2723 C CA . GLU A 1 354 ? -17.585 21.643 5.126 1.00 95.31 354 GLU A CA 1
ATOM 2724 C C . GLU A 1 354 ? -17.517 20.158 5.461 1.00 95.31 354 GLU A C 1
ATOM 2726 O O . GLU A 1 354 ? -17.576 19.798 6.629 1.00 95.31 354 GLU A O 1
ATOM 2731 N N . ARG A 1 355 ? -17.272 19.298 4.468 1.00 94.75 355 ARG A N 1
ATOM 2732 C CA . ARG A 1 355 ? -17.135 17.855 4.701 1.00 94.75 355 ARG A CA 1
ATOM 2733 C C . ARG A 1 355 ? -16.038 17.526 5.721 1.00 94.75 355 ARG A C 1
ATOM 2735 O O . ARG A 1 355 ? -16.240 16.679 6.585 1.00 94.75 355 ARG A O 1
ATOM 2742 N N . ILE A 1 356 ? -14.877 18.181 5.635 1.00 93.81 356 ILE A N 1
ATOM 2743 C CA . ILE A 1 356 ? -13.737 17.900 6.523 1.00 93.81 356 ILE A CA 1
ATOM 2744 C C . ILE A 1 356 ? -13.977 18.427 7.948 1.00 93.81 356 ILE A C 1
ATOM 2746 O O . ILE A 1 356 ? -13.664 17.733 8.914 1.00 93.81 356 ILE A O 1
ATOM 2750 N N . HIS A 1 357 ? -14.518 19.640 8.102 1.00 93.88 357 HIS A N 1
ATOM 2751 C CA . HIS A 1 357 ? -14.597 20.317 9.409 1.00 93.88 357 HIS A CA 1
ATOM 2752 C C . HIS A 1 357 ? -15.966 20.202 10.090 1.00 93.88 357 HIS A C 1
ATOM 2754 O O . HIS A 1 357 ? -16.054 20.213 11.319 1.00 93.88 357 HIS A O 1
ATOM 2760 N N . LEU A 1 358 ? -17.027 20.079 9.300 1.00 94.38 358 LEU A N 1
ATOM 2761 C CA . LEU A 1 358 ? -18.421 19.955 9.731 1.00 94.38 358 LEU A CA 1
ATOM 2762 C C . LEU A 1 358 ? -18.970 18.547 9.465 1.00 94.38 358 LEU A C 1
ATOM 2764 O O . LEU A 1 358 ? -20.161 18.318 9.603 1.00 94.38 358 LEU A O 1
ATOM 2768 N N . GLY A 1 359 ? -18.110 17.589 9.105 1.00 91.44 359 GLY A N 1
ATOM 2769 C CA . GLY A 1 359 ? -18.503 16.198 8.875 1.00 91.44 359 GLY A CA 1
ATOM 2770 C C . GLY A 1 359 ? -19.007 15.461 10.117 1.00 91.44 359 GLY A C 1
ATOM 2771 O O . GLY A 1 359 ? -19.579 14.380 9.995 1.00 91.44 359 GLY A O 1
ATOM 2772 N N . LYS A 1 360 ? -18.767 16.016 11.312 1.00 93.38 360 LYS A N 1
ATOM 2773 C CA . LYS A 1 360 ? -19.188 15.430 12.583 1.00 93.38 360 LYS A CA 1
ATOM 2774 C C . LYS A 1 360 ? -20.385 16.199 13.147 1.00 93.38 360 LYS A C 1
ATOM 2776 O O . LYS A 1 360 ? -20.299 17.425 13.235 1.00 93.38 360 LYS A O 1
ATOM 2781 N N . PRO A 1 361 ? -21.442 15.511 13.618 1.00 91.94 361 PRO A N 1
ATOM 2782 C CA . PRO A 1 361 ? -22.630 16.173 14.154 1.00 91.94 361 PRO A CA 1
ATOM 2783 C C . PRO A 1 361 ? -22.313 17.175 15.271 1.00 91.94 361 PRO A C 1
ATOM 2785 O O . PRO A 1 361 ? -22.897 18.255 15.319 1.00 91.94 361 PRO A O 1
ATOM 2788 N N . GLU A 1 362 ? -21.351 16.870 16.151 1.00 92.69 362 GLU A N 1
ATOM 2789 C CA . GLU A 1 362 ? -20.986 17.778 17.239 1.00 92.69 362 GLU A CA 1
ATOM 2790 C C . GLU A 1 362 ? -20.329 19.084 16.761 1.00 92.69 362 GLU A C 1
ATOM 2792 O O . GLU A 1 362 ? -20.602 20.147 17.323 1.00 92.69 362 GLU A O 1
ATOM 2797 N N . THR A 1 363 ? -19.483 19.036 15.723 1.00 93.81 363 THR A N 1
ATOM 2798 C CA . THR A 1 363 ? -18.827 20.243 15.195 1.00 93.81 363 THR A CA 1
ATOM 2799 C C . THR A 1 363 ? -19.790 21.072 14.359 1.00 93.81 363 THR A C 1
ATOM 2801 O O . THR A 1 363 ? -19.724 22.302 14.389 1.00 93.81 363 THR A O 1
ATOM 2804 N N . GLU A 1 364 ? -20.712 20.405 13.670 1.00 94.06 364 GLU A N 1
ATOM 2805 C CA . GLU A 1 364 ? -21.791 21.014 12.904 1.00 94.06 364 GLU A CA 1
ATOM 2806 C C . GLU A 1 364 ? -22.741 21.822 13.799 1.00 94.06 364 GLU A C 1
ATOM 2808 O O . GLU A 1 364 ? -22.889 23.030 13.603 1.00 94.06 364 GLU A O 1
ATOM 2813 N N . VAL A 1 365 ? -23.296 21.205 14.849 1.00 91.38 365 VAL A N 1
ATOM 2814 C CA . VAL A 1 365 ? -24.206 21.877 15.796 1.00 91.38 365 VAL A CA 1
ATOM 2815 C C . VAL A 1 365 ? -23.518 23.055 16.493 1.00 91.38 365 VAL A C 1
ATOM 2817 O O . VAL A 1 365 ? -24.098 24.137 16.609 1.00 91.38 365 VAL A O 1
ATOM 2820 N N . ALA A 1 366 ? -22.261 22.884 16.916 1.00 92.62 366 ALA A N 1
ATOM 2821 C CA . ALA A 1 366 ? -21.496 23.954 17.553 1.00 92.62 366 ALA A CA 1
ATOM 2822 C C . ALA A 1 366 ? -21.252 25.142 16.606 1.00 92.62 366 ALA A C 1
ATOM 2824 O O . ALA A 1 366 ? -21.347 26.298 17.022 1.00 92.62 366 ALA A O 1
ATOM 2825 N N . PHE A 1 367 ? -20.951 24.874 15.333 1.00 94.94 367 PHE A N 1
ATOM 2826 C CA . PHE A 1 367 ? -20.782 25.917 14.325 1.00 94.94 367 PHE A CA 1
ATOM 2827 C C . PHE A 1 367 ? -22.090 26.675 14.066 1.00 94.94 367 PHE A C 1
ATOM 2829 O O . PHE A 1 367 ? -22.081 27.905 14.051 1.00 94.94 367 PHE A O 1
ATOM 2836 N N . ILE A 1 368 ? -23.212 25.964 13.925 1.00 93.38 368 ILE A N 1
ATOM 2837 C CA . ILE A 1 368 ? -24.531 26.567 13.684 1.00 93.38 368 ILE A CA 1
ATOM 2838 C C . ILE A 1 368 ? -24.944 27.479 14.845 1.00 93.38 368 ILE A C 1
ATOM 2840 O O . ILE A 1 368 ? -25.397 28.597 14.606 1.00 93.38 368 ILE A O 1
ATOM 2844 N N . ALA A 1 369 ? -24.737 27.054 16.096 1.00 91.44 369 ALA A N 1
ATOM 2845 C CA . ALA A 1 369 ? -25.058 27.869 17.270 1.00 91.44 369 ALA A CA 1
ATOM 2846 C C . ALA A 1 369 ? -24.277 29.199 17.290 1.00 91.44 369 ALA A C 1
ATOM 2848 O O . ALA A 1 369 ? -24.844 30.268 17.549 1.00 91.44 369 ALA A O 1
ATOM 2849 N N . LYS A 1 370 ? -22.981 29.154 16.952 1.00 93.62 370 LYS A N 1
ATOM 2850 C CA . LYS A 1 370 ? -22.145 30.357 16.828 1.00 93.62 370 LYS A CA 1
ATOM 2851 C C . LYS A 1 370 ? -22.574 31.239 15.659 1.00 93.62 370 LYS A C 1
ATOM 2853 O O . LYS A 1 370 ? -22.673 32.452 15.819 1.00 93.62 370 LYS A O 1
ATOM 2858 N N . LEU A 1 371 ? -22.883 30.642 14.507 1.00 94.50 371 LEU A N 1
ATOM 2859 C CA . LEU A 1 371 ? -23.379 31.366 13.337 1.00 94.50 371 LEU A CA 1
ATOM 2860 C C . LEU A 1 371 ? -24.699 32.096 13.641 1.00 94.50 371 LEU A C 1
ATOM 2862 O O . LEU A 1 371 ? -24.836 33.267 13.301 1.00 94.50 371 LEU A O 1
ATOM 2866 N N . ALA A 1 372 ? -25.651 31.443 14.313 1.00 91.88 372 ALA A N 1
ATOM 2867 C CA . ALA A 1 372 ? -26.925 32.055 14.696 1.00 91.88 372 ALA A CA 1
ATOM 2868 C C . ALA A 1 372 ? -26.726 33.273 15.615 1.00 91.88 372 ALA A C 1
ATOM 2870 O O . ALA A 1 372 ? -27.351 34.316 15.411 1.00 91.88 372 ALA A O 1
ATOM 2871 N N . THR A 1 373 ? -25.791 33.159 16.564 1.00 90.75 373 THR A N 1
ATOM 2872 C CA . THR A 1 373 ? -25.392 34.261 17.452 1.00 90.75 373 THR A CA 1
ATOM 2873 C C . THR A 1 373 ? -24.766 35.411 16.658 1.00 90.75 373 THR A C 1
ATOM 2875 O O . THR A 1 373 ? -25.117 36.570 16.869 1.00 90.75 373 THR A O 1
ATOM 2878 N N . ALA A 1 374 ? -23.890 35.104 15.695 1.00 91.88 374 ALA A N 1
ATOM 2879 C CA . ALA A 1 374 ? -23.222 36.098 14.857 1.00 91.88 374 ALA A CA 1
ATOM 2880 C C . ALA A 1 374 ? -24.189 36.875 13.942 1.00 91.88 374 ALA A C 1
ATOM 2882 O O . ALA A 1 374 ? -23.970 38.055 13.685 1.00 91.88 374 ALA A O 1
ATOM 2883 N N . VAL A 1 375 ? -25.276 36.240 13.487 1.00 91.44 375 VAL A N 1
ATOM 2884 C CA . VAL A 1 375 ? -26.341 36.869 12.673 1.00 91.44 375 VAL A CA 1
ATOM 2885 C C . VAL A 1 375 ? -27.400 37.569 13.555 1.00 91.44 375 VAL A C 1
ATOM 2887 O O . VAL A 1 375 ? -28.404 38.073 13.057 1.00 91.44 375 VAL A O 1
ATOM 2890 N N . ASN A 1 376 ? -27.181 37.637 14.876 1.00 84.88 376 ASN A N 1
ATOM 2891 C CA . ASN A 1 376 ? -28.071 38.271 15.856 1.00 84.88 376 ASN A CA 1
ATOM 2892 C C . ASN A 1 376 ? -29.528 37.766 15.785 1.00 84.88 376 ASN A C 1
ATOM 2894 O O . ASN A 1 376 ? -30.481 38.530 15.954 1.00 84.88 376 ASN A O 1
ATOM 2898 N N . ARG A 1 377 ? -29.720 36.469 15.510 1.00 70.19 377 ARG A N 1
ATOM 2899 C CA . ARG A 1 377 ? -31.032 35.820 15.626 1.00 70.19 377 ARG A CA 1
ATOM 2900 C C . ARG A 1 377 ? -31.140 35.143 16.986 1.00 70.19 377 ARG A C 1
ATOM 2902 O O . ARG A 1 377 ? -30.214 34.442 17.392 1.00 70.19 377 ARG A O 1
ATOM 2909 N N . SER A 1 378 ? -32.273 35.316 17.676 1.00 59.69 378 SER A N 1
ATOM 2910 C CA . SER A 1 378 ? -32.545 34.494 18.860 1.00 59.69 378 SER A CA 1
ATOM 2911 C C . SER A 1 378 ? -32.622 33.030 18.418 1.00 59.69 378 SER A C 1
ATOM 2913 O O . SER A 1 378 ? -33.195 32.701 17.375 1.00 59.69 378 SER A O 1
ATOM 2915 N N . VAL A 1 379 ? -32.000 32.150 19.201 1.00 57.56 379 VAL A N 1
ATOM 2916 C CA . VAL A 1 379 ? -31.925 30.701 18.947 1.00 57.56 379 VAL A CA 1
ATOM 2917 C C . VAL A 1 379 ? -33.304 30.027 19.122 1.00 57.56 379 VAL A C 1
ATOM 2919 O O . VAL A 1 379 ? -33.426 28.819 18.975 1.00 57.56 379 VAL A O 1
ATOM 2922 N N . ASP A 1 380 ? -34.369 30.804 19.363 1.00 58.50 380 ASP A N 1
ATOM 2923 C CA . ASP A 1 380 ? -35.756 30.327 19.470 1.00 58.50 380 ASP A CA 1
ATOM 2924 C C . ASP A 1 380 ? -36.411 30.050 18.100 1.00 58.50 380 ASP A C 1
ATOM 2926 O O . ASP A 1 380 ? -37.577 29.658 18.025 1.00 58.50 380 ASP A O 1
ATOM 2930 N N . ALA A 1 381 ? -35.678 30.247 16.998 1.00 53.19 381 ALA A N 1
ATOM 2931 C CA . ALA A 1 381 ? -36.071 29.774 15.674 1.00 53.19 381 ALA A CA 1
ATOM 2932 C C . ALA A 1 381 ? -36.074 28.226 15.631 1.00 53.19 381 ALA A C 1
ATOM 2934 O O . ALA A 1 381 ? -35.257 27.601 16.309 1.00 53.19 381 ALA A O 1
ATOM 2935 N N . PRO A 1 382 ? -36.976 27.586 14.854 1.00 56.03 382 PRO A N 1
ATOM 2936 C CA . PRO A 1 382 ? -37.119 26.128 14.812 1.00 56.03 382 PRO A CA 1
ATOM 2937 C C . PRO A 1 382 ? -35.764 25.443 14.632 1.00 56.03 382 PRO A C 1
ATOM 2939 O O . PRO A 1 382 ? -34.951 25.913 13.845 1.00 56.03 382 PRO A O 1
ATOM 2942 N N . ALA A 1 383 ? -35.553 24.362 15.387 1.00 71.06 383 ALA A N 1
ATOM 2943 C CA . ALA A 1 383 ? -34.277 23.690 15.621 1.00 71.06 383 ALA A CA 1
ATOM 2944 C C . ALA A 1 383 ? -33.437 23.491 14.342 1.00 71.06 383 ALA A C 1
ATOM 2946 O O . ALA A 1 383 ? -33.517 22.450 13.689 1.00 71.06 383 ALA A O 1
ATOM 2947 N N . ILE A 1 384 ? -32.609 24.489 14.009 1.00 81.50 384 ILE A N 1
ATOM 2948 C CA . ILE A 1 384 ? -31.599 24.406 12.952 1.00 81.50 384 ILE A CA 1
ATOM 2949 C C . ILE A 1 384 ? -30.549 23.430 13.468 1.00 81.50 384 ILE A C 1
ATOM 2951 O O . ILE A 1 384 ? -29.658 23.788 14.236 1.00 81.50 384 ILE A O 1
ATOM 2955 N N . THR A 1 385 ? -30.731 22.163 13.119 1.00 81.12 385 THR A N 1
ATOM 2956 C CA . THR A 1 385 ? -29.887 21.060 13.591 1.00 81.12 385 THR A CA 1
ATOM 2957 C C . THR A 1 385 ? -28.913 20.603 12.522 1.00 81.12 385 THR A C 1
ATOM 2959 O O . THR A 1 385 ? -27.923 19.957 12.856 1.00 81.12 385 THR A O 1
ATOM 2962 N N . THR A 1 386 ? -29.161 20.975 11.263 1.00 90.75 386 THR A N 1
ATOM 2963 C CA . THR A 1 386 ? -28.328 20.602 10.123 1.00 90.75 386 THR A CA 1
ATOM 2964 C C . THR A 1 386 ? -27.806 21.823 9.370 1.00 90.75 386 THR A C 1
ATOM 2966 O O . THR A 1 386 ? -28.405 22.902 9.352 1.00 90.75 386 THR A O 1
ATOM 2969 N N . LEU A 1 387 ? -26.677 21.640 8.696 1.00 92.75 387 LEU A N 1
ATOM 2970 C CA . LEU A 1 387 ? -26.022 22.627 7.853 1.00 92.75 387 LEU A CA 1
ATOM 2971 C C . LEU A 1 387 ? -26.897 22.995 6.653 1.00 92.75 387 LEU A C 1
ATOM 2973 O O . LEU A 1 387 ? -26.866 24.139 6.204 1.00 92.75 387 LEU A O 1
ATOM 2977 N N . SER A 1 388 ? -27.704 22.047 6.165 1.00 91.56 388 SER A N 1
ATOM 2978 C CA . SER A 1 388 ? -28.706 22.287 5.124 1.00 91.56 388 SER A CA 1
ATOM 2979 C C . SER A 1 388 ? -29.762 23.302 5.580 1.00 91.56 388 SER A C 1
ATOM 2981 O O . SER A 1 388 ? -30.080 24.232 4.839 1.00 91.56 388 SER A O 1
ATOM 2983 N N . ASP A 1 389 ? -30.242 23.199 6.821 1.00 90.06 389 ASP A N 1
ATOM 2984 C CA . ASP A 1 389 ? -31.200 24.163 7.383 1.00 90.06 389 ASP A CA 1
ATOM 2985 C C . ASP A 1 389 ? -30.547 25.539 7.614 1.00 90.06 389 ASP A C 1
ATOM 2987 O O . ASP A 1 389 ? -31.183 26.587 7.479 1.00 90.06 389 ASP A O 1
ATOM 2991 N N . ALA A 1 390 ? -29.244 25.549 7.914 1.00 92.69 390 ALA A N 1
ATOM 2992 C CA . ALA A 1 390 ? -28.469 26.759 8.174 1.00 92.69 390 ALA A CA 1
ATOM 2993 C C . ALA A 1 390 ? -28.060 27.537 6.907 1.00 92.69 390 ALA A C 1
ATOM 2995 O O . ALA A 1 390 ? -27.522 28.641 7.029 1.00 92.69 390 ALA A O 1
ATOM 2996 N N . ARG A 1 391 ? -28.322 27.030 5.690 1.00 94.56 391 ARG A N 1
ATOM 2997 C CA . ARG A 1 391 ? -27.893 27.673 4.426 1.00 94.56 391 ARG A CA 1
ATOM 2998 C C . ARG A 1 391 ? -28.388 29.108 4.277 1.00 94.56 391 ARG A C 1
ATOM 3000 O O . ARG A 1 391 ? -27.632 29.973 3.842 1.00 94.56 391 ARG A O 1
ATOM 3007 N N . GLY A 1 392 ? -29.619 29.388 4.708 1.00 93.00 392 GLY A N 1
ATOM 3008 C CA . GLY A 1 392 ? -30.164 30.749 4.705 1.00 93.00 392 GLY A CA 1
ATOM 3009 C C . GLY A 1 392 ? -29.402 31.706 5.631 1.00 93.00 392 GLY A C 1
ATOM 3010 O O . GLY A 1 392 ? -29.210 32.868 5.284 1.00 93.00 392 GLY A O 1
ATOM 3011 N N . LEU A 1 393 ? -28.918 31.216 6.779 1.00 92.94 393 LEU A N 1
ATOM 3012 C CA . LEU A 1 393 ? -28.095 32.006 7.702 1.00 92.94 393 LEU A CA 1
ATOM 3013 C C . LEU A 1 393 ? -26.686 32.225 7.160 1.00 92.94 393 LEU A C 1
ATOM 3015 O O . LEU A 1 393 ? -26.152 33.320 7.301 1.00 92.94 393 LEU A O 1
ATOM 3019 N N . ILE A 1 394 ? -26.101 31.209 6.519 1.00 95.69 394 ILE A N 1
ATOM 3020 C CA . ILE A 1 394 ? -24.792 31.321 5.863 1.00 95.69 394 ILE A CA 1
ATOM 3021 C C . ILE A 1 394 ? -24.854 32.394 4.772 1.00 95.69 394 ILE A C 1
ATOM 3023 O O . ILE A 1 394 ? -24.018 33.295 4.754 1.00 95.69 394 ILE A O 1
ATOM 3027 N N . ALA A 1 395 ? -25.882 32.349 3.920 1.00 95.69 395 ALA A N 1
ATOM 3028 C CA . ALA A 1 395 ? -26.069 33.331 2.857 1.00 95.69 395 ALA A CA 1
ATOM 3029 C C . ALA A 1 395 ? -26.303 34.749 3.389 1.00 95.69 395 ALA A C 1
ATOM 3031 O O . ALA A 1 395 ? -25.733 35.707 2.863 1.00 95.69 395 ALA A O 1
ATOM 3032 N N . GLN A 1 396 ? -27.087 34.890 4.462 1.00 94.44 396 GLN A N 1
ATOM 3033 C CA . GLN A 1 396 ? -27.263 36.176 5.131 1.00 94.44 396 GLN A CA 1
ATOM 3034 C C . GLN A 1 396 ? -25.928 36.697 5.687 1.00 94.44 396 GLN A C 1
ATOM 3036 O O . GLN A 1 396 ? -25.544 37.823 5.387 1.00 94.44 396 GLN A O 1
ATOM 3041 N N . TYR A 1 397 ? -25.175 35.862 6.408 1.00 95.25 397 TYR A N 1
ATOM 3042 C CA . TYR A 1 397 ? -23.881 36.245 6.978 1.00 95.25 397 TYR A CA 1
ATOM 3043 C C . TYR A 1 397 ? -22.879 36.701 5.910 1.00 95.25 397 TYR A C 1
ATOM 3045 O O . TYR A 1 397 ? -22.188 37.698 6.107 1.00 95.25 397 TYR A O 1
ATOM 3053 N N . LEU A 1 398 ? -22.811 35.992 4.777 1.00 95.12 398 LEU A N 1
ATOM 3054 C CA . LEU A 1 398 ? -21.940 36.345 3.651 1.00 95.12 398 LEU A CA 1
ATOM 3055 C C . LEU A 1 398 ? -22.396 37.610 2.914 1.00 95.12 398 LEU A C 1
ATOM 3057 O O . LEU A 1 398 ? -21.559 38.321 2.366 1.00 95.12 398 LEU A O 1
ATOM 3061 N N . THR A 1 399 ? -23.697 37.907 2.920 1.00 95.38 399 THR A N 1
ATOM 3062 C CA . THR A 1 399 ? -24.229 39.174 2.396 1.00 95.38 399 THR A CA 1
ATOM 3063 C C . THR A 1 399 ? -23.799 40.347 3.277 1.00 95.38 399 THR A C 1
ATOM 3065 O O . THR A 1 399 ? -23.397 41.386 2.757 1.00 95.38 399 THR A O 1
ATOM 3068 N N . ASP A 1 400 ? -23.826 40.160 4.598 1.00 95.25 400 ASP A N 1
ATOM 3069 C CA . ASP A 1 400 ? -23.414 41.176 5.570 1.00 95.25 400 ASP A CA 1
ATOM 3070 C C . ASP A 1 400 ? -21.881 41.359 5.621 1.00 95.25 400 ASP A C 1
ATOM 3072 O O . ASP A 1 400 ? -21.401 42.435 5.975 1.00 95.25 400 ASP A O 1
ATOM 3076 N N . HIS A 1 401 ? -21.115 40.328 5.239 1.00 95.25 401 HIS A N 1
ATOM 3077 C CA . HIS A 1 401 ? -19.645 40.299 5.271 1.00 95.25 401 HIS A CA 1
ATOM 3078 C C . HIS A 1 401 ? -19.052 39.885 3.910 1.00 95.25 401 HIS A C 1
ATOM 3080 O O . HIS A 1 401 ? -18.511 38.775 3.761 1.00 95.25 401 HIS A O 1
ATOM 3086 N N . PRO A 1 402 ? -19.137 40.757 2.887 1.00 94.88 402 PRO A N 1
ATOM 3087 C CA . PRO A 1 402 ? -18.689 40.440 1.535 1.00 94.88 402 PRO A CA 1
ATOM 3088 C C . PRO A 1 402 ? -17.187 40.133 1.450 1.00 94.88 402 PRO A C 1
ATOM 3090 O O . PRO A 1 402 ? -16.765 39.439 0.527 1.00 94.88 402 PRO A O 1
ATOM 3093 N N . GLU A 1 403 ? -16.367 40.566 2.414 1.00 94.06 403 GLU A N 1
ATOM 3094 C CA . GLU A 1 403 ? -14.938 40.240 2.494 1.00 94.06 403 GLU A CA 1
ATOM 3095 C C . GLU A 1 403 ? -14.650 38.739 2.661 1.00 94.06 403 GLU A C 1
ATOM 3097 O O . GLU A 1 403 ? -13.525 38.290 2.423 1.00 94.06 403 GLU A O 1
ATOM 3102 N N . TYR A 1 404 ? -15.652 37.951 3.064 1.00 92.06 404 TYR A N 1
ATOM 3103 C CA . TYR A 1 404 ? -15.545 36.498 3.135 1.00 92.06 404 TYR A CA 1
ATOM 3104 C C . TYR A 1 404 ? -16.008 35.802 1.857 1.00 92.06 404 TYR A C 1
ATOM 3106 O O . TYR A 1 404 ? -15.803 34.597 1.741 1.00 92.06 404 TYR A O 1
ATOM 3114 N N . THR A 1 405 ? -16.579 36.510 0.883 1.00 90.38 405 THR A N 1
ATOM 3115 C CA . THR A 1 405 ? -16.916 35.910 -0.414 1.00 90.38 405 THR A CA 1
ATOM 3116 C C . THR A 1 405 ? -15.646 35.629 -1.224 1.00 90.38 405 THR A C 1
ATOM 3118 O O . THR A 1 405 ? -14.661 36.367 -1.168 1.00 90.38 405 THR A O 1
ATOM 3121 N N . ARG A 1 406 ? -15.629 34.512 -1.956 1.00 85.56 406 ARG A N 1
ATOM 3122 C CA . ARG A 1 406 ? -14.518 34.123 -2.835 1.00 85.56 406 ARG A CA 1
ATOM 3123 C C . ARG A 1 406 ? -15.063 33.711 -4.195 1.00 85.56 406 ARG A C 1
ATOM 3125 O O . ARG A 1 406 ? -16.123 33.099 -4.288 1.00 85.56 406 ARG A O 1
ATOM 3132 N N . GLU A 1 407 ? -14.313 34.022 -5.245 1.00 82.94 407 GLU A N 1
ATOM 3133 C CA . GLU A 1 407 ? -14.656 33.614 -6.606 1.00 82.94 407 GLU A CA 1
ATOM 3134 C C . GLU A 1 407 ? -14.721 32.080 -6.712 1.00 82.94 407 GLU A C 1
ATOM 3136 O O . GLU A 1 407 ? -13.836 31.375 -6.219 1.00 82.94 407 GLU A O 1
ATOM 3141 N N . GLY A 1 408 ? -15.786 31.567 -7.333 1.00 81.00 408 GLY A N 1
ATOM 3142 C CA . GLY A 1 408 ? -16.027 30.128 -7.491 1.00 81.00 408 GLY A CA 1
ATOM 3143 C C . GLY A 1 408 ? -16.743 29.444 -6.321 1.00 81.00 408 GLY A C 1
ATOM 3144 O O . GLY A 1 408 ? -16.914 28.230 -6.378 1.00 81.00 408 GLY A O 1
ATOM 3145 N N . PHE A 1 409 ? -17.169 30.188 -5.295 1.00 84.12 409 PHE A N 1
ATOM 3146 C CA . PHE A 1 409 ? -17.994 29.671 -4.197 1.00 84.12 409 PHE A CA 1
ATOM 3147 C C . PHE A 1 409 ? -19.452 30.093 -4.367 1.00 84.12 409 PHE A C 1
ATOM 3149 O O . PHE A 1 409 ? -19.738 31.223 -4.773 1.00 84.12 409 PHE A O 1
ATOM 3156 N N . GLY A 1 410 ? -20.374 29.200 -4.008 1.00 88.94 410 GLY A N 1
ATOM 3157 C CA . GLY A 1 410 ? -21.774 29.554 -3.811 1.00 88.94 410 GLY A CA 1
ATOM 3158 C C . GLY A 1 410 ? -21.956 30.582 -2.690 1.00 88.94 410 GLY A C 1
ATOM 3159 O O . GLY A 1 410 ? -21.175 30.653 -1.740 1.00 88.94 410 GLY A O 1
ATOM 3160 N N . SER A 1 411 ? -23.020 31.380 -2.782 1.00 93.44 411 SER A N 1
ATOM 3161 C CA . SER A 1 411 ? -23.380 32.364 -1.753 1.00 93.44 411 SER A CA 1
ATOM 3162 C C . SER A 1 411 ? -23.823 31.729 -0.431 1.00 93.44 411 SER A C 1
ATOM 3164 O O . SER A 1 411 ? -24.012 32.448 0.537 1.00 93.44 411 SER A O 1
ATOM 3166 N N . ASP A 1 412 ? -24.024 30.412 -0.381 1.00 93.94 412 ASP A N 1
ATOM 3167 C CA . ASP A 1 412 ? -24.463 29.627 0.780 1.00 93.94 412 ASP A CA 1
ATOM 3168 C C . ASP A 1 412 ? -23.385 28.646 1.286 1.00 93.94 412 ASP A C 1
ATOM 3170 O O . ASP A 1 412 ? -23.695 27.690 2.006 1.00 93.94 412 ASP A O 1
ATOM 3174 N N . GLU A 1 413 ? -22.120 28.865 0.917 1.00 94.56 413 GLU A N 1
ATOM 3175 C CA . GLU A 1 413 ? -21.000 27.975 1.231 1.00 94.56 413 GLU A CA 1
ATOM 3176 C C . GLU A 1 413 ? -20.105 28.480 2.366 1.00 94.56 413 GLU A C 1
ATOM 3178 O O . GLU A 1 413 ? -19.652 29.626 2.377 1.00 94.56 413 GLU A O 1
ATOM 3183 N N . VAL A 1 414 ? -19.742 27.587 3.290 1.00 94.50 414 VAL A N 1
ATOM 3184 C CA . VAL A 1 414 ? -18.772 27.903 4.343 1.00 94.50 414 VAL A CA 1
ATOM 3185 C C . VAL A 1 414 ? -17.358 27.813 3.778 1.00 94.50 414 VAL A C 1
ATOM 3187 O O . VAL A 1 414 ? -16.905 26.752 3.346 1.00 94.50 414 VAL A O 1
ATOM 3190 N N . ASN A 1 415 ? -16.624 28.923 3.831 1.00 92.06 415 ASN A N 1
ATOM 3191 C CA . ASN A 1 415 ? -15.209 28.968 3.469 1.00 92.06 415 ASN A CA 1
ATOM 3192 C C . ASN A 1 415 ? -14.291 29.020 4.712 1.00 92.06 415 ASN A C 1
ATOM 3194 O O . ASN A 1 415 ? -14.748 29.335 5.818 1.00 92.06 415 ASN A O 1
ATOM 3198 N N . PRO A 1 416 ? -12.977 28.755 4.554 1.00 92.25 416 PRO A N 1
ATOM 3199 C CA . PRO A 1 416 ? -12.042 28.702 5.679 1.00 92.25 416 PRO A CA 1
ATOM 3200 C C . PRO A 1 416 ? -11.953 29.995 6.500 1.00 92.25 416 PRO A C 1
ATOM 3202 O O . PRO A 1 416 ? -11.758 29.947 7.716 1.00 92.25 416 PRO A O 1
ATOM 3205 N N . THR A 1 417 ? -12.074 31.157 5.854 1.00 92.00 417 THR A N 1
ATOM 3206 C CA . THR A 1 417 ? -11.965 32.462 6.520 1.00 92.00 417 THR A CA 1
ATOM 3207 C C . THR A 1 417 ? -13.194 32.730 7.383 1.00 92.00 417 THR A C 1
ATOM 3209 O O . THR A 1 417 ? -13.044 33.050 8.563 1.00 92.00 417 THR A O 1
ATOM 3212 N N . MET A 1 418 ? -14.390 32.514 6.826 1.00 94.69 418 MET A N 1
ATOM 3213 C CA . MET A 1 418 ? -15.664 32.602 7.543 1.00 94.69 418 MET A CA 1
ATOM 3214 C C . MET A 1 418 ? -15.685 31.650 8.743 1.00 94.69 418 MET A C 1
ATOM 3216 O O . MET A 1 418 ? -15.984 32.066 9.861 1.00 94.69 418 MET A O 1
ATOM 3220 N N . PHE A 1 419 ? -15.308 30.383 8.539 1.00 95.25 419 PHE A N 1
ATOM 3221 C CA . PHE A 1 419 ? -15.306 29.388 9.610 1.00 95.25 419 PHE A CA 1
ATOM 3222 C C . PHE A 1 419 ? -14.409 29.801 10.781 1.00 95.25 419 PHE A C 1
ATOM 3224 O O . PHE A 1 419 ? -14.834 29.762 11.935 1.00 95.25 419 PHE A O 1
ATOM 3231 N N . LYS A 1 420 ? -13.179 30.251 10.497 1.00 93.94 420 LYS A N 1
ATOM 3232 C CA . LYS A 1 420 ? -12.247 30.730 11.530 1.00 93.94 420 LYS A CA 1
ATOM 3233 C C . LYS A 1 420 ? -12.789 31.953 12.269 1.00 93.94 420 LYS A C 1
ATOM 3235 O O . LYS A 1 420 ? -12.632 32.035 13.484 1.00 93.94 420 LYS A O 1
ATOM 3240 N N . ARG A 1 421 ? -13.439 32.880 11.557 1.00 95.25 421 ARG A N 1
ATOM 3241 C CA . ARG A 1 421 ? -14.042 34.073 12.160 1.00 95.25 421 ARG A CA 1
ATOM 3242 C C . ARG A 1 421 ? -15.161 33.706 13.128 1.00 95.25 421 ARG A C 1
ATOM 3244 O O . ARG A 1 421 ? -15.110 34.139 14.276 1.00 95.25 421 ARG A O 1
ATOM 3251 N N . ILE A 1 422 ? -16.105 32.875 12.693 1.00 94.88 422 ILE A N 1
ATOM 3252 C CA . ILE A 1 422 ? -17.227 32.420 13.525 1.00 94.88 422 ILE A CA 1
ATOM 3253 C C . ILE A 1 422 ? -16.718 31.636 14.734 1.00 94.88 422 ILE A C 1
ATOM 3255 O O . ILE A 1 422 ? -17.237 31.799 15.826 1.00 94.88 422 ILE A O 1
ATOM 3259 N N . GLN A 1 423 ? -15.669 30.824 14.578 1.00 93.75 423 GLN A N 1
ATOM 3260 C CA . GLN A 1 423 ? -15.087 30.091 15.705 1.00 93.75 423 GLN A CA 1
ATOM 3261 C C . GLN A 1 423 ? -14.374 30.983 16.730 1.00 93.75 423 GLN A C 1
ATOM 3263 O O . GLN A 1 423 ? -14.260 30.576 17.885 1.00 93.75 423 GLN A O 1
ATOM 3268 N N . SER A 1 424 ? -13.885 32.158 16.320 1.00 94.25 424 SER A N 1
ATOM 3269 C CA . SER A 1 424 ? -13.213 33.121 17.208 1.00 94.25 424 SER A CA 1
ATOM 3270 C C . SER A 1 424 ? -14.164 34.016 18.005 1.00 94.25 424 SER A C 1
ATOM 3272 O O . SER A 1 424 ? -13.720 34.668 18.949 1.00 94.25 424 SER A O 1
ATOM 3274 N N . GLN A 1 425 ? -15.434 34.064 17.597 1.00 86.06 425 GLN A N 1
ATOM 3275 C CA . GLN A 1 425 ? -16.534 34.655 18.354 1.00 86.06 425 GLN A CA 1
ATOM 3276 C C . GLN A 1 425 ? -17.065 33.618 19.351 1.00 86.06 425 GLN A C 1
ATOM 3278 O O . GLN A 1 425 ? -17.464 34.064 20.446 1.00 86.06 425 GLN A O 1
#